Protein AF-A0A395YK89-F1 (afdb_monomer)

Radius of gyration: 29.18 Å; Cα contacts (8 Å, |Δi|>4): 556; chains: 1; bounding box: 98×53×84 Å

Foldseek 3Di:
DLAAAFDDDPVLLVVLCVPCLVLLVVLLVVLLVPDDDDPDPPDDDDDDDDDDDDDDDDDDDPPPPPPPPPDPQLLVCSNPDDSVNLSCLQEPALVVNVVVDVNSVLLVLLLCLLQCVVVQVVCVVVQHAPVRDRCVVLVPPPPNDPVNNLVVQLVRQLVSCVVSDHPQLVVLCVVVPHDSSQLSNDPVSVVVSSVSSLVVQQVSLVSLCSNFPLVSQAQQNVLVSVVVSLQQAFLLQLADGQDFDDPVRSHTQADFAFCRDCSSSVSNSNHPNRTDTHHCCLHCPQCNSHSFQADDSNRTHCPLQKFKDKAAPDPCQLLLNDLRIAIDTDGDPPDDPSNVSRHVCSCRSSVNRVVCSVCSNLLSLLSNLLNQLPDPNVVVVVCVVCVVNDDDCQRVCCVRNVGSLDSNCSSPHRCSRVSNRSNPPD

Sequence (426 aa):
MVGVTYTRSTSIKNWYKSKILPIIRAHADDLKKSLPPSPTLSGTLSGASLPPSPAVYTASFPPTVPVSSTPPAIEERLSYLKDDEICDILFLERGGLEKKYDWIKEYGKLCDFTAFYSLFVKELKSGGGLSGGKIGGIIGSKSSGKSGIKSWYKMERKAFIIKFSGEELDRLMAVEGKKADDYAKNFSEFGRLYKAACRRLEELNEKIKKVFAYDYIPGDIRGGLVRKMDVSVCPYCNRQYIQPFDDGRSRYLGDLDHLYLKDIYQLFSMSLWNLMPCCKPCNQIFKWTSTKKILFPTIRGFNDSCILTLDYENTEASAGRNMKFNLEWKIQPGQPRDIEERIRNNIEMFRLNEIYQYHKEDIKEILWKRFNISGAYGRYLSRLLTKGLVMSEEEQNRILYGTSLSEENFGKELLAKMTYDVVKHN

pLDDT: mean 83.93, std 18.56, range [28.48, 98.0]

Secondary structure (DSSP, 8-state):
--S-PPP--HHHHHHHHHHHHHHHHHHHHHHHHTSPPP----------------------PPP----------HHHHHHT--HHHHHHHHHS-HHHHHHH-HHHHHHHHHHHHHHHHHHHHHHHHTT--TTS--HHHHHTSTT--HHHHHHHHHHHHHHHHHHT--HHHHHHHHHTT--HHHHHTSHHHHHHHHHHHHHHHHHHHHHHHTT--GGGS-HHHHHHHHHHHT--B-TTTSSSB--B--SSS--BSSEEEESS-TTT-GGGTT-TTTEEEE-HIIIIIIITT-------TTT---GGGEEEEEEESSHHHHTTSS--EEEEEEEPTT--HHHHHHHHHHHHHTTHHHHGGGGHHHHHHHHHHHHHTSHHHHHHHHHHHTTT----HHHHHHHHHSS---GGGTTTSTTHHHHHHHHHH-

Structure (mmCIF, N/CA/C/O backbone):
data_AF-A0A395YK89-F1
#
_entry.id   AF-A0A395YK89-F1
#
loop_
_atom_site.group_PDB
_atom_site.id
_atom_site.type_symbol
_atom_site.label_atom_id
_atom_site.label_alt_id
_atom_site.label_comp_id
_atom_site.label_asym_id
_atom_site.label_entity_id
_atom_site.label_seq_id
_atom_site.pdbx_PDB_ins_code
_atom_site.Cartn_x
_atom_site.Cartn_y
_atom_site.Cartn_z
_atom_site.occupancy
_atom_site.B_iso_or_equiv
_atom_site.auth_seq_id
_atom_site.auth_comp_id
_atom_site.auth_asym_id
_atom_site.auth_atom_id
_atom_site.pdbx_PDB_model_num
ATOM 1 N N . MET A 1 1 ? 1.948 1.898 -7.111 1.00 60.50 1 MET A N 1
ATOM 2 C CA . MET A 1 1 ? 3.357 1.608 -6.733 1.00 60.50 1 MET A CA 1
ATOM 3 C C . MET A 1 1 ? 4.077 1.123 -7.985 1.00 60.50 1 MET A C 1
ATOM 5 O O . MET A 1 1 ? 3.338 0.735 -8.870 1.00 60.50 1 MET A O 1
ATOM 9 N N . VAL A 1 2 ? 5.409 1.279 -8.094 1.00 59.38 2 VAL A N 1
ATOM 10 C CA . VAL A 1 2 ? 6.281 1.232 -9.303 1.00 59.38 2 VAL A CA 1
ATOM 11 C C . VAL A 1 2 ? 5.572 1.134 -10.672 1.00 59.38 2 VAL A C 1
ATOM 13 O O . VAL A 1 2 ? 5.703 2.070 -11.454 1.00 59.38 2 VAL A O 1
ATOM 16 N N . GLY A 1 3 ? 4.778 0.089 -10.942 1.00 53.53 3 GLY A N 1
ATOM 17 C CA . GLY A 1 3 ? 3.818 0.068 -12.050 1.00 53.53 3 GLY A CA 1
ATOM 18 C C . GLY A 1 3 ? 2.363 0.462 -11.723 1.00 53.53 3 GLY A C 1
ATOM 19 O O . GLY A 1 3 ? 1.607 -0.346 -11.194 1.00 53.53 3 GLY A O 1
ATOM 20 N N . VAL A 1 4 ? 1.981 1.683 -12.132 1.00 52.22 4 VAL A N 1
ATOM 21 C CA . VAL A 1 4 ? 0.609 2.172 -12.449 1.00 52.22 4 VAL A CA 1
ATOM 22 C C . VAL A 1 4 ? -0.446 2.218 -11.324 1.00 52.22 4 VAL A C 1
ATOM 24 O O . VAL A 1 4 ? -0.332 1.607 -10.259 1.00 52.22 4 VAL A O 1
ATOM 27 N N . THR A 1 5 ? -1.471 3.044 -11.569 1.00 55.72 5 THR A N 1
ATOM 28 C CA . THR A 1 5 ? -2.730 3.152 -10.820 1.00 55.72 5 THR A CA 1
ATOM 29 C C . THR A 1 5 ? -3.739 2.104 -11.304 1.00 55.72 5 THR A C 1
ATOM 31 O O . THR A 1 5 ? -4.161 2.129 -12.456 1.00 55.72 5 THR A O 1
ATOM 34 N N . TYR A 1 6 ? -4.165 1.193 -10.432 1.00 62.62 6 TYR A N 1
ATOM 35 C CA . TYR A 1 6 ? -5.117 0.132 -10.772 1.00 62.62 6 TYR A CA 1
ATOM 36 C C . TYR A 1 6 ? -6.582 0.597 -10.661 1.00 62.62 6 TYR A C 1
ATOM 38 O O . TYR A 1 6 ? -7.005 1.069 -9.603 1.00 62.62 6 TYR A O 1
ATOM 46 N N . THR A 1 7 ? -7.381 0.407 -11.721 1.00 60.03 7 THR A N 1
ATOM 47 C CA . THR A 1 7 ? -8.812 0.757 -11.749 1.00 60.03 7 THR A CA 1
ATOM 48 C C . THR A 1 7 ? -9.709 -0.478 -11.608 1.00 60.03 7 THR A C 1
ATOM 50 O O . THR A 1 7 ? -9.550 -1.497 -12.273 1.00 60.03 7 THR A O 1
ATOM 53 N N . ARG A 1 8 ? -10.700 -0.401 -10.711 1.00 71.12 8 ARG A N 1
ATOM 54 C CA . ARG A 1 8 ? -11.656 -1.491 -10.441 1.00 71.12 8 ARG A CA 1
ATOM 55 C C . ARG A 1 8 ? -12.920 -1.310 -11.278 1.00 71.12 8 ARG A C 1
ATOM 57 O O . ARG A 1 8 ? -13.841 -0.614 -10.844 1.00 71.12 8 ARG A O 1
ATOM 64 N N . SER A 1 9 ? -12.969 -1.933 -12.455 1.00 79.94 9 SER A N 1
ATOM 65 C CA . SER A 1 9 ? -14.112 -1.811 -13.371 1.00 79.94 9 SER A CA 1
ATOM 66 C C . SER A 1 9 ? -15.424 -2.337 -12.765 1.00 79.94 9 SER A C 1
ATOM 68 O O . SER A 1 9 ? -15.435 -3.228 -11.907 1.00 79.94 9 SER A O 1
ATOM 70 N N . THR A 1 10 ? -16.558 -1.815 -13.240 1.00 84.50 10 THR A N 1
ATOM 71 C CA . THR A 1 10 ? -17.906 -2.263 -12.837 1.00 84.50 10 THR A CA 1
ATOM 72 C C . THR A 1 10 ? -18.100 -3.768 -13.050 1.00 84.50 10 THR A C 1
ATOM 74 O O . THR A 1 10 ? -18.731 -4.435 -12.233 1.00 84.50 10 THR A O 1
ATOM 77 N N . SER A 1 11 ? -17.485 -4.327 -14.096 1.00 87.44 11 SER A N 1
ATOM 78 C CA . SER A 1 11 ? -17.523 -5.763 -14.398 1.00 87.44 11 SER A CA 1
ATOM 79 C C . SER A 1 11 ? -16.915 -6.613 -13.274 1.00 87.44 11 SER A C 1
ATOM 81 O O . SER A 1 11 ? -17.515 -7.600 -12.843 1.00 87.44 11 SER A O 1
ATOM 83 N N . ILE A 1 12 ? -15.768 -6.194 -12.726 1.00 89.38 12 ILE A N 1
ATOM 84 C CA . ILE A 1 12 ? -15.102 -6.896 -11.618 1.00 89.38 12 ILE A CA 1
ATOM 85 C C . ILE A 1 12 ? -15.968 -6.839 -10.361 1.00 89.38 12 ILE A C 1
ATOM 87 O O . ILE A 1 12 ? -16.158 -7.861 -9.702 1.00 89.38 12 ILE A O 1
ATOM 91 N N . LYS A 1 13 ? -16.530 -5.662 -10.051 1.00 89.75 13 LYS A N 1
ATOM 92 C CA . LYS A 1 13 ? -17.411 -5.476 -8.888 1.00 89.75 13 LYS A CA 1
ATOM 93 C C . LYS A 1 13 ? -18.642 -6.377 -8.972 1.00 89.75 13 LYS A C 1
ATOM 95 O O . LYS A 1 13 ? -18.930 -7.092 -8.017 1.00 89.75 13 LYS A O 1
ATOM 100 N N . ASN A 1 14 ? -19.318 -6.404 -10.121 1.00 92.19 14 ASN A N 1
ATOM 101 C CA . ASN A 1 14 ? -20.503 -7.237 -10.334 1.00 92.19 14 ASN A CA 1
ATOM 102 C C . ASN A 1 14 ? -20.181 -8.729 -10.218 1.00 92.19 14 ASN A C 1
ATOM 104 O O . ASN A 1 14 ? -20.897 -9.469 -9.543 1.00 92.19 14 ASN A O 1
ATOM 108 N N . TRP A 1 15 ? -19.073 -9.167 -10.821 1.00 94.50 15 TRP A N 1
ATOM 109 C CA . TRP A 1 15 ? -18.634 -10.552 -10.707 1.00 94.50 15 TRP A CA 1
ATOM 110 C C . TRP A 1 15 ? -18.315 -10.926 -9.255 1.00 94.50 15 TRP A C 1
ATOM 112 O O . TRP A 1 15 ? -18.841 -11.919 -8.758 1.00 94.50 15 TRP A O 1
ATOM 122 N N . TYR A 1 16 ? -17.526 -10.114 -8.547 1.00 94.06 16 TYR A N 1
ATOM 123 C CA . TYR A 1 16 ? -17.161 -10.383 -7.155 1.00 94.06 16 TYR A CA 1
ATOM 124 C C . TYR A 1 16 ? -18.393 -10.382 -6.242 1.00 94.06 16 TYR A C 1
ATOM 126 O O . TYR A 1 16 ? -18.560 -11.293 -5.433 1.00 94.06 16 TYR A O 1
ATOM 134 N N . LYS A 1 17 ? -19.322 -9.435 -6.446 1.00 93.50 17 LYS A N 1
ATOM 135 C CA . LYS A 1 17 ? -20.613 -9.382 -5.743 1.00 93.50 17 LYS A CA 1
ATOM 136 C C . LYS A 1 17 ? -21.394 -10.683 -5.917 1.00 93.50 17 LYS A C 1
ATOM 138 O O . LYS A 1 17 ? -21.856 -11.235 -4.926 1.00 93.50 17 LYS A O 1
ATOM 143 N N . SER A 1 18 ? -21.486 -11.203 -7.146 1.00 94.75 18 SER A N 1
ATOM 144 C CA . SER A 1 18 ? -22.213 -12.450 -7.435 1.00 94.75 18 SER A CA 1
ATOM 145 C C . SER A 1 18 ? -21.646 -13.683 -6.720 1.00 94.75 18 SER A C 1
ATOM 147 O O . SER A 1 18 ? -22.371 -14.651 -6.514 1.00 94.75 18 SER A O 1
ATOM 149 N N . LYS A 1 19 ? -20.362 -13.656 -6.339 1.00 94.81 19 LYS A N 1
ATOM 150 C CA . LYS A 1 19 ? -19.674 -14.767 -5.669 1.00 94.81 19 LYS A CA 1
ATOM 151 C C . LYS A 1 19 ? -19.655 -14.627 -4.151 1.00 94.81 19 LYS A C 1
ATOM 153 O O . LYS A 1 19 ? -19.857 -15.611 -3.454 1.00 94.81 19 LYS A O 1
ATOM 158 N N . ILE A 1 20 ? -19.420 -13.418 -3.647 1.00 94.38 20 ILE A N 1
ATOM 159 C CA . ILE A 1 20 ? -19.151 -13.176 -2.225 1.00 94.38 20 ILE A CA 1
ATOM 160 C C . ILE A 1 20 ? -20.398 -12.810 -1.432 1.00 94.38 20 ILE A C 1
ATOM 162 O O . ILE A 1 20 ? -20.528 -13.224 -0.283 1.00 94.38 20 ILE A O 1
ATOM 166 N N . LEU A 1 21 ? -21.335 -12.067 -2.025 1.00 92.81 21 LEU A N 1
ATOM 167 C CA . LEU A 1 21 ? -22.526 -11.625 -1.300 1.00 92.81 21 LEU A CA 1
ATOM 168 C C . LEU A 1 21 ? -23.362 -12.799 -0.748 1.00 92.81 21 LEU A C 1
ATOM 170 O O . LEU A 1 21 ? -23.759 -12.716 0.412 1.00 92.81 21 LEU A O 1
ATOM 174 N N . PRO A 1 22 ? -23.592 -13.907 -1.490 1.00 93.94 22 PRO A N 1
ATOM 175 C CA . PRO A 1 22 ? -24.302 -15.066 -0.941 1.00 93.94 22 PRO A CA 1
ATOM 176 C C . PRO A 1 22 ? -23.596 -15.696 0.269 1.00 93.94 22 PRO A C 1
ATOM 178 O O . PRO A 1 22 ? -24.264 -16.105 1.213 1.00 93.94 22 PRO A O 1
ATOM 181 N N . ILE A 1 23 ? -22.258 -15.730 0.259 1.00 92.62 23 ILE A N 1
ATOM 182 C CA . ILE A 1 23 ? -21.444 -16.294 1.345 1.00 92.62 23 ILE A CA 1
ATOM 183 C C . ILE A 1 23 ? -21.602 -15.447 2.611 1.00 92.62 23 ILE A C 1
ATOM 185 O O . ILE A 1 23 ? -21.919 -15.972 3.674 1.00 92.62 23 ILE A O 1
ATOM 189 N N . ILE A 1 24 ? -21.450 -14.124 2.492 1.00 91.19 24 ILE A N 1
ATOM 190 C CA . ILE A 1 24 ? -21.580 -13.215 3.639 1.00 91.19 24 ILE A CA 1
ATOM 191 C C . ILE A 1 24 ? -23.000 -13.247 4.209 1.00 91.19 24 ILE A C 1
ATOM 193 O O . ILE A 1 24 ? -23.159 -13.265 5.426 1.00 91.19 24 ILE A O 1
ATOM 197 N N . ARG A 1 25 ? -24.031 -13.294 3.353 1.00 90.00 25 ARG A N 1
ATOM 198 C CA . ARG A 1 25 ? -25.431 -13.398 3.796 1.00 90.00 25 ARG A CA 1
ATOM 199 C C . ARG A 1 25 ? -25.670 -14.638 4.650 1.00 90.00 25 ARG A C 1
ATOM 201 O O . ARG A 1 25 ? -26.220 -14.509 5.736 1.00 90.00 25 ARG A O 1
ATOM 208 N N . ALA A 1 26 ? -25.204 -15.803 4.195 1.00 90.31 26 ALA A N 1
ATOM 209 C CA . ALA A 1 26 ? -25.348 -17.047 4.948 1.00 90.31 26 ALA A CA 1
ATOM 210 C C . ALA A 1 26 ? -24.745 -16.923 6.359 1.00 90.31 26 ALA A C 1
ATOM 212 O O . ALA A 1 26 ? -25.410 -17.208 7.352 1.00 90.31 26 ALA A O 1
ATOM 213 N N . HIS A 1 27 ? -23.527 -16.388 6.453 1.00 90.44 27 HIS A N 1
ATOM 214 C CA . HIS A 1 27 ? -22.846 -16.177 7.729 1.00 90.44 27 HIS A CA 1
ATOM 215 C C . HIS A 1 27 ? -23.507 -15.110 8.620 1.00 90.44 27 HIS A C 1
ATOM 217 O O . HIS A 1 27 ? -23.588 -15.280 9.838 1.00 90.44 27 HIS A O 1
ATOM 223 N N . ALA A 1 28 ? -24.013 -14.023 8.033 1.00 86.94 28 ALA A N 1
ATOM 224 C CA . ALA A 1 28 ? -24.745 -12.992 8.764 1.00 86.94 28 ALA A CA 1
ATOM 225 C C . ALA A 1 28 ? -26.073 -13.524 9.330 1.00 86.94 28 ALA A C 1
ATOM 227 O O . ALA A 1 28 ? -26.441 -13.197 10.458 1.00 86.94 28 ALA A O 1
ATOM 228 N N . ASP A 1 29 ? -26.783 -14.364 8.578 1.00 85.75 29 ASP A N 1
ATOM 229 C CA . ASP A 1 29 ? -28.052 -14.946 9.018 1.00 85.75 29 ASP A CA 1
ATOM 230 C C . ASP A 1 29 ? -27.860 -16.012 10.101 1.00 85.75 29 ASP A C 1
ATOM 232 O O . ASP A 1 29 ? -28.660 -16.092 11.034 1.00 85.75 29 ASP A O 1
ATOM 236 N N . ASP A 1 30 ? -26.779 -16.787 10.047 1.00 85.19 30 ASP A N 1
ATOM 237 C CA . ASP A 1 30 ? -26.439 -17.721 11.122 1.00 85.19 30 ASP A CA 1
ATOM 238 C C . ASP A 1 30 ? -26.044 -16.991 12.413 1.00 85.19 30 ASP A C 1
ATOM 240 O O . ASP A 1 30 ? -26.449 -17.401 13.505 1.00 85.19 30 ASP A O 1
ATOM 244 N N . LEU A 1 31 ? -25.351 -15.849 12.305 1.00 82.75 31 LEU A N 1
ATOM 245 C CA . LEU A 1 31 ? -25.081 -14.989 13.458 1.00 82.75 31 LEU A CA 1
ATOM 246 C C . LEU A 1 31 ? -26.384 -14.463 14.081 1.00 82.75 31 LEU A C 1
ATOM 248 O O . LEU A 1 31 ? -26.534 -14.533 15.301 1.00 82.75 31 LEU A O 1
ATOM 252 N N . LYS A 1 32 ? -27.348 -14.009 13.267 1.00 80.94 32 LYS A N 1
ATOM 253 C CA . LYS A 1 32 ? -28.668 -13.550 13.746 1.00 80.94 32 LYS A CA 1
ATOM 254 C C . LYS A 1 32 ? -29.407 -14.624 14.536 1.00 80.94 32 LYS A C 1
ATOM 256 O O . LYS A 1 32 ? -29.919 -14.337 15.612 1.00 80.94 32 LYS A O 1
ATOM 261 N N . LYS A 1 33 ? -29.436 -15.861 14.030 1.00 79.38 33 LYS A N 1
ATOM 262 C CA . LYS A 1 33 ? -30.102 -16.995 14.700 1.00 79.38 33 LYS A CA 1
ATOM 263 C C . LYS A 1 33 ? -29.468 -17.346 16.049 1.00 79.38 33 LYS A C 1
ATOM 265 O O . LYS A 1 33 ? -30.140 -17.918 16.899 1.00 79.38 33 LYS A O 1
ATOM 270 N N . SER A 1 34 ? -28.185 -17.036 16.238 1.00 73.88 34 SER A N 1
ATOM 271 C CA . SER A 1 34 ? -27.455 -17.323 17.480 1.00 73.88 34 SER A CA 1
ATOM 272 C C . SER A 1 34 ? -27.694 -16.306 18.604 1.00 73.88 34 SER A C 1
ATOM 274 O O . SER A 1 34 ? -27.255 -16.533 19.732 1.00 73.88 34 SER A O 1
ATOM 276 N N . LEU A 1 35 ? -28.369 -15.189 18.318 1.00 63.34 35 LEU A N 1
ATOM 277 C CA . LEU A 1 35 ? -28.662 -14.150 19.303 1.00 63.34 35 LEU A CA 1
ATOM 278 C C . LEU A 1 35 ? -29.991 -14.437 20.013 1.00 63.34 35 LEU A C 1
ATOM 280 O O . LEU A 1 35 ? -30.934 -14.909 19.375 1.00 63.34 35 LEU A O 1
ATOM 284 N N . PRO A 1 36 ? -30.101 -14.141 21.322 1.00 54.38 36 PRO A N 1
ATOM 285 C CA . PRO A 1 36 ? -31.378 -14.236 22.012 1.00 54.38 36 PRO A CA 1
ATOM 286 C C . PRO A 1 36 ? -32.403 -13.314 21.328 1.00 54.38 36 PRO A C 1
ATOM 288 O O . PRO A 1 36 ? -32.033 -12.216 20.895 1.00 54.38 36 PRO A O 1
ATOM 291 N N . PRO A 1 37 ? -33.679 -13.731 21.218 1.00 48.16 37 PRO A N 1
ATOM 292 C CA . PRO A 1 37 ? -34.710 -12.903 20.609 1.00 48.16 37 PRO A CA 1
ATOM 293 C C . PRO A 1 37 ? -34.781 -11.560 21.338 1.00 48.16 37 PRO A C 1
ATOM 295 O O . PRO A 1 37 ? -34.813 -11.512 22.570 1.00 48.16 37 PRO A O 1
ATOM 298 N N . SER A 1 38 ? -34.776 -10.463 20.577 1.00 43.44 38 SER A N 1
ATOM 299 C CA . SER A 1 38 ? -34.977 -9.127 21.137 1.00 43.44 38 SER A CA 1
ATOM 300 C C . SER A 1 38 ? -36.270 -9.105 21.957 1.00 43.44 38 SER A C 1
ATOM 302 O O . SER A 1 38 ? -37.262 -9.688 21.513 1.00 43.44 38 SER A O 1
ATOM 304 N N . PRO A 1 39 ? -36.306 -8.437 23.125 1.00 37.06 39 PRO A N 1
ATOM 305 C CA . PRO A 1 39 ? -37.546 -8.281 23.867 1.00 37.06 39 PRO A CA 1
ATOM 306 C C . PRO A 1 39 ? -38.530 -7.492 22.999 1.00 37.06 39 PRO A C 1
ATOM 308 O O . PRO A 1 39 ? -38.381 -6.289 22.786 1.00 37.06 39 PRO A O 1
ATOM 311 N N . THR A 1 40 ? -39.526 -8.183 22.452 1.00 33.09 40 THR A N 1
ATOM 312 C CA . THR A 1 40 ? -40.659 -7.561 21.776 1.00 33.09 40 THR A CA 1
ATOM 313 C C . THR A 1 40 ? -41.416 -6.714 22.789 1.00 33.09 40 THR A C 1
ATOM 315 O O . THR A 1 40 ? -42.051 -7.239 23.702 1.00 33.09 40 THR A O 1
ATOM 318 N N . LEU A 1 41 ? -41.374 -5.393 22.614 1.00 41.53 41 LEU A N 1
ATOM 319 C CA . LEU A 1 41 ? -42.326 -4.462 23.216 1.00 41.53 41 LEU A CA 1
ATOM 320 C C . LEU A 1 41 ? -43.701 -4.679 22.562 1.00 41.53 41 LEU A C 1
ATOM 322 O O . LEU A 1 41 ? -44.121 -3.913 21.701 1.00 41.53 41 LEU A O 1
ATOM 326 N N . SER A 1 42 ? -44.405 -5.742 22.948 1.00 34.50 42 SER A N 1
ATOM 327 C CA . SER A 1 42 ? -45.841 -5.879 22.702 1.00 34.50 42 SER A CA 1
ATOM 328 C C . SER A 1 42 ? -46.582 -5.561 23.998 1.00 34.50 42 SER A C 1
ATOM 330 O O . SER A 1 42 ? -46.887 -6.442 24.801 1.00 34.50 42 SER A O 1
ATOM 332 N N . GLY A 1 43 ? -46.824 -4.272 24.229 1.00 33.75 43 GLY A N 1
ATOM 333 C CA . GLY A 1 43 ? -47.747 -3.819 25.260 1.00 33.75 43 GLY A CA 1
ATOM 334 C C . GLY A 1 43 ? -49.185 -4.014 24.789 1.00 33.75 43 GLY A C 1
ATOM 335 O O . GLY A 1 43 ? -49.674 -3.244 23.969 1.00 33.75 43 GLY A O 1
ATOM 336 N N . THR A 1 44 ? -49.873 -5.013 25.330 1.00 31.02 44 THR A N 1
ATOM 337 C CA . THR A 1 44 ? -51.340 -5.041 25.381 1.00 31.02 44 THR A CA 1
ATOM 338 C C . THR A 1 44 ? -51.764 -4.536 26.754 1.00 31.02 44 THR A C 1
ATOM 340 O O . THR A 1 44 ? -51.704 -5.268 27.738 1.00 31.02 44 THR A O 1
ATOM 343 N N . LEU A 1 45 ? -52.166 -3.266 26.826 1.00 36.28 45 LEU A N 1
ATOM 344 C CA . LEU A 1 45 ? -52.913 -2.724 27.959 1.00 36.28 45 LEU A CA 1
ATOM 345 C C . LEU A 1 45 ? -54.400 -2.982 27.707 1.00 36.28 45 LEU A C 1
ATOM 347 O O . LEU A 1 45 ? -55.001 -2.350 26.841 1.00 36.28 45 LEU A O 1
ATOM 351 N N . SER A 1 46 ? -54.995 -3.899 28.467 1.00 32.25 46 SER A N 1
ATOM 352 C CA . SER A 1 46 ? -56.447 -4.052 28.553 1.00 32.25 46 SER A CA 1
ATOM 353 C C . SER A 1 46 ? -56.955 -3.524 29.895 1.00 32.25 46 SER A C 1
ATOM 355 O O . SER A 1 46 ? -56.701 -4.125 30.933 1.00 32.25 46 SER A O 1
ATOM 357 N N . GLY A 1 47 ? -57.693 -2.415 29.822 1.00 33.38 47 GLY A N 1
ATOM 358 C CA . GLY A 1 47 ? -58.911 -2.146 30.591 1.00 33.38 47 GLY A CA 1
ATOM 359 C C . GLY A 1 47 ? -58.821 -2.020 32.114 1.00 33.38 47 GLY A C 1
ATOM 360 O O . GLY A 1 47 ? -58.929 -3.010 32.827 1.00 33.38 47 GLY A O 1
ATOM 361 N N . ALA A 1 48 ? -58.844 -0.781 32.608 1.00 31.52 48 ALA A N 1
ATOM 362 C CA . ALA A 1 48 ? -59.534 -0.458 33.855 1.00 31.52 48 ALA A CA 1
ATOM 363 C C . ALA A 1 48 ? -60.177 0.936 33.753 1.00 31.52 48 ALA A C 1
ATOM 365 O O . ALA A 1 48 ? -59.565 1.901 33.301 1.00 31.52 48 ALA A O 1
ATOM 366 N N . SER A 1 49 ? -61.454 0.977 34.111 1.00 30.73 49 SER A N 1
ATOM 367 C CA . SER A 1 49 ? -62.436 2.054 33.991 1.00 30.73 49 SER A CA 1
ATOM 368 C C . SER A 1 49 ? -62.219 3.238 34.947 1.00 30.73 49 SER A C 1
ATOM 370 O O . SER A 1 49 ? -61.828 3.058 36.097 1.00 30.73 49 SER A O 1
ATOM 372 N N . LEU A 1 50 ? -62.563 4.438 34.466 1.00 33.09 50 LEU A N 1
ATOM 373 C CA . LEU A 1 50 ? -62.663 5.708 35.205 1.00 33.09 50 LEU A CA 1
ATOM 374 C C . LEU A 1 50 ? -63.932 5.797 36.081 1.00 33.09 50 LEU A C 1
ATOM 376 O O . LEU A 1 50 ? -64.955 5.208 35.728 1.00 33.09 50 LEU A O 1
ATOM 380 N N . PRO A 1 51 ? -63.924 6.684 37.095 1.00 32.47 51 PRO A N 1
ATOM 381 C CA . PRO A 1 51 ? -65.055 7.583 37.352 1.00 32.47 51 PRO A CA 1
ATOM 382 C C . PRO A 1 51 ? -64.636 9.083 37.361 1.00 32.47 51 PRO A C 1
ATOM 384 O O . PRO A 1 51 ? -63.438 9.375 37.334 1.00 32.47 51 PRO A O 1
ATOM 387 N N . PRO A 1 52 ? -65.585 10.051 37.338 1.00 39.00 52 PRO A N 1
ATOM 388 C CA . PRO A 1 52 ? -65.317 11.413 36.849 1.00 39.00 52 PRO A CA 1
ATOM 389 C C . PRO A 1 52 ? -65.192 12.545 37.904 1.00 39.00 52 PRO A C 1
ATOM 391 O O . PRO A 1 52 ? -65.917 12.559 38.892 1.00 39.00 52 PRO A O 1
ATOM 394 N N . SER A 1 53 ? -64.381 13.558 37.526 1.00 29.12 53 SER A N 1
ATOM 395 C CA . SER A 1 53 ? -64.397 15.025 37.819 1.00 29.12 53 SER A CA 1
ATOM 396 C C . SER A 1 53 ? -64.119 15.589 39.239 1.00 29.12 53 SER A C 1
ATOM 398 O O . SER A 1 53 ? -64.341 14.875 40.210 1.00 29.12 53 SER A O 1
ATOM 400 N N . PRO A 1 54 ? -63.748 16.897 39.408 1.00 38.12 54 PRO A N 1
ATOM 401 C CA . PRO A 1 54 ? -63.417 17.938 38.410 1.00 38.12 54 PRO A CA 1
ATOM 402 C C . PRO A 1 54 ? -62.133 18.792 38.663 1.00 38.12 54 PRO A C 1
ATOM 404 O O . PRO A 1 54 ? -61.664 18.972 39.780 1.00 38.12 54 PRO A O 1
ATOM 407 N N . ALA A 1 55 ? -61.632 19.353 37.554 1.00 31.75 55 ALA A N 1
ATOM 408 C CA . ALA A 1 55 ? -60.837 20.577 37.324 1.00 31.75 55 ALA A CA 1
ATOM 409 C C . ALA A 1 55 ? -59.981 21.230 38.439 1.00 31.75 55 ALA A C 1
ATOM 411 O O . ALA A 1 55 ? -60.514 21.893 39.323 1.00 31.75 55 ALA A O 1
ATOM 412 N N . VAL A 1 56 ? -58.657 21.279 38.207 1.00 31.50 56 VAL A N 1
ATOM 413 C CA . VAL A 1 56 ? -57.791 22.443 38.505 1.00 31.50 56 VAL A CA 1
ATOM 414 C C . VAL A 1 56 ? -56.728 22.583 37.402 1.00 31.50 56 VAL A C 1
ATOM 416 O O . VAL A 1 56 ? -56.051 21.623 37.045 1.00 31.50 56 VAL A O 1
ATOM 419 N N . TYR A 1 57 ? -56.604 23.794 36.856 1.00 31.39 57 TYR A N 1
ATOM 420 C CA . TYR A 1 57 ? -55.584 24.227 35.896 1.00 31.39 57 TYR A CA 1
ATOM 421 C C . TYR A 1 57 ? -54.183 24.255 36.527 1.00 31.39 57 TYR A C 1
ATOM 423 O O . TYR A 1 57 ? -53.977 25.013 37.470 1.00 31.39 57 TYR A O 1
ATOM 431 N N . THR A 1 58 ? -53.199 23.578 35.926 1.00 29.20 58 THR A N 1
ATOM 432 C CA . THR A 1 58 ? -51.790 24.016 35.930 1.00 29.20 58 THR A CA 1
ATOM 433 C C . THR A 1 58 ? -51.093 23.594 34.633 1.00 29.20 58 THR A C 1
ATOM 435 O O . THR A 1 58 ? -51.170 22.451 34.186 1.00 29.20 58 THR A O 1
ATOM 438 N N . ALA A 1 59 ? -50.426 24.554 33.995 1.00 37.72 59 ALA A N 1
ATOM 439 C CA . ALA A 1 59 ? -49.605 24.334 32.815 1.00 37.72 59 ALA A CA 1
ATOM 440 C C . ALA A 1 59 ? -48.382 23.477 33.174 1.00 37.72 59 ALA A C 1
ATOM 442 O O . ALA A 1 59 ? -47.623 23.821 34.077 1.00 37.72 59 ALA A O 1
ATOM 443 N N . SER A 1 60 ? -48.165 22.386 32.443 1.00 28.94 60 SER A N 1
ATOM 444 C CA . SER A 1 60 ? -46.911 21.635 32.472 1.00 28.94 60 SER A CA 1
ATOM 445 C C . SER A 1 60 ? -46.534 21.246 31.046 1.00 28.94 60 SER A C 1
ATOM 447 O O . SER A 1 60 ? -47.306 20.635 30.311 1.00 28.94 60 SER A O 1
ATOM 449 N N . PHE A 1 61 ? -45.350 21.696 30.637 1.00 34.34 61 PHE A N 1
ATOM 450 C CA . PHE A 1 61 ? -44.699 21.291 29.398 1.00 34.34 61 PHE A CA 1
ATOM 451 C C . PHE A 1 61 ? -44.554 19.761 29.364 1.00 34.34 61 PHE A C 1
ATOM 453 O O . PHE A 1 61 ? -44.339 19.160 30.422 1.00 34.34 61 PHE A O 1
ATOM 460 N N . PRO A 1 62 ? -44.634 19.112 28.186 1.00 34.44 62 PRO A N 1
ATOM 461 C CA . PRO A 1 62 ? -44.368 17.685 28.106 1.00 34.44 62 PRO A CA 1
ATOM 462 C C . PRO A 1 62 ? -42.934 17.418 28.586 1.00 34.44 62 PRO A C 1
ATOM 464 O O . PRO A 1 62 ? -42.026 18.175 28.223 1.00 34.44 62 PRO A O 1
ATOM 467 N N . PRO A 1 63 ? -42.700 16.364 29.387 1.00 30.44 63 PRO A N 1
ATOM 468 C CA . PRO A 1 63 ? -41.348 15.969 29.725 1.00 30.44 63 PRO A CA 1
ATOM 469 C C . PRO A 1 63 ? -40.640 15.611 28.421 1.00 30.44 63 PRO A C 1
ATOM 471 O O . PRO A 1 63 ? -41.055 14.709 27.690 1.00 30.44 63 PRO A O 1
ATOM 474 N N . THR A 1 64 ? -39.576 16.347 28.117 1.00 32.41 64 THR A N 1
ATOM 475 C CA . THR A 1 64 ? -38.572 15.936 27.148 1.00 32.41 64 THR A CA 1
ATOM 476 C C . THR A 1 64 ? -38.062 14.576 27.592 1.00 32.41 64 THR A C 1
ATOM 478 O O . THR A 1 64 ? -37.288 14.462 28.538 1.00 32.41 64 THR A O 1
ATOM 481 N N . VAL A 1 65 ? -38.535 13.525 26.922 1.00 30.03 65 VAL A N 1
ATOM 482 C CA . VAL A 1 65 ? -37.926 12.202 26.995 1.00 30.03 65 VAL A CA 1
ATOM 483 C C . VAL A 1 65 ? -36.461 12.401 26.610 1.00 30.03 65 VAL A C 1
ATOM 485 O O . VAL A 1 65 ? -36.198 12.836 25.483 1.00 30.03 65 VAL A O 1
ATOM 488 N N . PRO A 1 66 ? -35.489 12.136 27.500 1.00 28.48 66 PRO A N 1
ATOM 489 C CA . PRO A 1 66 ? -34.106 12.126 27.085 1.00 28.48 66 PRO A CA 1
ATOM 490 C C . PRO A 1 66 ? -33.944 10.887 26.210 1.00 28.48 66 PRO A C 1
ATOM 492 O O . PRO A 1 66 ? -33.765 9.774 26.701 1.00 28.48 66 PRO A O 1
ATOM 495 N N . VAL A 1 67 ? -34.031 11.069 24.893 1.00 31.09 67 VAL A N 1
ATOM 496 C CA . VAL A 1 67 ? -33.541 10.084 23.929 1.00 31.09 67 VAL A CA 1
ATOM 497 C C . VAL A 1 67 ? -32.017 10.123 24.015 1.00 31.09 67 VAL A C 1
ATOM 499 O O . VAL A 1 67 ? -31.324 10.714 23.196 1.00 31.09 67 VAL A O 1
ATOM 502 N N . SER A 1 68 ? -31.490 9.514 25.074 1.00 34.31 68 SER A N 1
ATOM 503 C CA . SER A 1 68 ? -30.108 9.065 25.152 1.00 34.31 68 SER A CA 1
ATOM 504 C C . SER A 1 68 ? -30.013 7.767 24.357 1.00 34.31 68 SER A C 1
ATOM 506 O O . SER A 1 68 ? -29.863 6.686 24.924 1.00 34.31 68 SER A O 1
ATOM 508 N N . SER A 1 69 ? -30.150 7.846 23.034 1.00 33.06 69 SER A N 1
ATOM 509 C CA . SER A 1 69 ? -29.769 6.730 22.176 1.00 33.06 69 SER A CA 1
ATOM 510 C C . SER A 1 69 ? -28.265 6.821 21.953 1.00 33.06 69 SER A C 1
ATOM 512 O O . SER A 1 69 ? -27.802 7.390 20.964 1.00 33.06 69 SER A O 1
ATOM 514 N N . THR A 1 70 ? -27.491 6.288 22.898 1.00 40.31 70 THR A N 1
ATOM 515 C CA . THR A 1 70 ? -26.140 5.816 22.594 1.00 40.31 70 THR A CA 1
ATOM 516 C C . THR A 1 70 ? -26.242 4.955 21.332 1.00 40.31 70 THR A C 1
ATOM 518 O O . THR A 1 70 ? -27.110 4.076 21.283 1.00 40.31 70 THR A O 1
ATOM 521 N N . PRO A 1 71 ? -25.438 5.210 20.286 1.00 41.94 71 PRO A N 1
ATOM 522 C CA . PRO A 1 71 ? -25.433 4.359 19.109 1.00 41.94 71 PRO A CA 1
ATOM 523 C C . PRO A 1 71 ? -25.262 2.893 19.533 1.00 41.94 71 PRO A C 1
ATOM 525 O O . PRO A 1 71 ? -24.470 2.625 20.446 1.00 41.94 71 PRO A O 1
ATOM 528 N N . PRO A 1 72 ? -25.980 1.950 18.892 1.00 53.28 72 PRO A N 1
ATOM 529 C CA . PRO A 1 72 ? -25.765 0.524 19.092 1.00 53.28 72 PRO A CA 1
ATOM 530 C C . PRO A 1 72 ? -24.272 0.223 19.071 1.00 53.28 72 PRO A C 1
ATOM 532 O O . PRO A 1 72 ? -23.572 0.674 18.156 1.00 53.28 72 PRO A O 1
ATOM 535 N N . ALA A 1 73 ? -23.782 -0.512 20.070 1.00 72.69 73 ALA A N 1
ATOM 536 C CA . ALA A 1 73 ? -22.396 -0.963 20.078 1.00 72.69 73 ALA A CA 1
ATOM 537 C C . ALA A 1 73 ? -22.090 -1.664 18.740 1.00 72.69 73 ALA A C 1
ATOM 539 O O . ALA A 1 73 ? -22.990 -2.256 18.137 1.00 72.69 73 ALA A O 1
ATOM 540 N N . ILE A 1 74 ? -20.845 -1.590 18.253 1.00 76.62 74 ILE A N 1
ATOM 541 C CA . ILE A 1 74 ? -20.427 -2.160 16.952 1.00 76.62 74 ILE A CA 1
ATOM 542 C C . ILE A 1 74 ? -20.978 -3.586 16.771 1.00 76.62 74 ILE A C 1
ATOM 544 O O . ILE A 1 74 ? -21.403 -3.982 15.690 1.00 76.62 74 ILE A O 1
ATOM 548 N N . GLU A 1 75 ? -21.055 -4.336 17.863 1.00 75.81 75 GLU A N 1
ATOM 549 C CA . GLU A 1 75 ? -21.551 -5.708 17.914 1.00 75.81 75 GLU A CA 1
ATOM 550 C C . GLU A 1 75 ? -23.038 -5.879 17.601 1.00 75.81 75 GLU A C 1
ATOM 552 O O . GLU A 1 75 ? -23.429 -6.836 16.931 1.00 75.81 75 GLU A O 1
ATOM 557 N N . GLU A 1 76 ? -23.870 -4.945 18.047 1.00 77.75 76 GLU A N 1
ATOM 558 C CA . GLU A 1 76 ? -25.292 -4.934 17.721 1.00 77.75 76 GLU A CA 1
ATOM 559 C C . GLU A 1 76 ? -25.481 -4.624 16.230 1.00 77.75 76 GLU A C 1
ATOM 561 O O . GLU A 1 76 ? -26.281 -5.272 15.558 1.00 77.75 76 GLU A O 1
ATOM 566 N N . ARG A 1 77 ? -24.667 -3.723 15.659 1.00 82.69 77 ARG A N 1
ATOM 567 C CA . ARG A 1 77 ? -24.711 -3.412 14.219 1.00 82.69 77 ARG A CA 1
ATOM 568 C C . ARG A 1 77 ? -24.337 -4.600 13.339 1.00 82.69 77 ARG A C 1
ATOM 570 O O . ARG A 1 77 ? -25.020 -4.832 12.345 1.00 82.69 77 ARG A O 1
ATOM 577 N N . LEU A 1 78 ? -23.326 -5.385 13.722 1.00 79.00 78 LEU A N 1
ATOM 578 C CA . LEU A 1 78 ? -22.934 -6.600 12.989 1.00 79.00 78 LEU A CA 1
ATOM 579 C C . LEU A 1 78 ? -24.082 -7.610 12.854 1.00 79.00 78 LEU A C 1
ATOM 581 O O . LEU A 1 78 ? -24.138 -8.357 11.881 1.00 79.00 78 LEU A O 1
ATOM 585 N N . SER A 1 79 ? -25.009 -7.601 13.810 1.00 75.50 79 SER A N 1
ATOM 586 C CA . SER A 1 79 ? -26.141 -8.525 13.866 1.00 75.50 79 SER A CA 1
ATOM 587 C C . SER A 1 79 ? -27.263 -8.155 12.891 1.00 75.50 79 SER A C 1
ATOM 589 O O . SER A 1 79 ? -28.040 -9.013 12.489 1.00 75.50 79 SER A O 1
ATOM 591 N N . TYR A 1 80 ? -27.341 -6.897 12.452 1.00 82.44 80 TYR A N 1
ATOM 592 C CA . TYR A 1 80 ? -28.429 -6.393 11.603 1.00 82.44 80 TYR A CA 1
ATOM 593 C C . TYR A 1 80 ? -27.928 -5.736 10.312 1.00 82.44 80 TYR A C 1
ATOM 595 O O . TYR A 1 80 ? -28.606 -4.867 9.763 1.00 82.44 80 TYR A O 1
ATOM 603 N N . LEU A 1 81 ? -26.756 -6.154 9.817 1.00 86.94 81 LEU A N 1
ATOM 604 C CA . LEU A 1 81 ? -26.188 -5.639 8.571 1.00 86.94 81 LEU A CA 1
ATOM 605 C C . LEU A 1 81 ? -27.162 -5.816 7.405 1.00 86.94 81 LEU A C 1
ATOM 607 O O . LEU A 1 81 ? -27.604 -6.929 7.101 1.00 86.94 81 LEU A O 1
ATOM 611 N N . LYS A 1 82 ? -27.466 -4.706 6.733 1.00 89.62 82 LYS A N 1
ATOM 612 C CA . LYS A 1 82 ? -28.241 -4.710 5.491 1.00 89.62 82 LYS A CA 1
ATOM 613 C C . LYS A 1 82 ? -27.351 -5.078 4.308 1.00 89.62 82 LYS A C 1
ATOM 615 O O . LYS A 1 82 ? -26.148 -4.826 4.309 1.00 89.62 82 LYS A O 1
ATOM 620 N N . ASP A 1 83 ? -27.962 -5.593 3.247 1.00 88.25 83 ASP A N 1
ATOM 621 C CA . ASP A 1 83 ? -27.249 -5.943 2.013 1.00 88.25 83 ASP A CA 1
ATOM 622 C C . ASP A 1 83 ? -26.492 -4.766 1.394 1.00 88.25 83 ASP A C 1
ATOM 624 O O . ASP A 1 83 ? -25.379 -4.944 0.894 1.00 88.25 83 ASP A O 1
ATOM 628 N N . ASP A 1 84 ? -27.072 -3.567 1.447 1.00 91.69 84 ASP A N 1
ATOM 629 C CA . ASP A 1 84 ? -26.420 -2.357 0.948 1.00 91.69 84 ASP A CA 1
ATOM 630 C C . ASP A 1 84 ? -25.184 -2.003 1.784 1.00 91.69 84 ASP A C 1
ATOM 632 O O . ASP A 1 84 ? -24.166 -1.610 1.224 1.00 91.69 84 ASP A O 1
ATOM 636 N N . GLU A 1 85 ? -25.219 -2.224 3.104 1.00 93.19 85 GLU A N 1
ATOM 637 C CA . GLU A 1 85 ? -24.060 -2.016 3.984 1.00 93.19 85 GLU A CA 1
ATOM 638 C C . GLU A 1 85 ? -22.955 -3.038 3.701 1.00 93.19 85 GLU A C 1
ATOM 640 O O . GLU A 1 85 ? -21.783 -2.675 3.625 1.00 93.19 85 GLU A O 1
ATOM 645 N N . ILE A 1 86 ? -23.313 -4.309 3.480 1.00 93.44 86 ILE A N 1
ATOM 646 C CA . ILE A 1 86 ? -22.356 -5.348 3.071 1.00 93.44 86 ILE A CA 1
ATOM 647 C C . ILE A 1 86 ? -21.715 -4.968 1.733 1.00 93.44 86 ILE A C 1
ATOM 649 O O . ILE A 1 86 ? -20.493 -5.025 1.589 1.00 93.44 86 ILE A O 1
ATOM 653 N N . CYS A 1 87 ? -22.523 -4.560 0.751 1.00 93.62 87 CYS A N 1
ATOM 654 C CA . CYS A 1 87 ? -22.019 -4.115 -0.545 1.00 93.62 87 CYS A CA 1
ATOM 655 C C . CYS A 1 87 ? -21.077 -2.920 -0.390 1.00 93.62 87 CYS A C 1
ATOM 657 O O . CYS A 1 87 ? -20.007 -2.905 -0.996 1.00 93.62 87 CYS A O 1
ATOM 659 N N . ASP A 1 88 ? -21.429 -1.953 0.445 1.00 95.56 88 ASP A N 1
ATOM 660 C CA . ASP A 1 88 ? -20.575 -0.806 0.696 1.00 95.56 88 ASP A CA 1
ATOM 661 C C . ASP A 1 88 ? -19.249 -1.218 1.330 1.00 95.56 88 ASP A C 1
ATOM 663 O O . ASP A 1 88 ? -18.200 -0.824 0.826 1.00 95.56 88 ASP A O 1
ATOM 667 N N . ILE A 1 89 ? -19.251 -2.067 2.363 1.00 95.62 89 ILE A N 1
ATOM 668 C CA . ILE A 1 89 ? -18.018 -2.579 2.993 1.00 95.62 89 ILE A CA 1
ATOM 669 C C . ILE A 1 89 ? -17.117 -3.272 1.955 1.00 95.62 89 ILE A C 1
ATOM 671 O O . ILE A 1 89 ? -15.889 -3.118 1.966 1.00 95.62 89 ILE A O 1
ATOM 675 N N . LEU A 1 90 ? -17.717 -4.004 1.012 1.00 94.38 90 LEU A N 1
ATOM 676 C CA . LEU A 1 90 ? -16.984 -4.677 -0.058 1.00 94.38 90 LEU A CA 1
ATOM 677 C C . LEU A 1 90 ? -16.441 -3.721 -1.132 1.00 94.38 90 LEU A C 1
ATOM 679 O O . LEU A 1 90 ? -15.393 -4.010 -1.716 1.00 94.38 90 LEU A O 1
ATOM 683 N N . PHE A 1 91 ? -17.139 -2.620 -1.429 1.00 92.81 91 PHE A N 1
ATOM 684 C CA . PHE A 1 91 ? -16.951 -1.866 -2.677 1.00 92.81 91 PHE A CA 1
ATOM 685 C C . PHE A 1 91 ? -16.773 -0.352 -2.540 1.00 92.81 91 PHE A C 1
ATOM 687 O O . PHE A 1 91 ? -16.524 0.292 -3.568 1.00 92.81 91 PHE A O 1
ATOM 694 N N . LEU A 1 92 ? -16.840 0.217 -1.340 1.00 92.69 92 LEU A N 1
ATOM 695 C CA . LEU A 1 92 ? -16.438 1.591 -1.051 1.00 92.69 92 LEU A CA 1
ATOM 696 C C . LEU A 1 92 ? -15.035 1.624 -0.444 1.00 92.69 92 LEU A C 1
ATOM 698 O O . LEU A 1 92 ? -14.632 0.747 0.318 1.00 92.69 92 LEU A O 1
ATOM 702 N N . GLU A 1 93 ? -14.280 2.663 -0.792 1.00 91.50 93 GLU A N 1
ATOM 703 C CA . GLU A 1 93 ? -13.017 2.951 -0.122 1.00 91.50 93 GLU A CA 1
ATOM 704 C C . GLU A 1 93 ? -13.279 3.293 1.352 1.00 91.50 93 GLU A C 1
ATOM 706 O O . GLU A 1 93 ? -14.292 3.916 1.680 1.00 91.50 93 GLU A O 1
ATOM 711 N N . ARG A 1 94 ? -12.333 2.948 2.236 1.00 92.69 94 ARG A N 1
ATOM 712 C CA . ARG A 1 94 ? -12.403 3.220 3.678 1.00 92.69 94 ARG A CA 1
ATOM 713 C C . ARG A 1 94 ? -12.840 4.654 3.997 1.00 92.69 94 ARG A C 1
ATOM 715 O O . ARG A 1 94 ? -13.758 4.838 4.784 1.00 92.69 94 ARG A O 1
ATOM 722 N N . GLY A 1 95 ? -12.265 5.665 3.342 1.00 92.50 95 GLY A N 1
ATOM 723 C CA . GLY A 1 95 ? -12.650 7.063 3.578 1.00 92.50 95 GLY A CA 1
ATOM 724 C C . GLY A 1 95 ? -14.104 7.388 3.202 1.00 92.50 95 GLY A C 1
ATOM 725 O O . GLY A 1 95 ? -14.705 8.277 3.798 1.00 92.50 95 GLY A O 1
ATOM 726 N N . GLY A 1 96 ? -14.689 6.673 2.237 1.00 94.69 96 GLY A N 1
ATOM 727 C CA . GLY A 1 96 ? -16.116 6.761 1.916 1.00 94.69 96 GLY A CA 1
ATOM 728 C C . GLY A 1 96 ? -16.986 6.048 2.952 1.00 94.69 96 GLY A C 1
ATOM 729 O O . GLY A 1 96 ? -18.012 6.587 3.361 1.00 94.69 96 GLY A O 1
ATOM 730 N N . LEU A 1 97 ? -16.543 4.882 3.433 1.00 95.31 97 LEU A N 1
ATOM 731 C CA . LEU A 1 97 ? -17.222 4.132 4.495 1.00 95.31 97 LEU A CA 1
ATOM 732 C C . LEU A 1 97 ? -17.292 4.919 5.800 1.00 95.31 97 LEU A C 1
ATOM 734 O O . LEU A 1 97 ? -18.364 5.051 6.373 1.00 95.31 97 LEU A O 1
ATOM 738 N N . GLU A 1 98 ? -16.174 5.495 6.234 1.00 95.31 98 GLU A N 1
ATOM 739 C CA . GLU A 1 98 ? -16.095 6.265 7.480 1.00 95.31 98 GLU A CA 1
ATOM 740 C C . GLU A 1 98 ? -16.884 7.582 7.425 1.00 95.31 98 GLU A C 1
ATOM 742 O O . GLU A 1 98 ? -17.233 8.135 8.464 1.00 95.31 98 GLU A O 1
ATOM 747 N N . LYS A 1 99 ? -17.180 8.098 6.224 1.00 96.19 99 LYS A N 1
ATOM 748 C CA . LYS A 1 99 ? -18.097 9.234 6.039 1.00 96.19 99 LYS A CA 1
ATOM 749 C C . LYS A 1 99 ? -19.565 8.818 6.086 1.00 96.19 99 LYS A C 1
ATOM 751 O O . LYS A 1 99 ? -20.405 9.639 6.432 1.00 96.19 99 LYS A O 1
ATOM 756 N N . LYS A 1 100 ? -19.872 7.583 5.680 1.00 95.88 100 LYS A N 1
ATOM 757 C CA . LYS A 1 100 ? -21.243 7.069 5.576 1.00 95.88 100 LYS A CA 1
ATOM 758 C C . LYS A 1 100 ? -21.717 6.381 6.860 1.00 95.88 100 LYS A C 1
ATOM 760 O O . LYS A 1 100 ? -22.903 6.428 7.165 1.00 95.88 100 LYS A O 1
ATOM 765 N N . TYR A 1 101 ? -20.805 5.751 7.595 1.00 93.69 101 TYR A N 1
ATOM 766 C CA . TYR A 1 101 ? -21.108 4.901 8.740 1.00 93.69 101 TYR A CA 1
ATOM 767 C C . TYR A 1 101 ? -20.234 5.266 9.941 1.00 93.69 101 TYR A C 1
ATOM 769 O O . TYR A 1 101 ? -19.066 4.876 10.012 1.00 93.69 101 TYR A O 1
ATOM 777 N N . ASP A 1 102 ? -20.820 5.955 10.922 1.00 91.88 102 ASP A N 1
ATOM 778 C CA . ASP A 1 102 ? -20.102 6.377 12.132 1.00 91.88 102 ASP A CA 1
ATOM 779 C C . ASP A 1 102 ? -19.492 5.190 12.886 1.00 91.88 102 ASP A C 1
ATOM 781 O O . ASP A 1 102 ? -18.335 5.239 13.287 1.00 91.88 102 ASP A O 1
ATOM 785 N N . TRP A 1 103 ? -20.201 4.064 12.988 1.00 90.88 103 TRP A N 1
ATOM 786 C CA . TRP A 1 103 ? -19.673 2.876 13.666 1.00 90.88 103 TRP A CA 1
ATOM 787 C C . TRP A 1 103 ? -18.421 2.295 12.976 1.00 90.88 103 TRP A C 1
ATOM 789 O O . TRP A 1 103 ? -17.525 1.792 13.653 1.00 90.88 103 TRP A O 1
ATOM 799 N N . ILE A 1 104 ? -18.318 2.401 11.640 1.00 94.75 104 ILE A N 1
ATOM 800 C CA . ILE A 1 104 ? -17.122 1.980 10.889 1.00 94.75 104 ILE A CA 1
ATOM 801 C C . ILE A 1 104 ? -15.970 2.947 11.153 1.00 94.75 104 ILE A C 1
ATOM 803 O O . ILE A 1 104 ? -14.828 2.514 11.296 1.00 94.75 104 ILE A O 1
ATOM 807 N N . LYS A 1 105 ? -16.258 4.247 11.252 1.00 94.88 105 LYS A N 1
ATOM 808 C CA . LYS A 1 105 ? -15.272 5.265 11.632 1.00 94.88 105 LYS A CA 1
ATOM 809 C C . LYS A 1 105 ? -14.730 5.031 13.040 1.00 94.88 105 LYS A C 1
ATOM 811 O O . LYS A 1 105 ? -13.520 5.103 13.239 1.00 94.88 105 LYS A O 1
ATOM 816 N N . GLU A 1 106 ? -15.592 4.703 13.997 1.00 93.38 106 GLU A N 1
ATOM 817 C CA . GLU A 1 106 ? -15.182 4.395 15.370 1.00 93.38 106 GLU A CA 1
ATOM 818 C C . GLU A 1 106 ? -14.349 3.106 15.448 1.00 93.38 106 GLU A C 1
ATOM 820 O O . GLU A 1 106 ? -13.283 3.098 16.068 1.00 93.38 106 GLU A O 1
ATOM 825 N N . TYR A 1 107 ? -14.742 2.054 14.720 1.00 95.31 107 TYR A N 1
ATOM 826 C CA . TYR A 1 107 ? -13.908 0.861 14.538 1.00 95.31 107 TYR A CA 1
ATOM 827 C C . TYR A 1 107 ? -12.544 1.202 13.911 1.00 95.31 107 TYR A C 1
ATOM 829 O O . TYR A 1 107 ? -11.498 0.761 14.393 1.00 95.31 107 TYR A O 1
ATOM 837 N N . GLY A 1 108 ? -12.540 2.030 12.862 1.00 96.31 108 GLY A N 1
ATOM 838 C CA . GLY A 1 108 ? -11.339 2.476 12.159 1.00 96.31 108 GLY A CA 1
ATOM 839 C C . GLY A 1 108 ? -10.361 3.227 13.062 1.00 96.31 108 GLY A C 1
ATOM 840 O O . GLY A 1 108 ? -9.160 2.976 12.994 1.00 96.31 108 GLY A O 1
ATOM 841 N N . LYS A 1 109 ? -10.853 4.081 13.967 1.00 96.25 109 LYS A N 1
ATOM 842 C CA . LYS A 1 109 ? -10.021 4.774 14.964 1.00 96.25 109 LYS A CA 1
ATOM 843 C C . LYS A 1 109 ? -9.343 3.809 15.934 1.00 96.25 109 LYS A C 1
ATOM 845 O O . LYS A 1 109 ? -8.150 3.960 16.194 1.00 96.25 109 LYS A O 1
ATOM 850 N N . LEU A 1 110 ? -10.067 2.805 16.437 1.00 96.62 110 LEU A N 1
ATOM 851 C CA . LEU A 1 110 ? -9.493 1.772 17.307 1.00 96.62 110 LEU A CA 1
ATOM 852 C C . LEU A 1 110 ? -8.415 0.958 16.569 1.00 96.62 110 LEU A C 1
ATOM 854 O O . LEU A 1 110 ? -7.333 0.703 17.110 1.00 96.62 110 LEU A O 1
ATOM 858 N N . CYS A 1 111 ? -8.677 0.604 15.308 1.00 97.44 111 CYS A N 1
ATOM 859 C CA . CYS A 1 111 ? -7.702 -0.055 14.440 1.00 97.44 111 CYS A CA 1
ATOM 860 C C . CYS A 1 111 ? -6.459 0.815 14.211 1.00 97.44 111 CYS A C 1
ATOM 862 O O . CYS A 1 111 ? -5.337 0.336 14.334 1.00 97.44 111 CYS A O 1
ATOM 864 N N . ASP A 1 112 ? -6.631 2.103 13.915 1.00 96.81 112 ASP A N 1
ATOM 865 C CA . ASP A 1 112 ? -5.514 3.013 13.670 1.00 96.81 112 ASP A CA 1
ATOM 866 C C . ASP A 1 112 ? -4.681 3.246 14.941 1.00 96.81 112 ASP A C 1
ATOM 868 O O . ASP A 1 112 ? -3.448 3.234 14.884 1.00 96.81 112 ASP A O 1
ATOM 872 N N . PHE A 1 113 ? -5.331 3.402 16.101 1.00 97.38 113 PHE A N 1
ATOM 873 C CA . PHE A 1 113 ? -4.655 3.538 17.393 1.00 97.38 113 PHE A CA 1
ATOM 874 C C . PHE A 1 113 ? -3.738 2.343 17.668 1.00 97.38 113 PHE A C 1
ATOM 876 O O . PHE A 1 113 ? -2.565 2.520 18.004 1.00 97.38 113 PHE A O 1
ATOM 883 N N . THR A 1 114 ? -4.252 1.125 17.484 1.00 97.00 114 THR A N 1
ATOM 884 C CA . THR A 1 114 ? -3.484 -0.111 17.694 1.00 97.00 114 THR A CA 1
ATOM 885 C C . THR A 1 114 ? -2.403 -0.303 16.623 1.00 97.00 114 THR A C 1
ATOM 887 O O . THR A 1 114 ? -1.254 -0.590 16.960 1.00 97.00 114 THR A O 1
ATOM 890 N N . ALA A 1 115 ? -2.713 -0.057 15.345 1.00 96.06 115 ALA A N 1
ATOM 891 C CA . ALA A 1 115 ? -1.782 -0.219 14.228 1.00 96.06 115 ALA A CA 1
ATOM 892 C C . ALA A 1 115 ? -0.574 0.722 14.296 1.00 96.06 115 ALA A C 1
ATOM 894 O O . ALA A 1 115 ? 0.554 0.317 13.993 1.00 96.06 115 ALA A O 1
ATOM 895 N N . PHE A 1 116 ? -0.798 1.988 14.654 1.00 95.12 116 PHE A N 1
ATOM 896 C CA . PHE A 1 116 ? 0.242 3.015 14.615 1.00 95.12 116 PHE A CA 1
ATOM 897 C C . PHE A 1 116 ? 0.989 3.181 15.940 1.00 95.12 116 PHE A C 1
ATOM 899 O O . PHE A 1 116 ? 2.015 3.861 15.956 1.00 95.12 116 PHE A O 1
ATOM 906 N N . TYR A 1 117 ? 0.548 2.536 17.027 1.00 95.44 117 TYR A N 1
ATOM 907 C CA . TYR A 1 117 ? 1.175 2.655 18.347 1.00 95.44 117 TYR A CA 1
ATOM 908 C C . TYR A 1 117 ? 2.678 2.348 18.320 1.00 95.44 117 TYR A C 1
ATOM 910 O O . TYR A 1 117 ? 3.490 3.158 18.765 1.00 95.44 117 TYR A O 1
ATOM 918 N N . SER A 1 118 ? 3.071 1.197 17.767 1.00 92.75 118 SER A N 1
ATOM 919 C CA . SER A 1 118 ? 4.475 0.759 17.762 1.00 92.75 118 SER A CA 1
ATOM 920 C C . SER A 1 118 ? 5.372 1.677 16.929 1.00 92.75 118 SER A C 1
ATOM 922 O O . SER A 1 118 ? 6.492 1.989 17.343 1.00 92.75 118 SER A O 1
ATOM 924 N N . LEU A 1 119 ? 4.871 2.147 15.780 1.00 89.94 119 LEU A N 1
ATOM 925 C CA . LEU A 1 119 ? 5.572 3.111 14.929 1.00 89.94 119 LEU A CA 1
ATOM 926 C C . LEU A 1 119 ? 5.747 4.446 15.653 1.00 89.94 119 LEU A C 1
ATOM 928 O O . LEU A 1 119 ? 6.863 4.956 15.726 1.00 89.94 119 LEU A O 1
ATOM 932 N N . PHE A 1 120 ? 4.678 4.947 16.270 1.00 92.44 120 PHE A N 1
ATOM 933 C CA . PHE A 1 120 ? 4.710 6.173 17.056 1.00 92.44 120 PHE A CA 1
ATOM 934 C C . PHE A 1 120 ? 5.681 6.076 18.235 1.00 92.44 120 PHE A C 1
ATOM 936 O O . PHE A 1 120 ? 6.481 6.979 18.445 1.00 92.44 120 PHE A O 1
ATOM 943 N N . VAL A 1 121 ? 5.685 4.974 18.992 1.00 93.19 121 VAL A N 1
ATOM 944 C CA . VAL A 1 121 ? 6.627 4.793 20.109 1.00 93.19 121 VAL A CA 1
ATOM 945 C C . VAL A 1 121 ? 8.077 4.766 19.623 1.00 93.19 121 VAL A C 1
ATOM 947 O O . VAL A 1 121 ? 8.949 5.310 20.305 1.00 93.19 121 VAL A O 1
ATOM 950 N N . LYS A 1 122 ? 8.353 4.146 18.468 1.00 90.12 122 LYS A N 1
ATOM 951 C CA . LYS A 1 122 ? 9.692 4.140 17.864 1.00 90.12 122 LYS A CA 1
ATOM 952 C C . LYS A 1 122 ? 10.119 5.556 17.479 1.00 90.12 122 LYS A C 1
ATOM 954 O O . LYS A 1 122 ? 11.189 5.989 17.894 1.00 90.12 122 LYS A O 1
ATOM 959 N N . GLU A 1 123 ? 9.268 6.280 16.759 1.00 87.81 123 GLU A N 1
ATOM 960 C CA . GLU A 1 123 ? 9.514 7.666 16.352 1.00 87.81 123 GLU A CA 1
ATOM 961 C C . GLU A 1 123 ? 9.726 8.586 17.561 1.00 87.81 123 GLU A C 1
ATOM 963 O O . GLU A 1 123 ? 10.704 9.335 17.616 1.00 87.81 123 GLU A O 1
ATOM 968 N N . LEU A 1 124 ? 8.871 8.448 18.576 1.00 87.88 124 LEU A N 1
ATOM 969 C CA . LEU A 1 124 ? 8.924 9.226 19.805 1.00 87.88 124 LEU A CA 1
ATOM 970 C C . LEU A 1 124 ? 10.250 9.027 20.549 1.00 87.88 124 LEU A C 1
ATOM 972 O O . LEU A 1 124 ? 10.860 9.993 21.003 1.00 87.88 124 LEU A O 1
ATOM 976 N N . LYS A 1 125 ? 10.739 7.783 20.638 1.00 87.06 125 LYS A N 1
ATOM 977 C CA . LYS A 1 125 ? 12.046 7.464 21.240 1.00 87.06 125 LYS A CA 1
ATOM 978 C C . LYS A 1 125 ? 13.228 7.987 20.423 1.00 87.06 125 LYS A C 1
ATOM 980 O O . LYS A 1 125 ? 14.264 8.297 21.003 1.00 87.06 125 LYS A O 1
ATOM 985 N N . SER A 1 126 ? 13.076 8.102 19.106 1.00 83.94 126 SER A N 1
ATOM 986 C CA . SER A 1 126 ? 14.061 8.723 18.213 1.00 83.94 126 SER A CA 1
ATOM 987 C C . SER A 1 126 ? 14.005 10.257 18.222 1.00 83.94 126 SER A C 1
ATOM 989 O O . SER A 1 126 ? 14.771 10.898 17.506 1.00 83.94 126 SER A O 1
ATOM 991 N N . GLY A 1 127 ? 13.126 10.860 19.032 1.00 78.19 127 GLY A N 1
ATOM 992 C CA . GLY A 1 127 ? 13.003 12.310 19.169 1.00 78.19 127 GLY A CA 1
ATOM 993 C C . GLY A 1 127 ? 12.112 12.989 18.125 1.00 78.19 127 GLY A C 1
ATOM 994 O O . GLY A 1 127 ? 12.131 14.220 18.038 1.00 78.19 127 GLY A O 1
ATOM 995 N N . GLY A 1 128 ? 11.358 12.210 17.342 1.00 76.69 128 GLY A N 1
ATOM 996 C CA . GLY A 1 128 ? 10.269 12.685 16.482 1.00 76.69 128 GLY A CA 1
ATOM 997 C C . GLY A 1 128 ? 8.927 12.715 17.222 1.00 76.69 128 GLY A C 1
ATOM 998 O O . GLY A 1 128 ? 8.808 12.193 18.325 1.00 76.69 128 GLY A O 1
ATOM 999 N N . GLY A 1 129 ? 7.907 13.338 16.640 1.00 71.56 129 GLY A N 1
ATOM 1000 C CA . GLY A 1 129 ? 6.602 13.494 17.278 1.00 71.56 129 GLY A CA 1
ATOM 1001 C C . GLY A 1 129 ? 5.528 13.944 16.293 1.00 71.56 129 GLY A C 1
ATOM 1002 O O . GLY A 1 129 ? 5.822 14.432 15.203 1.00 71.56 129 GLY A O 1
ATOM 1003 N N . LEU A 1 130 ? 4.267 13.819 16.700 1.00 69.06 130 LEU A N 1
ATOM 1004 C CA . LEU A 1 130 ? 3.100 14.209 15.910 1.00 69.06 130 LEU A CA 1
ATOM 1005 C C . LEU A 1 130 ? 3.010 15.722 15.690 1.00 69.06 130 LEU A C 1
ATOM 1007 O O . LEU A 1 130 ? 2.430 16.152 14.695 1.00 69.06 130 LEU A O 1
ATOM 1011 N N . SER A 1 131 ? 3.574 16.528 16.593 1.00 58.19 131 SER A N 1
ATOM 1012 C CA . SER A 1 131 ? 3.581 17.993 16.480 1.00 58.19 131 SER A CA 1
ATOM 1013 C C . SER A 1 131 ? 4.569 18.540 15.438 1.00 58.19 131 SER A C 1
ATOM 1015 O O . SER A 1 131 ? 4.636 19.750 15.231 1.00 58.19 131 SER A O 1
ATOM 1017 N N . GLY A 1 132 ? 5.362 17.682 14.780 1.00 50.47 132 GLY A N 1
ATOM 1018 C CA . GLY A 1 132 ? 6.392 18.098 13.822 1.00 50.47 132 GLY A CA 1
ATOM 1019 C C . GLY A 1 132 ? 7.616 18.775 14.457 1.00 50.47 132 GLY A C 1
ATOM 1020 O O . GLY A 1 132 ? 8.573 19.091 13.749 1.00 50.47 132 GLY A O 1
ATOM 1021 N N . GLY A 1 133 ? 7.627 18.972 15.780 1.00 49.66 133 GLY A N 1
ATOM 1022 C CA . GLY A 1 133 ? 8.786 19.449 16.525 1.00 49.66 133 GLY A CA 1
ATOM 1023 C C . GLY A 1 133 ? 9.768 18.313 16.807 1.00 49.66 133 GLY A C 1
ATOM 1024 O O . GLY A 1 133 ? 9.429 17.347 17.487 1.00 49.66 133 GLY A O 1
ATOM 1025 N N . LYS A 1 134 ? 11.012 18.428 16.325 1.00 54.34 134 LYS A N 1
ATOM 1026 C CA . LYS A 1 134 ? 12.104 17.553 16.779 1.00 54.34 134 LYS A CA 1
ATOM 1027 C C . LYS A 1 134 ? 12.458 17.917 18.220 1.00 54.34 134 LYS A C 1
ATOM 1029 O O . LYS A 1 134 ? 12.722 19.087 18.503 1.00 54.34 134 LYS A O 1
ATOM 1034 N N . ILE A 1 135 ? 12.594 16.925 19.104 1.00 54.94 135 ILE A N 1
ATOM 1035 C CA . ILE A 1 135 ? 13.070 17.136 20.486 1.00 54.94 135 ILE A CA 1
ATOM 1036 C C . ILE A 1 135 ? 14.429 17.865 20.530 1.00 54.94 135 ILE A C 1
ATOM 1038 O O . ILE A 1 135 ? 14.738 18.551 21.502 1.00 54.94 135 ILE A O 1
ATOM 1042 N N . GLY A 1 136 ? 15.220 17.776 19.451 1.00 50.78 136 GLY A N 1
ATOM 1043 C CA . GLY A 1 136 ? 16.493 18.482 19.284 1.00 50.78 136 GLY A CA 1
ATOM 1044 C C . GLY A 1 136 ? 16.395 20.007 19.424 1.00 50.78 136 GLY A C 1
ATOM 1045 O O . GLY A 1 136 ? 17.331 20.618 19.930 1.00 50.78 136 GLY A O 1
ATOM 1046 N N . GLY A 1 137 ? 15.254 20.620 19.079 1.00 51.69 137 GLY A N 1
ATOM 1047 C CA . GLY A 1 137 ? 15.024 22.055 19.307 1.00 51.69 137 GLY A CA 1
ATOM 1048 C C . GLY A 1 137 ? 14.823 22.412 20.785 1.00 51.69 137 GLY A C 1
ATOM 1049 O O . GLY A 1 137 ? 15.188 23.500 21.217 1.00 51.69 137 GLY A O 1
ATOM 1050 N N . ILE A 1 138 ? 14.310 21.472 21.585 1.00 53.00 138 ILE A N 1
ATOM 1051 C CA . ILE A 1 138 ? 14.151 21.633 23.035 1.00 53.00 138 ILE A CA 1
ATOM 1052 C C . ILE A 1 138 ? 15.507 21.421 23.717 1.00 53.00 138 ILE A C 1
ATOM 1054 O O . ILE A 1 138 ? 15.910 22.264 24.515 1.00 53.00 138 ILE A O 1
ATOM 1058 N N . ILE A 1 139 ? 16.247 20.369 23.343 1.00 50.19 139 ILE A N 1
ATOM 1059 C CA . ILE A 1 139 ? 17.570 20.024 23.904 1.00 50.19 139 ILE A CA 1
ATOM 1060 C C . ILE A 1 139 ? 18.627 21.117 23.633 1.00 50.19 139 ILE A C 1
ATOM 1062 O O . ILE A 1 139 ? 19.514 21.320 24.456 1.00 50.19 139 ILE A O 1
ATOM 1066 N N . GLY A 1 140 ? 18.527 21.847 22.515 1.00 45.88 140 GLY A N 1
ATOM 1067 C CA . GLY A 1 140 ? 19.456 22.931 22.160 1.00 45.88 140 GLY A CA 1
ATOM 1068 C C . GLY A 1 140 ? 19.250 24.246 22.926 1.00 45.88 140 GLY A C 1
ATOM 1069 O O . GLY A 1 140 ? 20.140 25.097 22.940 1.00 45.88 140 GLY A O 1
ATOM 1070 N N . SER A 1 141 ? 18.105 24.423 23.592 1.00 47.81 141 SER A N 1
ATOM 1071 C CA . SER A 1 141 ? 17.886 25.564 24.484 1.00 47.81 141 SER A CA 1
ATOM 1072 C C . SER A 1 141 ? 18.556 25.283 25.832 1.00 47.81 141 SER A C 1
ATOM 1074 O O . SER A 1 141 ? 18.189 24.345 26.536 1.00 47.81 141 SER A O 1
ATOM 1076 N N . LYS A 1 142 ? 19.538 26.104 26.225 1.00 42.66 142 LYS A N 1
ATOM 1077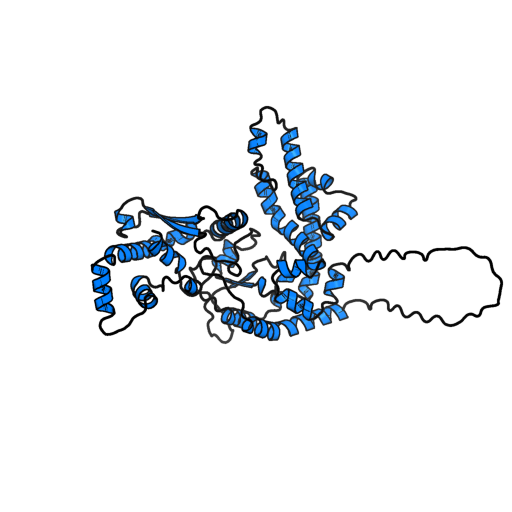 C CA . LYS A 1 142 ? 20.285 25.995 27.499 1.00 42.66 142 LYS A CA 1
ATOM 1078 C C . LYS A 1 142 ? 19.406 26.090 28.772 1.00 42.66 142 LYS A C 1
ATOM 1080 O O . LYS A 1 142 ? 19.936 26.113 29.877 1.00 42.66 142 LYS A O 1
ATOM 1085 N N . SER A 1 143 ? 18.080 26.143 28.632 1.00 47.28 143 SER A N 1
ATOM 1086 C CA . SER A 1 143 ? 17.075 26.332 29.681 1.00 47.28 143 SER A CA 1
ATOM 1087 C C . SER A 1 143 ? 16.109 25.147 29.865 1.00 47.28 143 SER A C 1
ATOM 1089 O O . SER A 1 143 ? 15.332 25.149 30.822 1.00 47.28 143 SER A O 1
ATOM 1091 N N . SER A 1 144 ? 16.136 24.108 29.019 1.00 52.41 144 SER A N 1
ATOM 1092 C CA . SER A 1 144 ? 15.208 22.973 29.145 1.00 52.41 144 SER A CA 1
ATOM 1093 C C . SER A 1 144 ? 15.777 21.851 30.035 1.00 52.41 144 SER A C 1
ATOM 1095 O O . SER A 1 144 ? 16.385 20.874 29.603 1.00 52.41 144 SER A O 1
ATOM 1097 N N . GLY A 1 145 ? 15.571 21.968 31.349 1.00 61.47 145 GLY A N 1
ATOM 1098 C CA . GLY A 1 145 ? 15.893 20.885 32.289 1.00 61.47 145 GLY A CA 1
ATOM 1099 C C . GLY A 1 145 ? 15.106 19.588 32.010 1.00 61.47 145 GLY A C 1
ATOM 1100 O O . GLY A 1 145 ? 14.153 19.571 31.227 1.00 61.47 145 GLY A O 1
ATOM 1101 N N . LYS A 1 146 ? 15.425 18.496 32.731 1.00 64.06 146 LYS A N 1
ATOM 1102 C CA . LYS A 1 146 ? 14.730 17.179 32.665 1.00 64.06 146 LYS A CA 1
ATOM 1103 C C . LYS A 1 146 ? 13.187 17.276 32.668 1.00 64.06 146 LYS A C 1
ATOM 1105 O O . LYS A 1 146 ? 12.509 16.408 32.118 1.00 64.06 146 LYS A O 1
ATOM 1110 N N . SER A 1 147 ? 12.635 18.332 33.272 1.00 73.25 147 SER A N 1
ATOM 1111 C CA . SER A 1 147 ? 11.201 18.649 33.300 1.00 73.25 147 SER A CA 1
ATOM 1112 C C . SER A 1 147 ? 10.609 18.960 31.913 1.00 73.25 147 SER A C 1
ATOM 1114 O O . SER A 1 147 ? 9.558 18.422 31.563 1.00 73.25 147 SER A O 1
ATOM 1116 N N . GLY A 1 148 ? 11.303 19.749 31.083 1.00 76.94 148 GLY A N 1
ATOM 1117 C CA . GLY A 1 148 ? 10.838 20.128 29.742 1.00 76.94 148 GLY A CA 1
ATOM 1118 C C . GLY A 1 148 ? 10.742 18.929 28.799 1.00 76.94 148 GLY A C 1
ATOM 1119 O O . GLY A 1 148 ? 9.731 18.740 28.125 1.00 76.94 148 GLY A O 1
ATOM 1120 N N . ILE A 1 149 ? 11.741 18.043 28.849 1.00 80.38 149 ILE A N 1
ATOM 1121 C CA . ILE A 1 149 ? 11.760 16.786 28.087 1.00 80.38 149 ILE A CA 1
ATOM 1122 C C . ILE A 1 149 ? 10.579 15.892 28.489 1.00 80.38 149 ILE A C 1
ATOM 1124 O O . ILE A 1 149 ? 9.838 15.399 27.638 1.00 80.38 149 ILE A O 1
ATOM 1128 N N . LYS A 1 150 ? 10.357 15.703 29.797 1.00 83.94 150 LYS A N 1
ATOM 1129 C CA . LYS A 1 150 ? 9.241 14.893 30.310 1.00 83.94 150 LYS A CA 1
ATOM 1130 C C . LYS A 1 150 ? 7.879 15.461 29.894 1.00 83.94 150 LYS A C 1
ATOM 1132 O O . LYS A 1 150 ? 6.980 14.686 29.561 1.00 83.94 150 LYS A O 1
ATOM 1137 N N . SER A 1 151 ? 7.744 16.788 29.902 1.00 87.31 151 SER A N 1
ATOM 1138 C CA . SER A 1 151 ? 6.539 17.498 29.463 1.00 87.31 151 SER A CA 1
ATOM 1139 C C . SER A 1 151 ? 6.247 17.260 27.981 1.00 87.31 151 SER A C 1
ATOM 1141 O O . SER A 1 151 ? 5.137 16.853 27.639 1.00 87.31 151 SER A O 1
ATOM 1143 N N . TRP A 1 152 ? 7.254 17.394 27.112 1.00 89.19 152 TRP A N 1
ATOM 1144 C CA . TRP A 1 152 ? 7.110 17.137 25.677 1.00 89.19 152 TRP A CA 1
ATOM 1145 C C . TRP A 1 152 ? 6.648 15.703 25.393 1.00 89.19 152 TRP A C 1
ATOM 1147 O O . TRP A 1 152 ? 5.636 15.490 24.733 1.00 89.19 152 TRP A O 1
ATOM 1157 N N . TYR A 1 153 ? 7.295 14.707 26.003 1.00 91.38 153 TYR A N 1
ATOM 1158 C CA . TYR A 1 153 ? 6.887 13.308 25.863 1.00 91.38 153 TYR A CA 1
ATOM 1159 C C . TYR A 1 153 ? 5.435 13.058 26.307 1.00 91.38 153 TYR A C 1
ATOM 1161 O O . TYR A 1 153 ? 4.741 12.227 25.718 1.00 91.38 153 TYR A O 1
ATOM 1169 N N . LYS A 1 154 ? 4.972 13.735 27.369 1.00 93.88 154 LYS A N 1
ATOM 1170 C CA . LYS A 1 154 ? 3.569 13.670 27.806 1.00 93.88 154 LYS A CA 1
ATOM 1171 C C . LYS A 1 154 ? 2.649 14.285 26.752 1.00 93.88 154 LYS A C 1
ATOM 1173 O O . LYS A 1 154 ? 1.640 13.673 26.416 1.00 93.88 154 LYS A O 1
ATOM 1178 N N . MET A 1 155 ? 3.005 15.453 26.225 1.00 93.38 155 MET A N 1
ATOM 1179 C CA . MET A 1 155 ? 2.239 16.154 25.196 1.00 93.38 155 MET A CA 1
ATOM 1180 C C . MET A 1 155 ? 2.071 15.306 23.932 1.00 93.38 155 MET A C 1
ATOM 1182 O O . MET A 1 155 ? 0.949 15.142 23.467 1.00 93.38 155 MET A O 1
ATOM 1186 N N . GLU A 1 156 ? 3.145 14.691 23.434 1.00 94.19 156 GLU A N 1
ATOM 1187 C CA . GLU A 1 156 ? 3.098 13.850 22.231 1.00 94.19 156 GLU A CA 1
ATOM 1188 C C . GLU A 1 156 ? 2.219 12.611 22.416 1.00 94.19 156 GLU A C 1
ATOM 1190 O O . GLU A 1 156 ? 1.384 12.301 21.567 1.00 94.19 156 GLU A O 1
ATOM 1195 N N . ARG A 1 157 ? 2.339 11.910 23.555 1.00 95.25 157 ARG A N 1
ATOM 1196 C CA . ARG A 1 157 ? 1.449 10.776 23.858 1.00 95.25 157 ARG A CA 1
ATOM 1197 C C . ARG A 1 157 ? -0.008 11.214 23.956 1.00 95.25 157 ARG A C 1
ATOM 1199 O O . ARG A 1 157 ? -0.880 10.525 23.438 1.00 95.25 157 ARG A O 1
ATOM 1206 N N . LYS A 1 158 ? -0.279 12.363 24.584 1.00 95.62 158 LYS A N 1
ATOM 1207 C CA . LYS A 1 158 ? -1.633 12.925 24.661 1.00 95.62 158 LYS A CA 1
ATOM 1208 C C . LYS A 1 158 ? -2.172 13.245 23.266 1.00 95.62 158 LYS A C 1
ATOM 1210 O O . LYS A 1 158 ? -3.306 12.889 22.971 1.00 95.62 158 LYS A O 1
ATOM 1215 N N . ALA A 1 159 ? -1.361 13.861 22.408 1.00 94.94 159 ALA A N 1
ATOM 1216 C CA . ALA A 1 159 ? -1.728 14.156 21.027 1.00 94.94 159 ALA A CA 1
ATOM 1217 C C . ALA A 1 159 ? -2.045 12.877 20.239 1.00 94.94 159 ALA A C 1
ATOM 1219 O O . ALA A 1 159 ? -3.017 12.857 19.490 1.00 94.94 159 ALA A O 1
ATOM 1220 N N . PHE A 1 160 ? -1.289 11.794 20.452 1.00 95.56 160 PHE A N 1
ATOM 1221 C CA . PHE A 1 160 ? -1.579 10.492 19.847 1.00 95.56 160 PHE A CA 1
ATOM 1222 C C . PHE A 1 160 ? -2.923 9.924 20.312 1.00 95.56 160 PHE A C 1
ATOM 1224 O O . PHE A 1 160 ? -3.721 9.509 19.477 1.00 95.56 160 PHE A O 1
ATOM 1231 N N . ILE A 1 161 ? -3.198 9.948 21.621 1.00 96.44 161 ILE A N 1
ATOM 1232 C CA . ILE A 1 161 ? -4.486 9.496 22.172 1.00 96.44 161 ILE A CA 1
ATOM 1233 C C . ILE A 1 161 ? -5.633 10.317 21.572 1.00 96.44 161 ILE A C 1
ATOM 1235 O O . ILE A 1 161 ? -6.574 9.743 21.042 1.00 96.44 161 ILE A O 1
ATOM 1239 N N . ILE A 1 162 ? -5.524 11.650 21.581 1.00 95.12 162 ILE A N 1
ATOM 1240 C CA . ILE A 1 162 ? -6.563 12.551 21.058 1.00 95.12 162 ILE A CA 1
ATOM 1241 C C . ILE A 1 162 ? -6.791 12.335 19.559 1.00 95.12 162 ILE A C 1
ATOM 1243 O O . ILE A 1 162 ? -7.933 12.305 19.109 1.00 95.12 162 ILE A O 1
ATOM 1247 N N . LYS A 1 163 ? -5.718 12.155 18.779 1.00 94.44 163 LYS A N 1
ATOM 1248 C CA . LYS A 1 163 ? -5.793 11.936 17.328 1.00 94.44 163 LYS A CA 1
ATOM 1249 C C . LYS A 1 163 ? -6.657 10.730 16.958 1.00 94.44 163 LYS A C 1
ATOM 1251 O O . LYS A 1 163 ? -7.314 10.763 15.921 1.00 94.44 163 LYS A O 1
ATOM 1256 N N . PHE A 1 164 ? -6.642 9.689 17.786 1.00 94.81 164 PHE A N 1
ATOM 1257 C CA . PHE A 1 164 ? -7.410 8.464 17.571 1.00 94.81 164 PHE A CA 1
ATOM 1258 C C . PHE A 1 164 ? -8.540 8.283 18.596 1.00 94.81 164 PHE A C 1
ATOM 1260 O O . PHE A 1 164 ? -9.066 7.180 18.727 1.00 94.81 164 PHE A O 1
ATOM 1267 N N . SER A 1 165 ? -8.928 9.347 19.312 1.00 91.75 165 SER A N 1
ATOM 1268 C CA . SER A 1 165 ? -10.040 9.285 20.265 1.00 91.75 165 SER A CA 1
ATOM 1269 C C . SER A 1 165 ? -11.346 9.014 19.531 1.00 91.75 165 SER A C 1
ATOM 1271 O O . SER A 1 165 ? -11.635 9.567 18.461 1.00 91.75 165 SER A O 1
ATOM 1273 N N . GLY A 1 166 ? -12.146 8.161 20.140 1.00 90.25 166 GLY A N 1
ATOM 1274 C CA . GLY A 1 166 ? -13.401 7.666 19.619 1.00 90.25 166 GLY A CA 1
ATOM 1275 C C . GLY A 1 166 ? -14.150 6.928 20.714 1.00 90.25 166 GLY A C 1
ATOM 1276 O O . GLY A 1 166 ? -13.583 6.674 21.777 1.00 90.25 166 GLY A O 1
ATOM 1277 N N . GLU A 1 167 ? -15.393 6.550 20.445 1.00 90.88 167 GLU A N 1
ATOM 1278 C CA . GLU A 1 167 ? -16.292 5.965 21.439 1.00 90.88 167 GLU A CA 1
ATOM 1279 C C . GLU A 1 167 ? -15.663 4.772 22.163 1.00 90.88 167 GLU A C 1
ATOM 1281 O O . GLU A 1 167 ? -15.766 4.662 23.380 1.00 90.88 167 GLU A O 1
ATOM 1286 N N . GLU A 1 168 ? -14.966 3.896 21.436 1.00 90.81 168 GLU A N 1
ATOM 1287 C CA . GLU A 1 168 ? -14.317 2.719 22.018 1.00 90.81 168 GLU A CA 1
ATOM 1288 C C . GLU A 1 168 ? -13.173 3.096 22.968 1.00 90.81 168 GLU A C 1
ATOM 1290 O O . GLU A 1 168 ? -13.089 2.577 24.081 1.00 90.81 168 GLU A O 1
ATOM 1295 N N . LEU A 1 169 ? -12.310 4.038 22.575 1.00 92.81 169 LEU A N 1
ATOM 1296 C CA . LEU A 1 169 ? -11.201 4.471 23.425 1.00 92.81 169 LEU A CA 1
ATOM 1297 C C . LEU A 1 169 ? -11.706 5.263 24.637 1.00 92.81 169 LEU A C 1
ATOM 1299 O O . LEU A 1 169 ? -11.208 5.080 25.747 1.00 92.81 169 LEU A O 1
ATOM 1303 N N . ASP A 1 170 ? -12.724 6.098 24.437 1.00 93.06 170 ASP A N 1
ATOM 1304 C CA . ASP A 1 170 ? -13.340 6.906 25.484 1.00 93.06 170 ASP A CA 1
ATOM 1305 C C . ASP A 1 170 ? -14.045 6.019 26.521 1.00 93.06 170 ASP A C 1
ATOM 1307 O O . ASP A 1 170 ? -13.878 6.237 27.722 1.00 93.06 170 ASP A O 1
ATOM 1311 N N . ARG A 1 171 ? -14.742 4.957 26.085 1.00 91.00 171 ARG A N 1
ATOM 1312 C CA . ARG A 1 171 ? -15.319 3.935 26.978 1.00 91.00 171 ARG A CA 1
ATOM 1313 C C . ARG A 1 171 ? -14.240 3.239 27.805 1.00 91.00 171 ARG A C 1
ATOM 1315 O O . ARG A 1 171 ? -14.399 3.126 29.017 1.00 91.00 171 ARG A O 1
ATOM 1322 N N . LEU A 1 172 ? -13.132 2.817 27.186 1.00 93.50 172 LEU A N 1
ATOM 1323 C CA . LEU A 1 172 ? -12.020 2.181 27.907 1.00 93.50 172 LEU A CA 1
ATOM 1324 C C . LEU A 1 172 ? -11.443 3.097 28.994 1.00 93.50 172 LEU A C 1
ATOM 1326 O O . LEU A 1 172 ? -11.178 2.644 30.106 1.00 93.50 172 LEU A O 1
ATOM 1330 N N . MET A 1 173 ? -11.281 4.388 28.694 1.00 93.75 173 MET A N 1
ATOM 1331 C CA . MET A 1 173 ? -10.803 5.371 29.669 1.00 93.75 173 MET A CA 1
ATOM 1332 C C . MET A 1 173 ? -11.830 5.625 30.786 1.00 93.75 173 MET A C 1
ATOM 1334 O O . MET A 1 173 ? -11.458 5.703 31.960 1.00 93.75 173 MET A O 1
ATOM 1338 N N . ALA A 1 174 ? -13.120 5.697 30.441 1.00 92.00 174 ALA A N 1
ATOM 1339 C CA . ALA A 1 174 ? -14.212 5.927 31.384 1.00 92.00 174 ALA A CA 1
ATOM 1340 C C . ALA A 1 174 ? -14.388 4.780 32.393 1.00 92.00 174 ALA A C 1
ATOM 1342 O O . ALA A 1 174 ? -14.648 5.052 33.563 1.00 92.00 174 ALA A O 1
ATOM 1343 N N . VAL A 1 175 ? -14.188 3.522 31.977 1.00 90.31 175 VAL A N 1
ATOM 1344 C CA . VAL A 1 175 ? -14.250 2.342 32.867 1.00 90.31 175 VAL A CA 1
ATOM 1345 C C . VAL A 1 175 ? -13.244 2.441 34.018 1.00 90.31 175 VAL A C 1
ATOM 1347 O O . VAL A 1 175 ? -13.553 2.054 35.141 1.00 90.31 175 VAL A O 1
ATOM 1350 N N . GLU A 1 176 ? -12.056 2.996 33.771 1.00 90.50 176 GLU A N 1
ATOM 1351 C CA . GLU A 1 176 ? -11.046 3.234 34.812 1.00 90.50 176 GLU A CA 1
ATOM 1352 C C . GLU A 1 176 ? -11.187 4.605 35.503 1.00 90.50 176 GLU A C 1
ATOM 1354 O O . GLU A 1 176 ? -10.369 4.944 36.360 1.00 90.50 176 GLU A O 1
ATOM 1359 N N . GLY A 1 177 ? -12.177 5.425 35.127 1.00 92.69 177 GLY A N 1
ATOM 1360 C CA . GLY A 1 177 ? -12.331 6.796 35.626 1.00 92.69 177 GLY A CA 1
ATOM 1361 C C . GLY A 1 177 ? -11.160 7.722 35.270 1.00 92.69 177 GLY A C 1
ATOM 1362 O O . GLY A 1 177 ? -10.933 8.725 35.947 1.00 92.69 177 GLY A O 1
ATOM 1363 N N . LYS A 1 178 ? -10.388 7.383 34.231 1.00 94.12 178 LYS A N 1
ATOM 1364 C CA . LYS A 1 178 ? -9.181 8.103 33.806 1.00 94.12 178 LYS A CA 1
ATOM 1365 C C . LYS A 1 178 ? -9.443 8.939 32.564 1.00 94.12 178 LYS A C 1
ATOM 1367 O O . LYS A 1 178 ? -10.345 8.667 31.780 1.00 94.12 178 LYS A O 1
ATOM 1372 N N . LYS A 1 179 ? -8.612 9.956 32.354 1.00 94.75 179 LYS A N 1
ATOM 1373 C CA . LYS A 1 179 ? -8.615 10.791 31.147 1.00 94.75 179 LYS A CA 1
ATOM 1374 C C . LYS A 1 179 ? -7.351 10.549 30.324 1.00 94.75 179 LYS A C 1
ATOM 1376 O O . LYS A 1 179 ? -6.370 9.973 30.796 1.00 94.75 179 LYS A O 1
ATOM 1381 N N . ALA A 1 180 ? -7.331 11.069 29.097 1.00 94.19 180 ALA A N 1
ATOM 1382 C CA . ALA A 1 180 ? -6.164 10.987 28.215 1.00 94.19 180 ALA A CA 1
ATOM 1383 C C . ALA A 1 180 ? -4.864 11.496 28.877 1.00 94.19 180 ALA A C 1
ATOM 1385 O O . ALA A 1 180 ? -3.790 10.954 28.628 1.00 94.19 180 ALA A O 1
ATOM 1386 N N . ASP A 1 181 ? -4.947 12.507 29.752 1.00 95.44 181 ASP A N 1
ATOM 1387 C CA . ASP A 1 181 ? -3.794 13.035 30.497 1.00 95.44 181 ASP A CA 1
ATOM 1388 C C . ASP A 1 181 ? -3.162 12.026 31.461 1.00 95.44 181 ASP A C 1
ATOM 1390 O O . ASP A 1 181 ? -1.936 12.027 31.631 1.00 95.44 181 ASP A O 1
ATOM 1394 N N . ASP A 1 182 ? -3.984 11.175 32.074 1.00 96.56 182 ASP A N 1
ATOM 1395 C CA . ASP A 1 182 ? -3.536 10.145 33.008 1.00 96.56 182 ASP A CA 1
ATOM 1396 C C . ASP A 1 182 ? -2.766 9.066 32.249 1.00 96.56 182 ASP A C 1
ATOM 1398 O O . ASP A 1 182 ? -1.641 8.718 32.621 1.00 96.56 182 ASP A O 1
ATOM 1402 N N . TYR A 1 183 ? -3.307 8.636 31.106 1.00 96.50 183 TYR A N 1
ATOM 1403 C CA . TYR A 1 183 ? -2.649 7.680 30.218 1.00 96.50 183 TYR A CA 1
ATOM 1404 C C . TYR A 1 183 ? -1.399 8.250 29.536 1.00 96.50 183 TYR A C 1
ATOM 1406 O O . TYR A 1 183 ? -0.402 7.553 29.357 1.00 96.50 183 TYR A O 1
ATOM 1414 N N . ALA A 1 184 ? -1.382 9.544 29.222 1.00 96.25 184 ALA A N 1
ATOM 1415 C CA . ALA A 1 184 ? -0.225 10.201 28.624 1.00 96.25 184 ALA A CA 1
ATOM 1416 C C . ALA A 1 184 ? 0.928 10.453 29.616 1.00 96.25 184 ALA A C 1
ATOM 1418 O O . ALA A 1 184 ? 2.047 10.773 29.191 1.00 96.25 184 ALA A O 1
ATOM 1419 N N . LYS A 1 185 ? 0.707 10.308 30.932 1.00 95.44 185 LYS A N 1
ATOM 1420 C CA . LYS A 1 185 ? 1.670 10.660 31.994 1.00 95.44 185 LYS A CA 1
ATOM 1421 C C . LYS A 1 185 ? 3.049 10.024 31.805 1.00 95.44 185 LYS A C 1
ATOM 1423 O O . LYS A 1 185 ? 4.063 10.682 32.041 1.00 95.44 185 LYS A O 1
ATOM 1428 N N . ASN A 1 186 ? 3.107 8.762 31.387 1.00 94.88 186 ASN A N 1
ATOM 1429 C CA . ASN A 1 186 ? 4.344 8.027 31.121 1.00 94.88 186 ASN A CA 1
ATOM 1430 C C . ASN A 1 186 ? 4.085 6.849 30.158 1.00 94.88 186 ASN A C 1
ATOM 1432 O O . ASN A 1 186 ? 2.942 6.542 29.839 1.00 94.88 186 ASN A O 1
ATOM 1436 N N . PHE A 1 187 ? 5.148 6.180 29.697 1.00 94.62 187 PHE A N 1
ATOM 1437 C CA . PHE A 1 187 ? 5.032 5.039 28.777 1.00 94.62 187 PHE A CA 1
ATOM 1438 C C . PHE A 1 187 ? 4.313 3.820 29.375 1.00 94.62 187 PHE A C 1
ATOM 1440 O O . PHE A 1 187 ? 3.740 3.044 28.619 1.00 94.62 187 PHE A O 1
ATOM 1447 N N . SER A 1 188 ? 4.337 3.642 30.701 1.00 96.62 188 SER A N 1
ATOM 1448 C CA . SER A 1 188 ? 3.647 2.525 31.358 1.00 96.62 188 SER A CA 1
ATOM 1449 C C . SER A 1 188 ? 2.133 2.700 31.271 1.00 96.62 188 SER A C 1
ATOM 1451 O O . SER A 1 188 ? 1.452 1.803 30.786 1.00 96.62 188 SER A O 1
ATOM 1453 N N . GLU A 1 189 ? 1.610 3.871 31.649 1.00 97.00 189 GLU A N 1
ATOM 1454 C CA . GLU A 1 189 ? 0.179 4.173 31.516 1.00 97.00 189 GLU A CA 1
ATOM 1455 C C . GLU A 1 189 ? -0.255 4.144 30.043 1.00 97.00 189 GLU A C 1
ATOM 1457 O O . GLU A 1 189 ? -1.229 3.480 29.701 1.00 97.00 189 GLU A O 1
ATOM 1462 N N . PHE A 1 190 ? 0.522 4.751 29.143 1.00 97.12 190 PHE A N 1
ATOM 1463 C CA . PHE A 1 190 ? 0.216 4.738 27.711 1.00 97.12 190 PHE A CA 1
ATOM 1464 C C . PHE A 1 190 ? 0.170 3.313 27.141 1.00 97.12 190 PHE A C 1
ATOM 1466 O O . PHE A 1 190 ? -0.744 2.960 26.397 1.00 97.12 190 PHE A O 1
ATOM 1473 N N . GLY A 1 191 ? 1.105 2.460 27.567 1.00 97.75 191 GLY A N 1
ATOM 1474 C CA . GLY A 1 191 ? 1.118 1.043 27.227 1.00 97.75 191 GLY A CA 1
ATOM 1475 C C . GLY A 1 191 ? -0.052 0.253 27.818 1.00 97.75 191 GLY A C 1
ATOM 1476 O O . GLY A 1 191 ? -0.475 -0.726 27.207 1.00 97.75 191 GLY A O 1
ATOM 1477 N N . ARG A 1 192 ? -0.611 0.654 28.970 1.00 97.31 192 ARG A N 1
ATOM 1478 C CA . ARG A 1 192 ? -1.835 0.033 29.508 1.00 97.31 192 ARG A CA 1
ATOM 1479 C C . ARG A 1 192 ? -3.046 0.342 28.638 1.00 97.31 192 ARG A C 1
ATOM 1481 O O . ARG A 1 192 ? -3.769 -0.595 28.312 1.00 97.31 192 ARG A O 1
ATOM 1488 N N . LEU A 1 193 ? -3.216 1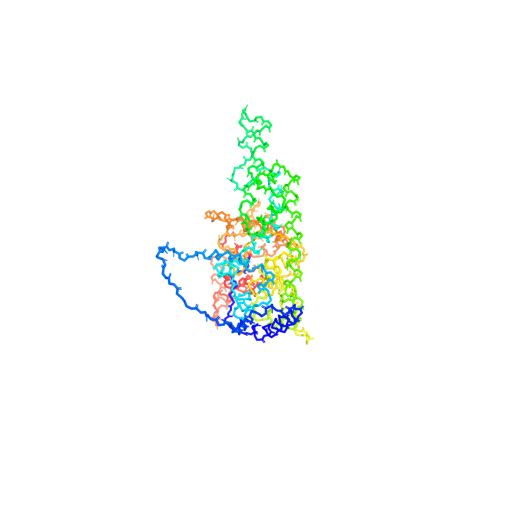.598 28.212 1.00 97.38 193 LEU A N 1
ATOM 1489 C CA . LEU A 1 193 ? -4.291 1.971 27.286 1.00 97.38 193 LEU A CA 1
ATOM 1490 C C . LEU A 1 193 ? -4.166 1.212 25.963 1.00 97.38 193 LEU A C 1
ATOM 1492 O O . LEU A 1 193 ? -5.143 0.648 25.485 1.00 97.38 193 LEU A O 1
ATOM 1496 N N . TYR A 1 194 ? -2.949 1.118 25.418 1.00 97.69 194 TYR A N 1
ATOM 1497 C CA . TYR A 1 194 ? -2.666 0.301 24.237 1.00 97.69 194 TYR A CA 1
ATOM 1498 C C . TYR A 1 194 ? -3.081 -1.161 24.415 1.00 97.69 194 TYR A C 1
ATOM 1500 O O . TYR A 1 194 ? -3.823 -1.687 23.594 1.00 97.69 194 TYR A O 1
ATOM 1508 N N . LYS A 1 195 ? -2.680 -1.809 25.514 1.00 98.00 195 LYS A N 1
ATOM 1509 C CA . LYS A 1 195 ? -3.072 -3.200 25.791 1.00 98.00 195 LYS A CA 1
ATOM 1510 C C . LYS A 1 195 ? -4.586 -3.366 25.939 1.00 98.00 195 LYS A C 1
ATOM 1512 O O . LYS A 1 195 ? -5.117 -4.384 25.511 1.00 98.00 195 LYS A O 1
ATOM 1517 N N . ALA A 1 196 ? -5.273 -2.402 26.553 1.00 96.81 196 ALA A N 1
ATOM 1518 C CA . ALA A 1 196 ? -6.731 -2.417 26.658 1.00 96.81 196 ALA A CA 1
ATOM 1519 C C . ALA A 1 196 ? -7.395 -2.287 25.279 1.00 96.81 196 ALA A C 1
ATOM 1521 O O . ALA A 1 196 ? -8.289 -3.066 24.961 1.00 96.81 196 ALA A O 1
ATOM 1522 N N . ALA A 1 197 ? -6.896 -1.379 24.437 1.00 97.31 197 ALA A N 1
ATOM 1523 C CA . ALA A 1 197 ? -7.355 -1.213 23.064 1.00 97.31 197 ALA A CA 1
ATOM 1524 C C . ALA A 1 197 ? -7.111 -2.467 22.206 1.00 97.31 197 ALA A C 1
ATOM 1526 O O . ALA A 1 197 ? -8.003 -2.859 21.463 1.00 97.31 197 ALA A O 1
ATOM 1527 N N . CYS A 1 198 ? -5.955 -3.135 22.339 1.00 97.69 198 CYS A N 1
ATOM 1528 C CA . CYS A 1 198 ? -5.682 -4.409 21.660 1.00 97.69 198 CYS A CA 1
ATOM 1529 C C . CYS A 1 198 ? -6.703 -5.486 22.037 1.00 97.69 198 CYS A C 1
ATOM 1531 O O . CYS A 1 198 ? -7.293 -6.080 21.145 1.00 97.69 198 CYS A O 1
ATOM 1533 N N . ARG A 1 199 ? -6.963 -5.693 23.338 1.00 96.50 199 ARG A N 1
ATOM 1534 C CA . ARG A 1 199 ? -7.961 -6.680 23.791 1.00 96.50 199 ARG A CA 1
ATOM 1535 C C . ARG A 1 199 ? -9.351 -6.370 23.246 1.00 96.50 199 ARG A C 1
ATOM 1537 O O . ARG A 1 199 ? -10.023 -7.253 22.729 1.00 96.50 199 ARG A O 1
ATOM 1544 N N . ARG A 1 200 ? -9.760 -5.099 23.302 1.00 94.38 200 ARG A N 1
ATOM 1545 C CA . ARG A 1 200 ? -11.053 -4.671 22.761 1.00 94.38 200 ARG A CA 1
ATOM 1546 C C . ARG A 1 200 ? -11.146 -4.903 21.251 1.00 94.38 200 ARG A C 1
ATOM 1548 O O . ARG A 1 200 ? -12.179 -5.345 20.757 1.00 94.38 200 ARG A O 1
ATOM 1555 N N . LEU A 1 201 ? -10.070 -4.623 20.517 1.00 96.31 201 LEU A N 1
ATOM 1556 C CA . LEU A 1 201 ? -10.015 -4.880 19.083 1.00 96.31 201 LEU A CA 1
ATOM 1557 C C . LEU A 1 201 ? -10.087 -6.379 18.773 1.00 96.31 201 LEU A C 1
ATOM 1559 O O . LEU A 1 201 ? -10.804 -6.761 17.856 1.00 96.31 201 LEU A O 1
ATOM 1563 N N . GLU A 1 202 ? -9.390 -7.222 19.536 1.00 96.06 202 GLU A N 1
ATOM 1564 C CA . GLU A 1 202 ? -9.460 -8.683 19.410 1.00 96.06 202 GLU A CA 1
ATOM 1565 C C . GLU A 1 202 ? -10.897 -9.184 19.613 1.00 96.06 202 GLU A C 1
ATOM 1567 O O . GLU A 1 202 ? -11.420 -9.889 18.754 1.00 96.06 202 GLU A O 1
ATOM 1572 N N . GLU A 1 203 ? -11.582 -8.745 20.673 1.00 93.62 203 GLU A N 1
ATOM 1573 C CA . GLU A 1 203 ? -12.988 -9.091 20.937 1.00 93.62 203 GLU A CA 1
ATOM 1574 C C . GLU A 1 203 ? -13.924 -8.710 19.780 1.00 93.62 203 GLU A C 1
ATOM 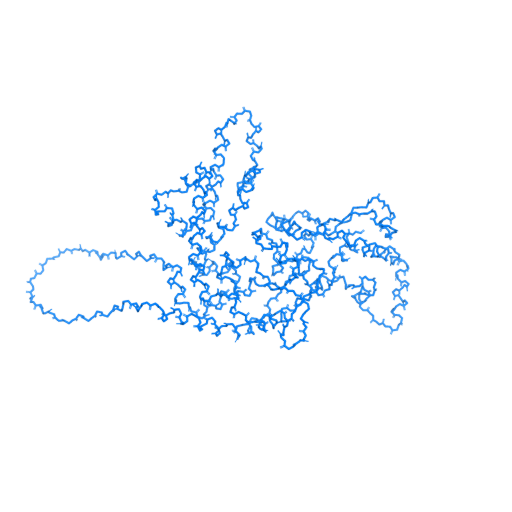1576 O O . GLU A 1 203 ? -14.799 -9.492 19.389 1.00 93.62 203 GLU A O 1
ATOM 1581 N N . LEU A 1 204 ? -13.755 -7.506 19.223 1.00 93.38 204 LEU A N 1
ATOM 1582 C CA . LEU A 1 204 ? -14.525 -7.052 18.067 1.00 93.38 204 LEU A CA 1
ATOM 1583 C C . LEU A 1 204 ? -14.187 -7.874 16.823 1.00 93.38 204 LEU A C 1
ATOM 1585 O O . LEU A 1 204 ? -15.093 -8.328 16.125 1.00 93.38 204 LEU A O 1
ATOM 1589 N N . ASN A 1 205 ? -12.902 -8.110 16.561 1.00 95.50 205 ASN A N 1
ATOM 1590 C CA . ASN A 1 205 ? -12.448 -8.862 15.399 1.00 95.50 205 ASN A CA 1
ATOM 1591 C C . ASN A 1 205 ? -12.934 -10.313 15.440 1.00 95.50 205 ASN A C 1
ATOM 1593 O O . ASN A 1 205 ? -13.325 -10.824 14.397 1.00 95.50 205 ASN A O 1
ATOM 1597 N N . GLU A 1 206 ? -13.023 -10.955 16.606 1.00 93.38 206 GLU A N 1
ATOM 1598 C CA . GLU A 1 206 ? -13.618 -12.294 16.731 1.00 93.38 206 GLU A CA 1
ATOM 1599 C C . GLU A 1 206 ? -15.100 -12.325 16.339 1.00 93.38 206 GLU A C 1
ATOM 1601 O O . GLU A 1 206 ? -15.570 -13.284 15.728 1.00 93.38 206 GLU A O 1
ATOM 1606 N N . LYS A 1 207 ? -15.852 -11.256 16.619 1.00 91.69 207 LYS A N 1
ATOM 1607 C CA . LYS A 1 207 ? -17.252 -11.142 16.184 1.00 91.69 207 LYS A CA 1
ATOM 1608 C C . LYS A 1 207 ? -17.350 -10.828 14.693 1.00 91.69 207 LYS A C 1
ATOM 1610 O O . LYS A 1 207 ? -18.143 -11.452 13.994 1.00 91.69 207 LYS A O 1
ATOM 1615 N N . ILE A 1 208 ? -16.517 -9.917 14.192 1.00 94.19 208 ILE A N 1
ATOM 1616 C CA . ILE A 1 208 ? -16.472 -9.546 12.771 1.00 94.19 208 ILE A CA 1
ATOM 1617 C C . ILE A 1 208 ? -16.067 -10.748 11.909 1.00 94.19 208 ILE A C 1
ATOM 1619 O O . ILE A 1 208 ? -16.682 -10.963 10.868 1.00 94.19 208 ILE A O 1
ATOM 1623 N N . LYS A 1 209 ? -15.099 -11.565 12.351 1.00 94.56 209 LYS A N 1
ATOM 1624 C CA . LYS A 1 209 ? -14.645 -12.788 11.659 1.00 94.56 209 LYS A CA 1
ATOM 1625 C C . LYS A 1 209 ? -15.780 -13.756 11.351 1.00 94.56 209 LYS A C 1
ATOM 1627 O O . LYS A 1 209 ? -15.702 -14.449 10.347 1.00 94.56 209 LYS A O 1
ATOM 1632 N N . LYS A 1 210 ? -16.840 -13.783 12.164 1.00 92.31 210 LYS A N 1
ATOM 1633 C CA . LYS A 1 210 ? -18.007 -14.644 11.918 1.00 92.31 210 LYS A CA 1
ATOM 1634 C C . LYS A 1 210 ? -18.768 -14.279 10.646 1.00 92.31 210 LYS A C 1
ATOM 1636 O O . LYS A 1 210 ? -19.507 -15.115 10.155 1.00 92.31 210 LYS A O 1
ATOM 1641 N N . VAL A 1 211 ? -18.615 -13.052 10.143 1.00 92.25 211 VAL A N 1
ATOM 1642 C CA . VAL A 1 211 ? -19.319 -12.533 8.955 1.00 92.25 211 VAL A CA 1
ATOM 1643 C C . VAL A 1 211 ? -18.334 -12.189 7.837 1.00 92.25 211 VAL A C 1
ATOM 1645 O O . VAL A 1 211 ? -18.545 -12.548 6.682 1.00 92.25 211 VAL A O 1
ATOM 1648 N N . PHE A 1 212 ? -17.234 -11.522 8.183 1.00 94.56 212 PHE A N 1
ATOM 1649 C CA . PHE A 1 212 ? -16.180 -11.109 7.265 1.00 94.56 212 PHE A CA 1
ATOM 1650 C C . PHE A 1 212 ? -14.879 -11.820 7.622 1.00 94.56 212 PHE A C 1
ATOM 1652 O O . PHE A 1 212 ? -14.107 -11.328 8.446 1.00 94.56 212 PHE A O 1
ATOM 1659 N N . ALA A 1 213 ? -14.607 -12.951 6.976 1.00 95.00 213 ALA A N 1
ATOM 1660 C CA . ALA A 1 213 ? -13.323 -13.636 7.057 1.00 95.00 213 ALA A CA 1
ATOM 1661 C C . ALA A 1 213 ? -12.752 -13.888 5.663 1.00 95.00 213 ALA A C 1
ATOM 1663 O O . ALA A 1 213 ? -13.424 -14.406 4.777 1.00 95.00 213 ALA A O 1
ATOM 1664 N N . TYR A 1 214 ? -11.469 -13.574 5.483 1.00 94.44 214 TYR A N 1
ATOM 1665 C CA . TYR A 1 214 ? -10.760 -13.841 4.229 1.00 94.44 214 TYR A CA 1
ATOM 1666 C C . TYR A 1 214 ? -10.805 -15.323 3.819 1.00 94.44 214 TYR A C 1
ATOM 1668 O O . TYR A 1 214 ? -10.854 -15.634 2.630 1.00 94.44 214 TYR A O 1
ATOM 1676 N N . ASP A 1 215 ? -10.849 -16.230 4.795 1.00 94.19 215 ASP A N 1
ATOM 1677 C CA . ASP A 1 215 ? -10.902 -17.675 4.562 1.00 94.19 215 ASP A CA 1
ATOM 1678 C C . ASP A 1 215 ? -12.244 -18.124 3.953 1.00 94.19 215 ASP A C 1
ATOM 1680 O O . ASP A 1 215 ? -12.320 -19.193 3.352 1.00 94.19 215 ASP A O 1
ATOM 1684 N N . TYR A 1 216 ? -13.274 -17.269 3.999 1.00 94.62 216 TYR A N 1
ATOM 1685 C CA . TYR A 1 216 ? -14.532 -17.453 3.270 1.00 94.62 216 TYR A CA 1
ATOM 1686 C C . TYR A 1 216 ? -14.409 -17.157 1.770 1.00 94.62 216 TYR A C 1
ATOM 1688 O O . TYR A 1 216 ? -15.405 -17.230 1.053 1.00 94.62 216 TYR A O 1
ATOM 1696 N N . ILE A 1 217 ? -13.216 -16.809 1.270 1.00 93.94 217 ILE A N 1
ATOM 1697 C CA . ILE A 1 217 ? -12.939 -16.647 -0.160 1.00 93.94 217 ILE A CA 1
ATOM 1698 C C . ILE A 1 217 ? -12.175 -17.885 -0.674 1.00 93.94 217 ILE A C 1
ATOM 1700 O O . ILE A 1 217 ? -10.938 -17.944 -0.596 1.00 93.94 217 ILE A O 1
ATOM 1704 N N . PRO A 1 218 ? -12.887 -18.873 -1.246 1.00 91.44 218 PRO A N 1
ATOM 1705 C CA . PRO A 1 218 ? -12.303 -20.033 -1.903 1.00 91.44 218 PRO A CA 1
ATOM 1706 C C . PRO A 1 218 ? -11.172 -19.705 -2.885 1.00 91.44 218 PRO A C 1
ATOM 1708 O O . PRO A 1 218 ? -11.109 -18.623 -3.476 1.00 91.44 218 PRO A O 1
ATOM 1711 N N . GLY A 1 219 ? -10.249 -20.654 -3.060 1.00 90.88 219 GLY A N 1
ATOM 1712 C CA . GLY A 1 219 ? -9.077 -20.483 -3.928 1.00 90.88 219 GLY A CA 1
ATOM 1713 C C . GLY A 1 219 ? -9.432 -20.198 -5.391 1.00 90.88 219 GLY A C 1
ATOM 1714 O O . GLY A 1 219 ? -8.774 -19.380 -6.029 1.00 90.88 219 GLY A O 1
ATOM 1715 N N . ASP A 1 220 ? -10.505 -20.798 -5.899 1.00 90.94 220 ASP A N 1
ATOM 1716 C CA . ASP A 1 220 ? -11.032 -20.563 -7.244 1.00 90.94 220 ASP A CA 1
ATOM 1717 C C . ASP A 1 220 ? -11.600 -19.149 -7.413 1.00 90.94 220 ASP A C 1
ATOM 1719 O O . ASP A 1 220 ? -11.325 -18.494 -8.422 1.00 90.94 220 ASP A O 1
ATOM 1723 N N . ILE A 1 221 ? -12.303 -18.627 -6.401 1.00 93.12 221 ILE A N 1
ATOM 1724 C CA . ILE A 1 221 ? -12.769 -17.236 -6.388 1.00 93.12 221 ILE A CA 1
ATOM 1725 C C . ILE A 1 221 ? -11.580 -16.274 -6.294 1.00 93.12 221 ILE A C 1
ATOM 1727 O O . ILE A 1 221 ? -11.541 -15.294 -7.038 1.00 93.12 221 ILE A O 1
ATOM 1731 N N . ARG A 1 222 ? -10.575 -16.550 -5.451 1.00 92.94 222 ARG A N 1
ATOM 1732 C CA . ARG A 1 222 ? -9.351 -15.728 -5.376 1.00 92.94 222 ARG A CA 1
ATOM 1733 C C . ARG A 1 222 ? -8.620 -15.688 -6.714 1.00 92.94 222 ARG A C 1
ATOM 1735 O O . ARG A 1 222 ? -8.299 -14.612 -7.208 1.00 92.94 222 ARG A O 1
ATOM 1742 N N . GLY A 1 223 ? -8.422 -16.844 -7.336 1.00 92.44 223 GLY A N 1
ATOM 1743 C CA . GLY A 1 223 ? -7.817 -16.953 -8.658 1.00 92.44 223 GLY A CA 1
ATOM 1744 C C . GLY A 1 223 ? -8.604 -16.239 -9.753 1.00 92.44 223 GLY A C 1
ATOM 1745 O O . GLY A 1 223 ? -8.035 -15.517 -10.572 1.00 92.44 223 GLY A O 1
ATOM 1746 N N . GLY A 1 224 ? -9.929 -16.406 -9.749 1.00 91.88 224 GLY A N 1
ATOM 1747 C CA . GLY A 1 224 ? -10.833 -15.711 -10.661 1.00 91.88 224 GLY A CA 1
ATOM 1748 C C . GLY A 1 224 ? -10.793 -14.196 -10.478 1.00 91.88 224 GLY A C 1
ATOM 1749 O O . GLY A 1 224 ? -10.805 -13.464 -11.468 1.00 91.88 224 GLY A O 1
ATOM 1750 N N . LEU A 1 225 ? -10.674 -13.729 -9.231 1.00 92.31 225 LEU A N 1
ATOM 1751 C CA . LEU A 1 225 ? -10.507 -12.318 -8.923 1.00 92.31 225 LEU A CA 1
ATOM 1752 C C . LEU A 1 225 ? -9.191 -11.797 -9.500 1.00 92.31 225 LEU A C 1
ATOM 1754 O O . LEU A 1 225 ? -9.224 -10.837 -10.259 1.00 92.31 225 LEU A O 1
ATOM 1758 N N . VAL A 1 226 ? -8.061 -12.452 -9.217 1.00 91.75 226 VAL A N 1
ATOM 1759 C CA . VAL A 1 226 ? -6.740 -12.043 -9.730 1.00 91.75 226 VAL A CA 1
ATOM 1760 C C . VAL A 1 226 ? -6.730 -11.967 -11.258 1.00 91.75 226 VAL A C 1
ATOM 1762 O O . VAL A 1 226 ? -6.292 -10.958 -11.803 1.00 91.75 226 VAL A O 1
ATOM 1765 N N . ARG A 1 227 ? -7.291 -12.969 -11.952 1.00 89.81 227 ARG A N 1
ATOM 1766 C CA . ARG A 1 227 ? -7.449 -12.943 -13.420 1.00 89.81 227 ARG A CA 1
ATOM 1767 C C . ARG A 1 227 ? -8.224 -11.722 -13.898 1.00 89.81 227 ARG A C 1
ATOM 1769 O O . ARG A 1 227 ? -7.848 -11.097 -14.879 1.00 89.81 227 ARG A O 1
ATOM 1776 N N . LYS A 1 228 ? -9.311 -11.381 -13.209 1.00 89.81 228 LYS A N 1
ATOM 1777 C CA . LYS A 1 228 ? -10.153 -10.236 -13.565 1.00 89.81 228 LYS A CA 1
ATOM 1778 C C . LYS A 1 228 ? -9.533 -8.891 -13.223 1.00 89.81 228 LYS A C 1
ATOM 1780 O O . LYS A 1 228 ? -9.891 -7.910 -13.862 1.00 89.81 228 LYS A O 1
ATOM 1785 N N . MET A 1 229 ? -8.647 -8.844 -12.230 1.00 87.31 229 MET A N 1
ATOM 1786 C CA . MET A 1 229 ? -7.907 -7.634 -11.891 1.00 87.31 229 MET A CA 1
ATOM 1787 C C . MET A 1 229 ? -6.847 -7.280 -12.940 1.00 87.31 229 MET A C 1
ATOM 1789 O O . MET A 1 229 ? -6.373 -6.159 -12.925 1.00 87.31 229 MET A O 1
ATOM 1793 N N . ASP A 1 230 ? -6.472 -8.188 -13.845 1.00 84.50 230 ASP A N 1
ATOM 1794 C CA . ASP A 1 230 ? -5.548 -7.898 -14.958 1.00 84.50 230 ASP A CA 1
ATOM 1795 C C . ASP A 1 230 ? -4.209 -7.250 -14.525 1.00 84.50 230 ASP A C 1
ATOM 1797 O O . ASP A 1 230 ? -3.579 -6.475 -15.244 1.00 84.50 230 ASP A O 1
ATOM 1801 N N . VAL A 1 231 ? -3.751 -7.570 -13.309 1.00 85.81 231 VAL A N 1
ATOM 1802 C CA . VAL A 1 231 ? -2.443 -7.152 -12.789 1.00 85.81 231 VAL A CA 1
ATOM 1803 C C . VAL A 1 231 ? -1.451 -8.268 -13.085 1.00 85.81 231 VAL A C 1
ATOM 1805 O O . VAL A 1 231 ? -1.359 -9.247 -12.343 1.00 85.81 231 VAL A O 1
ATOM 1808 N N . SER A 1 232 ? -0.727 -8.138 -14.197 1.00 88.75 232 SER A N 1
ATOM 1809 C CA . SER A 1 232 ? 0.189 -9.184 -14.671 1.00 88.75 232 SER A CA 1
ATOM 1810 C C . SER A 1 232 ? 1.542 -9.151 -13.964 1.00 88.75 232 SER A C 1
ATOM 1812 O O . SER A 1 232 ? 2.163 -10.199 -13.782 1.00 88.75 232 SER A O 1
ATOM 1814 N N . VAL A 1 233 ? 1.985 -7.975 -13.516 1.00 92.94 233 VAL A N 1
ATOM 1815 C CA . VAL A 1 233 ? 3.261 -7.776 -12.823 1.00 92.94 233 VAL A CA 1
ATOM 1816 C C . VAL A 1 233 ? 3.021 -7.180 -11.442 1.00 92.94 233 VAL A C 1
ATOM 1818 O O . VAL A 1 233 ? 2.160 -6.324 -11.261 1.00 92.94 233 VAL A O 1
ATOM 1821 N N . CYS A 1 234 ? 3.794 -7.632 -10.451 1.00 95.00 234 CYS A N 1
ATOM 1822 C CA . CYS A 1 234 ? 3.686 -7.168 -9.075 1.00 95.00 234 CYS A CA 1
ATOM 1823 C C . CYS A 1 234 ? 3.755 -5.635 -9.022 1.00 95.00 234 CYS A C 1
ATOM 1825 O O . CYS A 1 234 ? 4.800 -5.068 -9.353 1.00 95.00 234 CYS A O 1
ATOM 1827 N N . PRO A 1 235 ? 2.708 -4.950 -8.537 1.00 92.44 235 PRO A N 1
ATOM 1828 C CA . PRO A 1 235 ? 2.688 -3.495 -8.521 1.00 92.44 235 PRO A CA 1
ATOM 1829 C C . PRO A 1 235 ? 3.674 -2.938 -7.494 1.00 92.44 235 PRO A C 1
ATOM 1831 O O . PRO A 1 235 ? 4.051 -1.774 -7.566 1.00 92.44 235 PRO A O 1
ATOM 1834 N N . TYR A 1 236 ? 4.101 -3.752 -6.523 1.00 94.75 236 TYR A N 1
ATOM 1835 C CA . TYR A 1 236 ? 4.979 -3.292 -5.457 1.00 94.75 236 TYR A CA 1
ATOM 1836 C C . TYR A 1 236 ? 6.423 -3.118 -5.902 1.00 94.75 236 TYR A C 1
ATOM 1838 O O . TYR A 1 236 ? 7.053 -2.111 -5.592 1.00 94.75 236 TYR A O 1
ATOM 1846 N N . CYS A 1 237 ? 6.926 -4.087 -6.658 1.00 95.38 237 CYS A N 1
ATOM 1847 C CA . CYS A 1 237 ? 8.319 -4.117 -7.073 1.00 95.38 237 CYS A CA 1
ATOM 1848 C C . CYS A 1 237 ? 8.513 -4.093 -8.583 1.00 95.38 237 CYS A C 1
ATOM 1850 O O . CYS A 1 237 ? 9.653 -4.039 -8.989 1.00 95.38 237 CYS A O 1
ATOM 1852 N N . ASN A 1 238 ? 7.471 -4.223 -9.410 1.00 95.00 238 ASN A N 1
ATOM 1853 C CA . ASN A 1 238 ? 7.561 -4.320 -10.873 1.00 95.00 238 ASN A CA 1
ATOM 1854 C C . ASN A 1 238 ? 8.596 -5.353 -11.403 1.00 95.00 238 ASN A C 1
ATOM 1856 O O . ASN A 1 238 ? 9.093 -5.231 -12.514 1.00 95.00 238 ASN A O 1
ATOM 1860 N N . ARG A 1 239 ? 8.930 -6.391 -10.617 1.00 95.06 239 ARG A N 1
ATOM 1861 C CA . ARG A 1 239 ? 10.002 -7.369 -10.923 1.00 95.06 239 ARG A CA 1
ATOM 1862 C C . ARG A 1 239 ? 9.533 -8.805 -11.141 1.00 95.06 239 ARG A C 1
ATOM 1864 O O . ARG A 1 239 ? 10.320 -9.636 -11.576 1.00 95.06 239 ARG A O 1
ATOM 1871 N N . GLN A 1 240 ? 8.294 -9.133 -10.784 1.00 95.44 240 GLN A N 1
ATOM 1872 C CA . GLN A 1 240 ? 7.797 -10.511 -10.831 1.00 95.44 240 GLN A CA 1
ATOM 1873 C C . GLN A 1 240 ? 6.391 -10.570 -11.405 1.00 95.44 240 GLN A C 1
ATOM 1875 O O . GLN A 1 240 ? 5.549 -9.742 -11.054 1.00 95.44 240 GLN A O 1
ATOM 1880 N N . TYR A 1 241 ? 6.135 -11.577 -12.237 1.00 94.56 241 TYR A N 1
ATOM 1881 C CA . TYR A 1 241 ? 4.796 -11.875 -12.722 1.00 94.56 241 TYR A CA 1
ATOM 1882 C C . TYR A 1 241 ? 3.902 -12.388 -11.591 1.00 94.56 241 TYR A C 1
ATOM 1884 O O . TYR A 1 241 ? 4.357 -13.146 -10.739 1.00 94.56 241 TYR A O 1
ATOM 1892 N N . ILE A 1 242 ? 2.629 -11.993 -11.620 1.00 92.44 242 ILE A N 1
ATOM 1893 C CA . ILE A 1 242 ? 1.554 -12.555 -10.782 1.00 92.44 242 ILE A CA 1
ATOM 1894 C C . ILE A 1 242 ? 0.813 -13.678 -11.516 1.00 92.44 242 ILE A C 1
ATOM 1896 O O . ILE A 1 242 ? 0.042 -14.409 -10.903 1.00 92.44 242 ILE A O 1
ATOM 1900 N N . GLN A 1 243 ? 1.079 -13.807 -12.822 1.00 86.56 243 GLN A N 1
ATOM 1901 C CA . GLN A 1 243 ? 0.505 -14.721 -13.809 1.00 86.56 243 GLN A CA 1
ATOM 1902 C C . GLN A 1 243 ? -0.368 -15.851 -13.228 1.00 86.56 243 GLN A C 1
ATOM 1904 O O . GLN A 1 243 ? 0.135 -16.786 -12.594 1.00 86.56 243 GLN A O 1
ATOM 1909 N N . PRO A 1 244 ? -1.682 -15.799 -13.484 1.00 86.31 244 PRO A N 1
ATOM 1910 C CA . PRO A 1 244 ? -2.567 -16.946 -13.356 1.00 86.31 244 PRO A CA 1
ATOM 1911 C C . PRO A 1 244 ? -2.149 -18.067 -14.306 1.00 86.31 244 PRO A C 1
ATOM 1913 O O . PRO A 1 244 ? -1.766 -17.800 -15.443 1.00 86.31 244 PRO A O 1
ATOM 1916 N N . PHE A 1 245 ? -2.263 -19.314 -13.865 1.00 83.75 245 PHE A N 1
ATOM 1917 C CA . PHE A 1 245 ? -1.987 -20.482 -14.699 1.00 83.75 245 PHE A CA 1
ATOM 1918 C C . PHE A 1 245 ? -3.122 -21.495 -14.583 1.00 83.75 245 PHE A C 1
ATOM 1920 O O . PHE A 1 245 ? -3.815 -21.552 -13.563 1.00 83.75 245 PHE A O 1
ATOM 1927 N N . ASP A 1 246 ? -3.338 -22.257 -15.654 1.00 80.44 246 ASP A N 1
ATOM 1928 C CA . ASP A 1 246 ? -4.392 -23.260 -15.694 1.00 80.44 246 ASP A CA 1
ATOM 1929 C C . ASP A 1 246 ? -3.856 -24.619 -15.256 1.00 80.44 246 ASP A C 1
ATOM 1931 O O . ASP A 1 246 ? -3.007 -25.234 -15.896 1.00 80.44 246 ASP A O 1
ATOM 1935 N N . ASP A 1 247 ? -4.344 -25.055 -14.110 1.00 82.94 247 ASP A N 1
ATOM 1936 C CA . ASP A 1 247 ? -4.071 -26.352 -13.513 1.00 82.94 247 ASP A CA 1
ATOM 1937 C C . ASP A 1 247 ? -5.362 -26.999 -12.983 1.00 82.94 247 ASP A C 1
ATOM 1939 O O . ASP A 1 247 ? -5.320 -27.856 -12.097 1.00 82.94 247 ASP A O 1
ATOM 1943 N N . GLY A 1 248 ? -6.522 -26.507 -13.438 1.00 79.94 248 GLY A N 1
ATOM 1944 C CA . GLY A 1 248 ? -7.834 -26.872 -12.904 1.00 79.94 248 GLY A CA 1
ATOM 1945 C C . GLY A 1 248 ? -8.132 -26.344 -11.492 1.00 79.94 248 GLY A C 1
ATOM 1946 O O . GLY A 1 248 ? -9.218 -26.590 -10.973 1.00 79.94 248 GLY A O 1
ATOM 1947 N N . ARG A 1 249 ? -7.215 -25.604 -10.847 1.00 80.31 249 ARG A N 1
ATOM 1948 C CA . ARG A 1 249 ? -7.371 -25.064 -9.477 1.00 80.31 249 ARG A CA 1
ATOM 1949 C C . ARG A 1 249 ? -7.323 -23.543 -9.421 1.00 80.31 249 ARG A C 1
ATOM 1951 O O . ARG A 1 249 ? -7.305 -22.970 -8.331 1.00 80.31 249 ARG A O 1
ATOM 1958 N N . SER A 1 250 ? -7.323 -22.878 -10.579 1.00 83.62 250 SER A N 1
ATOM 1959 C CA . SER A 1 250 ? -7.349 -21.417 -10.688 1.00 83.62 250 SER A CA 1
ATOM 1960 C C . SER A 1 250 ? -6.183 -20.716 -9.974 1.00 83.62 250 SER A C 1
ATOM 1962 O O . SER A 1 250 ? -6.338 -19.568 -9.562 1.00 83.62 250 SER A O 1
ATOM 1964 N N . ARG A 1 251 ? -5.024 -21.364 -9.821 1.00 88.88 251 ARG A N 1
ATOM 1965 C CA . ARG A 1 251 ? -3.876 -20.787 -9.105 1.00 88.88 251 ARG A CA 1
ATOM 1966 C C . ARG A 1 251 ? -3.173 -19.680 -9.907 1.00 88.88 251 ARG A C 1
ATOM 196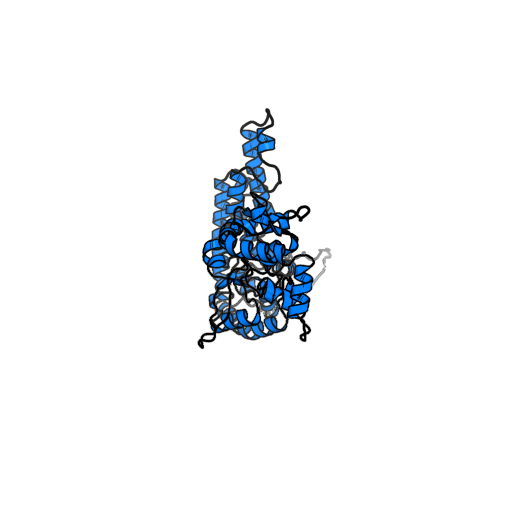8 O O . ARG A 1 251 ? -3.443 -19.451 -11.085 1.00 88.88 251 ARG A O 1
ATOM 1975 N N . TYR A 1 252 ? -2.296 -18.945 -9.226 1.00 92.19 252 TYR A N 1
ATOM 1976 C CA . TYR A 1 252 ? -1.521 -17.839 -9.789 1.00 92.19 252 TYR A CA 1
ATOM 1977 C C . TYR A 1 252 ? -0.176 -17.681 -9.062 1.00 92.19 252 TYR A C 1
ATOM 1979 O O . TYR A 1 252 ? -0.005 -18.159 -7.936 1.00 92.19 252 TYR A O 1
ATOM 1987 N N . LEU A 1 253 ? 0.800 -17.053 -9.719 1.00 91.25 253 LEU A N 1
ATOM 1988 C CA . LEU A 1 253 ? 2.169 -16.881 -9.225 1.00 91.25 253 LEU A CA 1
ATOM 1989 C C . LEU A 1 253 ? 2.290 -15.667 -8.290 1.00 91.25 253 LEU A C 1
ATOM 1991 O O . LEU A 1 253 ? 2.995 -14.704 -8.563 1.00 91.25 253 LEU A O 1
ATOM 1995 N N . GLY A 1 254 ? 1.610 -15.699 -7.148 1.00 93.88 254 GLY A N 1
ATOM 1996 C CA . GLY A 1 254 ? 1.668 -14.603 -6.184 1.00 93.88 254 GLY A CA 1
ATOM 1997 C C . GLY A 1 254 ? 0.771 -14.828 -4.981 1.00 93.88 254 GLY A C 1
ATOM 1998 O O . GLY A 1 254 ? 0.404 -15.961 -4.677 1.00 93.88 254 GLY A O 1
ATOM 1999 N N . ASP A 1 255 ? 0.418 -13.724 -4.334 1.00 94.38 255 ASP A N 1
ATOM 2000 C CA . ASP A 1 255 ? -0.573 -13.640 -3.270 1.00 94.38 255 ASP A CA 1
ATOM 2001 C C . ASP A 1 255 ? -1.590 -12.534 -3.572 1.00 94.38 255 ASP A C 1
ATOM 2003 O O . ASP A 1 255 ? -1.392 -11.685 -4.442 1.00 94.38 255 ASP A O 1
ATOM 2007 N N . LEU A 1 256 ? -2.705 -12.567 -2.849 1.00 93.94 256 LEU A N 1
ATOM 2008 C CA . LEU A 1 256 ? -3.667 -11.474 -2.787 1.00 93.94 256 LEU A CA 1
ATOM 2009 C C . LEU A 1 256 ? -3.485 -10.806 -1.421 1.00 93.94 256 LEU A C 1
ATOM 2011 O O . LEU A 1 256 ? -3.935 -11.332 -0.406 1.00 93.94 256 LEU A O 1
ATOM 2015 N N . ASP A 1 257 ? -2.733 -9.711 -1.408 1.00 94.81 257 ASP A N 1
ATOM 2016 C CA . ASP A 1 257 ? -2.347 -8.974 -0.208 1.00 94.81 257 ASP A CA 1
ATOM 2017 C C . ASP A 1 257 ? -3.485 -8.094 0.318 1.00 94.81 257 ASP A C 1
ATOM 2019 O O . ASP A 1 257 ? -4.319 -7.604 -0.446 1.00 94.81 257 ASP A O 1
ATOM 2023 N N . HIS A 1 258 ? -3.469 -7.864 1.629 1.00 94.56 258 HIS A N 1
ATOM 2024 C CA . HIS A 1 258 ? -4.338 -6.939 2.342 1.00 94.56 258 HIS A CA 1
ATOM 2025 C C . HIS A 1 258 ? -3.621 -5.608 2.589 1.00 94.56 258 HIS A C 1
ATOM 2027 O O . HIS A 1 258 ? -2.727 -5.542 3.435 1.00 94.56 258 HIS A O 1
ATOM 2033 N N . LEU A 1 259 ? -4.029 -4.530 1.916 1.00 92.00 259 LEU A N 1
ATOM 2034 C CA . LEU A 1 259 ? -3.453 -3.183 2.088 1.00 92.00 259 LEU A CA 1
ATOM 2035 C C . LEU A 1 259 ? -3.471 -2.724 3.558 1.00 92.00 259 LEU A C 1
ATOM 2037 O O . LEU A 1 259 ? -2.507 -2.146 4.057 1.00 92.00 259 LEU A O 1
ATOM 2041 N N . TYR A 1 260 ? -4.559 -3.043 4.249 1.00 93.62 260 TYR A N 1
ATOM 2042 C CA . TYR A 1 260 ? -4.765 -2.964 5.684 1.00 93.62 260 TYR A CA 1
ATOM 20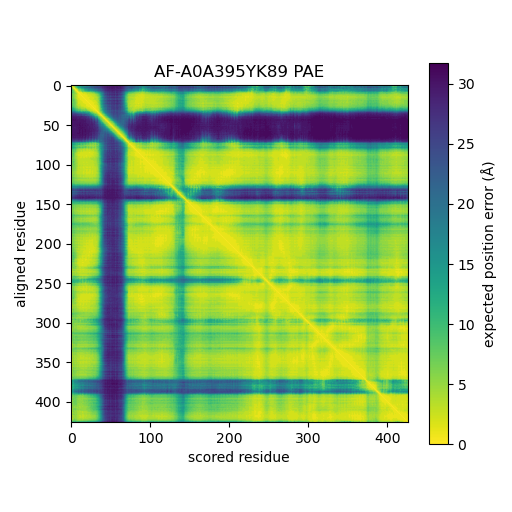43 C C . TYR A 1 260 ? -4.749 -4.381 6.258 1.00 93.62 260 TYR A C 1
ATOM 2045 O O . TYR A 1 260 ? -5.591 -5.201 5.889 1.00 93.62 260 TYR A O 1
ATOM 2053 N N . LEU A 1 261 ? -3.810 -4.666 7.168 1.00 94.56 261 LEU A N 1
ATOM 2054 C CA . LEU A 1 261 ? -3.621 -5.997 7.760 1.00 94.56 261 LEU A CA 1
ATOM 2055 C C . LEU A 1 261 ? -4.937 -6.568 8.291 1.00 94.56 261 LEU A C 1
ATOM 2057 O O . LEU A 1 261 ? -5.564 -5.952 9.152 1.00 94.56 261 LEU A O 1
ATOM 2061 N N . LYS A 1 262 ? -5.327 -7.756 7.819 1.00 93.62 262 LYS A N 1
ATOM 2062 C CA . LYS A 1 262 ? -6.596 -8.392 8.204 1.00 93.62 262 LYS A CA 1
ATOM 2063 C C . LYS A 1 262 ? -6.725 -8.623 9.717 1.00 93.62 262 LYS A C 1
ATOM 2065 O O . LYS A 1 262 ? -7.826 -8.519 10.233 1.00 93.62 262 LYS A O 1
ATOM 2070 N N . ASP A 1 263 ? -5.613 -8.857 10.418 1.00 92.94 263 ASP A N 1
ATOM 2071 C CA . ASP A 1 263 ? -5.614 -9.131 11.864 1.00 92.94 263 ASP A CA 1
ATOM 2072 C C . ASP A 1 263 ? -5.971 -7.891 12.699 1.00 92.94 263 ASP A C 1
ATOM 2074 O O . ASP A 1 263 ? -6.476 -8.014 13.812 1.00 92.94 263 ASP A O 1
ATOM 2078 N N . ILE A 1 264 ? -5.737 -6.696 12.147 1.00 96.44 264 ILE A N 1
ATOM 2079 C CA . ILE A 1 264 ? -6.122 -5.421 12.761 1.00 96.44 264 ILE A CA 1
ATOM 2080 C C . ILE A 1 264 ? -7.461 -4.961 12.178 1.00 96.44 264 ILE A C 1
ATOM 2082 O O . ILE A 1 264 ? -8.396 -4.684 12.918 1.00 96.44 264 ILE A O 1
ATOM 2086 N N . TYR A 1 265 ? -7.566 -4.929 10.850 1.00 96.81 265 TYR A N 1
ATOM 2087 C CA . TYR A 1 265 ? -8.679 -4.366 10.088 1.00 96.81 265 TYR A CA 1
ATOM 2088 C C . TYR A 1 265 ? -9.599 -5.459 9.528 1.00 96.81 265 TYR A C 1
ATOM 2090 O O . TYR A 1 265 ? -9.871 -5.521 8.324 1.00 96.81 265 TYR A O 1
ATOM 2098 N N . GLN A 1 266 ? -10.072 -6.343 10.402 1.00 97.00 266 GLN A N 1
ATOM 2099 C CA . GLN A 1 266 ? -10.856 -7.524 10.046 1.00 97.00 266 GLN A CA 1
ATOM 2100 C C . GLN A 1 266 ? -12.098 -7.204 9.206 1.00 97.00 266 GLN A C 1
ATOM 2102 O O . GLN A 1 266 ? -12.405 -7.946 8.269 1.00 97.00 266 GLN A O 1
ATOM 2107 N N . LEU A 1 267 ? -12.778 -6.084 9.485 1.00 96.31 267 LEU A N 1
ATOM 2108 C CA . LEU A 1 267 ? -13.976 -5.663 8.743 1.00 96.31 267 LEU A CA 1
ATOM 2109 C C . LEU A 1 267 ? -13.706 -5.509 7.241 1.00 96.31 267 LEU A C 1
ATOM 2111 O O . LEU A 1 267 ? -14.566 -5.789 6.411 1.00 96.31 267 LEU A O 1
ATOM 2115 N N . PHE A 1 268 ? -12.485 -5.112 6.882 1.00 96.06 268 PHE A N 1
ATOM 2116 C CA . PHE A 1 268 ? -12.078 -4.892 5.498 1.00 96.06 268 PHE A CA 1
ATOM 2117 C C . PHE A 1 268 ? -11.379 -6.114 4.887 1.00 96.06 268 PHE A C 1
ATOM 2119 O O . PHE A 1 268 ? -10.880 -6.032 3.767 1.00 96.06 268 PHE A O 1
ATOM 2126 N N . SER A 1 269 ? -11.318 -7.257 5.578 1.00 95.94 269 SER A N 1
ATOM 2127 C CA . SER A 1 269 ? -10.561 -8.447 5.143 1.00 95.94 269 SER A CA 1
ATOM 2128 C C . SER A 1 269 ? -11.031 -9.049 3.811 1.00 95.94 269 SER A C 1
ATOM 2130 O O . SER A 1 269 ? -10.240 -9.672 3.102 1.00 95.94 269 SER A O 1
ATOM 2132 N N . MET A 1 270 ? -12.299 -8.839 3.451 1.00 95.69 270 MET A N 1
ATOM 2133 C CA . MET A 1 270 ? -12.895 -9.273 2.180 1.00 95.69 270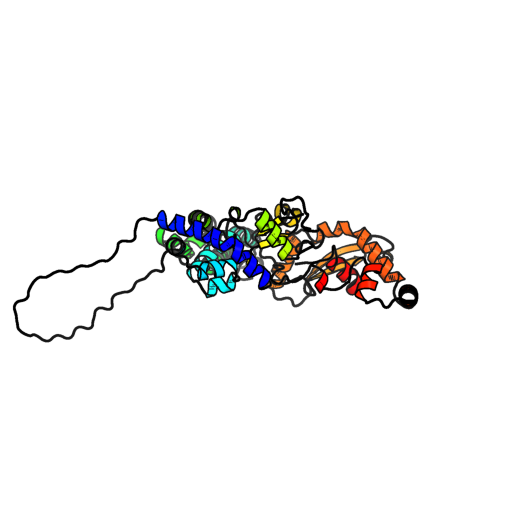 MET A CA 1
ATOM 2134 C C . MET A 1 270 ? -13.182 -8.106 1.227 1.00 95.69 270 MET A C 1
ATOM 2136 O O . MET A 1 270 ? -13.704 -8.321 0.129 1.00 95.69 270 MET A O 1
ATOM 2140 N N . SER A 1 271 ? -12.873 -6.872 1.638 1.00 94.88 271 SER A N 1
ATOM 2141 C CA . SER A 1 271 ? -13.148 -5.685 0.836 1.00 94.88 271 SER A CA 1
ATOM 2142 C C . SER A 1 271 ? -12.306 -5.704 -0.426 1.00 94.88 271 SER A C 1
ATOM 2144 O O . SER A 1 271 ? -11.082 -5.825 -0.364 1.00 94.88 271 SER A O 1
ATOM 2146 N N . LEU A 1 272 ? -12.941 -5.504 -1.582 1.00 92.50 272 LEU A N 1
ATOM 2147 C CA . LEU A 1 272 ? -12.214 -5.401 -2.839 1.00 92.50 272 LEU A CA 1
ATOM 2148 C C . LEU A 1 272 ? -11.236 -4.222 -2.795 1.00 92.50 272 LEU A C 1
ATOM 2150 O O . LEU A 1 272 ? -10.203 -4.294 -3.455 1.00 92.50 272 LEU A O 1
ATOM 2154 N N . TRP A 1 273 ? -11.525 -3.185 -1.991 1.00 90.31 273 TRP A N 1
ATOM 2155 C CA . TRP A 1 273 ? -10.632 -2.050 -1.747 1.00 90.31 273 TRP A CA 1
ATOM 2156 C C . TRP A 1 273 ? -9.374 -2.396 -0.969 1.00 90.31 273 TRP A C 1
ATOM 2158 O O . TRP A 1 273 ? -8.361 -1.727 -1.162 1.00 90.31 273 TRP A O 1
ATOM 2168 N N . ASN A 1 274 ? -9.422 -3.457 -0.171 1.00 94.12 274 ASN A N 1
ATOM 2169 C CA . ASN A 1 274 ? -8.315 -3.907 0.651 1.00 94.12 274 ASN A CA 1
ATOM 2170 C C . ASN A 1 274 ? -7.450 -4.981 -0.028 1.00 94.12 274 ASN A C 1
ATOM 2172 O O . ASN A 1 274 ? -6.363 -5.259 0.455 1.00 94.12 274 ASN A O 1
ATOM 2176 N N . LEU A 1 275 ? -7.907 -5.579 -1.131 1.00 93.31 275 LEU A N 1
ATOM 2177 C CA . LEU A 1 275 ? -7.226 -6.696 -1.792 1.00 93.31 275 LEU A CA 1
ATOM 2178 C C . LEU A 1 275 ? -6.373 -6.225 -2.984 1.00 93.31 275 LEU A C 1
ATOM 2180 O O . LEU A 1 275 ? -6.857 -5.476 -3.841 1.00 93.31 275 LEU A O 1
ATOM 2184 N N . MET A 1 276 ? -5.116 -6.682 -3.044 1.00 92.50 276 MET A N 1
ATOM 2185 C CA . MET A 1 276 ? -4.146 -6.350 -4.096 1.00 92.50 276 MET A CA 1
ATOM 2186 C C . MET A 1 276 ? -3.297 -7.565 -4.512 1.00 92.50 276 MET A C 1
ATOM 2188 O O . MET A 1 276 ? -2.561 -8.099 -3.683 1.00 92.50 276 MET A O 1
ATOM 2192 N N . PRO A 1 277 ? -3.328 -7.996 -5.785 1.00 93.31 277 PRO A N 1
ATOM 2193 C CA . PRO A 1 277 ? -2.420 -9.016 -6.284 1.00 93.31 277 PRO A CA 1
ATOM 2194 C C . PRO A 1 277 ? -0.974 -8.522 -6.214 1.00 93.31 277 PRO A C 1
ATOM 2196 O O . PRO A 1 277 ? -0.653 -7.434 -6.694 1.00 93.31 277 PRO A O 1
ATOM 2199 N N . CYS A 1 278 ? -0.087 -9.310 -5.618 1.00 94.69 278 CYS A N 1
ATOM 2200 C CA . CYS A 1 278 ? 1.334 -8.989 -5.544 1.00 94.69 278 CYS A CA 1
ATOM 2201 C C . CYS A 1 278 ? 2.183 -10.258 -5.407 1.00 94.69 278 CYS A C 1
ATOM 2203 O O . CYS A 1 278 ? 1.668 -11.363 -5.234 1.00 94.69 278 CYS A O 1
ATOM 2205 N N . CYS A 1 279 ? 3.501 -10.131 -5.553 1.00 96.44 279 CYS A N 1
ATOM 2206 C CA . CYS A 1 279 ? 4.380 -11.289 -5.480 1.00 96.44 279 CYS A CA 1
ATOM 2207 C C . CYS A 1 279 ? 4.619 -11.712 -4.027 1.00 96.44 279 CYS A C 1
ATOM 2209 O O . CYS A 1 279 ? 4.605 -10.890 -3.104 1.00 96.44 279 CYS A O 1
ATOM 2211 N N . LYS A 1 280 ? 4.909 -13.003 -3.834 1.00 96.25 280 LYS A N 1
ATOM 2212 C CA . LYS A 1 280 ? 5.131 -13.580 -2.502 1.00 96.25 280 LYS A CA 1
ATOM 2213 C C . LYS A 1 280 ? 6.231 -12.872 -1.704 1.00 96.25 280 LYS A C 1
ATOM 2215 O O . LYS A 1 280 ? 5.977 -12.584 -0.542 1.00 96.25 280 LYS A O 1
ATOM 2220 N N . PRO A 1 281 ? 7.408 -12.514 -2.263 1.00 96.81 281 PRO A N 1
ATOM 2221 C CA . PRO A 1 281 ? 8.421 -11.786 -1.496 1.00 96.81 281 PRO A CA 1
ATOM 2222 C C . PRO A 1 281 ? 7.923 -10.439 -0.966 1.00 96.81 281 PRO A C 1
ATOM 2224 O O . PRO A 1 281 ? 8.140 -10.115 0.201 1.00 96.81 281 PRO A O 1
ATOM 2227 N N . CYS A 1 282 ? 7.205 -9.663 -1.785 1.00 96.88 282 CYS A N 1
ATOM 2228 C CA . CYS A 1 282 ? 6.686 -8.377 -1.333 1.00 96.88 282 CYS A CA 1
ATOM 2229 C C . CYS A 1 282 ? 5.626 -8.530 -0.241 1.00 96.88 282 CYS A C 1
ATOM 2231 O O . CYS A 1 282 ? 5.658 -7.767 0.720 1.00 96.88 282 CYS A O 1
ATOM 2233 N N . ASN A 1 283 ? 4.736 -9.517 -0.350 1.00 96.31 283 ASN A N 1
ATOM 2234 C CA . ASN A 1 283 ? 3.719 -9.769 0.668 1.00 96.31 283 ASN A CA 1
ATOM 2235 C C . ASN A 1 283 ? 4.296 -10.403 1.945 1.00 96.31 283 ASN A C 1
ATOM 2237 O O . ASN A 1 283 ? 4.158 -9.866 3.038 1.00 96.31 283 ASN A O 1
ATOM 2241 N N . GLN A 1 284 ? 4.954 -11.552 1.803 1.00 95.25 284 GLN A N 1
ATOM 2242 C CA . GLN A 1 284 ? 5.273 -12.459 2.906 1.00 95.25 284 GLN A CA 1
ATOM 2243 C C . GLN A 1 284 ? 6.582 -12.115 3.619 1.00 95.25 284 GLN A C 1
ATOM 2245 O O . GLN A 1 284 ? 6.725 -12.452 4.789 1.00 95.25 284 GLN A O 1
ATOM 2250 N N . ILE A 1 285 ? 7.528 -11.463 2.932 1.00 95.81 285 ILE A N 1
ATOM 2251 C CA . ILE A 1 285 ? 8.849 -11.135 3.492 1.00 95.81 285 ILE A CA 1
ATOM 2252 C C . ILE A 1 285 ? 8.925 -9.647 3.832 1.00 95.81 285 ILE A C 1
ATOM 2254 O O . ILE A 1 285 ? 9.247 -9.285 4.959 1.00 95.81 285 ILE A O 1
ATOM 2258 N N . PHE A 1 286 ? 8.637 -8.781 2.859 1.00 96.12 286 PHE A N 1
ATOM 2259 C CA . PHE A 1 286 ? 8.854 -7.341 3.004 1.00 96.12 286 PHE A CA 1
ATOM 2260 C C . PHE A 1 286 ? 7.733 -6.632 3.764 1.00 96.12 286 PHE A C 1
ATOM 2262 O O . PHE A 1 286 ? 7.993 -5.942 4.750 1.00 96.12 286 PHE A O 1
ATOM 2269 N N . LYS A 1 287 ? 6.479 -6.797 3.327 1.00 94.69 287 LYS A N 1
ATOM 2270 C CA . LYS A 1 287 ? 5.334 -6.184 4.003 1.00 94.69 287 LYS A CA 1
ATOM 2271 C C . LYS A 1 287 ? 5.012 -6.907 5.306 1.00 94.69 287 LYS A C 1
ATOM 2273 O O . LYS A 1 287 ? 4.936 -6.250 6.340 1.00 94.69 287 LYS A O 1
ATOM 2278 N N . TRP A 1 288 ? 4.836 -8.228 5.256 1.00 92.00 288 TRP A N 1
ATOM 2279 C CA . TRP A 1 288 ? 4.514 -9.092 6.394 1.00 92.00 288 TRP A CA 1
ATOM 2280 C C . TRP A 1 288 ? 3.427 -8.467 7.293 1.00 92.00 288 TRP A C 1
ATOM 2282 O O . TRP A 1 288 ? 2.311 -8.230 6.829 1.00 92.00 288 TRP A O 1
ATOM 2292 N N . THR A 1 289 ? 3.748 -8.127 8.544 1.00 92.06 289 THR A N 1
ATOM 2293 C CA . THR A 1 289 ? 2.836 -7.474 9.502 1.00 92.06 289 THR A CA 1
ATOM 2294 C C . THR A 1 289 ? 3.088 -5.969 9.665 1.00 92.06 289 THR A C 1
ATOM 2296 O O . THR A 1 289 ? 2.755 -5.383 10.696 1.00 92.06 289 THR A O 1
ATOM 2299 N N . SER A 1 290 ? 3.731 -5.319 8.696 1.00 91.75 290 SER A N 1
ATOM 2300 C CA . SER A 1 290 ? 4.025 -3.887 8.761 1.00 91.75 290 SER A CA 1
ATOM 2301 C C . SER A 1 290 ? 2.759 -3.048 8.608 1.00 91.75 290 SER A C 1
ATOM 2303 O O . SER A 1 290 ? 1.958 -3.251 7.697 1.00 91.75 290 SER A O 1
ATOM 2305 N N . THR A 1 291 ? 2.612 -2.052 9.479 1.00 91.06 291 THR A N 1
ATOM 2306 C CA . THR A 1 291 ? 1.508 -1.081 9.466 1.00 91.06 291 THR A CA 1
ATOM 2307 C C . THR A 1 291 ? 1.909 0.266 8.868 1.00 91.06 291 THR A C 1
ATOM 2309 O O . THR A 1 291 ? 1.132 1.218 8.923 1.00 91.06 291 THR A O 1
ATOM 2312 N N . LYS A 1 292 ? 3.122 0.389 8.308 1.00 90.81 292 LYS A N 1
ATOM 2313 C CA . LYS A 1 292 ? 3.580 1.653 7.715 1.00 90.81 292 LYS A CA 1
ATOM 2314 C C . LYS A 1 292 ? 2.631 2.099 6.606 1.00 90.81 292 LYS A C 1
ATOM 2316 O O . LYS A 1 292 ? 2.215 1.306 5.762 1.00 90.81 292 LYS A O 1
ATOM 2321 N N . LYS A 1 293 ? 2.340 3.398 6.575 1.00 89.06 293 LYS A N 1
ATOM 2322 C CA . LYS A 1 293 ? 1.523 3.992 5.518 1.00 89.06 293 LYS A CA 1
ATOM 2323 C C . LYS A 1 293 ? 2.313 4.020 4.225 1.00 89.06 293 LYS A C 1
ATOM 2325 O O . LYS A 1 293 ? 3.316 4.716 4.130 1.00 89.06 293 LYS A O 1
ATOM 2330 N N . ILE A 1 294 ? 1.834 3.291 3.234 1.00 91.38 294 ILE A N 1
ATOM 2331 C CA . ILE A 1 294 ? 2.426 3.244 1.902 1.00 91.38 294 ILE A CA 1
ATOM 2332 C C . ILE A 1 294 ? 1.526 3.931 0.877 1.00 91.38 294 ILE A C 1
ATOM 2334 O O . ILE A 1 294 ? 0.356 4.230 1.144 1.00 91.38 294 ILE A O 1
ATOM 2338 N N . LEU A 1 295 ? 2.075 4.193 -0.307 1.00 89.31 295 LEU A N 1
ATOM 2339 C CA . LEU A 1 295 ? 1.298 4.600 -1.466 1.00 89.31 295 LEU A CA 1
ATOM 2340 C C . LEU A 1 295 ? 0.678 3.350 -2.093 1.00 89.31 295 LEU A C 1
ATOM 2342 O O . LEU A 1 295 ? 1.386 2.466 -2.588 1.00 89.31 295 LEU A O 1
ATOM 2346 N N . PHE A 1 296 ? -0.649 3.255 -2.049 1.00 83.31 296 PHE A N 1
ATOM 2347 C CA . PHE A 1 296 ? -1.357 2.100 -2.586 1.00 83.31 296 PHE A CA 1
ATOM 2348 C C . PHE A 1 296 ? -1.429 2.160 -4.117 1.00 83.31 296 PHE A C 1
ATOM 2350 O O . PHE A 1 296 ? -1.832 3.193 -4.660 1.00 83.31 296 PHE A O 1
ATOM 2357 N N . PRO A 1 297 ? -1.131 1.055 -4.833 1.00 78.50 297 PRO A N 1
ATOM 2358 C CA . PRO A 1 297 ? -1.272 1.001 -6.290 1.00 78.50 297 PRO A CA 1
ATOM 2359 C C . PRO A 1 297 ? -2.689 1.280 -6.790 1.00 78.50 297 PRO A C 1
ATOM 2361 O O . PRO A 1 297 ? -2.864 1.676 -7.928 1.00 78.50 297 PRO A O 1
ATOM 2364 N N . THR A 1 298 ? -3.710 1.104 -5.954 1.00 70.50 298 THR A N 1
ATOM 2365 C CA . THR A 1 298 ? -5.106 1.416 -6.300 1.00 70.50 298 THR A CA 1
ATOM 2366 C C . THR A 1 298 ? -5.390 2.911 -6.366 1.00 70.50 298 THR A C 1
ATOM 2368 O O . THR A 1 298 ? -6.412 3.308 -6.908 1.00 70.50 298 THR A O 1
ATOM 2371 N N . ILE A 1 299 ? -4.539 3.723 -5.734 1.00 73.38 299 ILE A N 1
ATOM 2372 C CA . ILE A 1 299 ? -4.688 5.176 -5.654 1.00 73.38 299 ILE A CA 1
ATOM 2373 C C . ILE A 1 299 ? -3.712 5.825 -6.629 1.00 73.38 299 ILE A C 1
ATOM 2375 O O . ILE A 1 299 ? -4.112 6.678 -7.417 1.00 73.38 299 ILE A O 1
ATOM 2379 N N . ARG A 1 300 ? -2.425 5.439 -6.568 1.00 79.25 300 ARG A N 1
ATOM 2380 C CA . ARG A 1 300 ? -1.374 6.071 -7.374 1.00 79.25 300 ARG A CA 1
ATOM 2381 C C . ARG A 1 300 ? -0.118 5.202 -7.564 1.00 79.25 300 ARG A C 1
ATOM 2383 O O . ARG A 1 300 ? 0.318 4.464 -6.670 1.00 79.25 300 ARG A O 1
ATOM 2390 N N . GLY A 1 301 ? 0.490 5.324 -8.745 1.00 84.25 301 GLY A N 1
ATOM 2391 C CA . GLY A 1 301 ? 1.857 4.895 -9.069 1.00 84.25 301 GLY A CA 1
ATOM 2392 C C . GLY A 1 301 ? 2.947 5.805 -8.485 1.00 84.25 301 GLY A C 1
ATOM 2393 O O . GLY A 1 301 ? 2.650 6.807 -7.842 1.00 84.25 301 GLY A O 1
ATOM 2394 N N . PHE A 1 302 ? 4.220 5.455 -8.697 1.00 89.62 302 PHE A N 1
ATOM 2395 C CA . PHE A 1 302 ? 5.316 6.403 -8.441 1.00 89.62 302 PHE A CA 1
ATOM 2396 C C . PHE A 1 302 ? 5.318 7.528 -9.479 1.00 89.62 302 PHE A C 1
ATOM 2398 O O . PHE A 1 302 ? 5.437 8.687 -9.090 1.00 89.62 302 PHE A O 1
ATOM 2405 N N . ASN A 1 303 ? 5.099 7.193 -10.757 1.00 85.50 303 ASN A N 1
ATOM 2406 C CA . ASN A 1 303 ? 5.081 8.126 -11.890 1.00 85.50 303 ASN A CA 1
ATOM 2407 C C . ASN A 1 303 ? 6.267 9.112 -11.781 1.00 85.50 303 ASN A C 1
ATOM 2409 O O . ASN A 1 303 ? 7.357 8.702 -11.376 1.00 85.50 303 ASN A O 1
ATOM 2413 N N . ASP A 1 304 ? 6.042 10.399 -12.037 1.00 89.25 304 ASP A N 1
ATOM 2414 C CA . ASP A 1 304 ? 7.057 11.449 -11.881 1.00 89.25 304 ASP A CA 1
ATOM 2415 C C . ASP A 1 304 ? 7.330 11.840 -10.422 1.00 89.25 304 ASP A C 1
ATOM 2417 O O . ASP A 1 304 ? 8.263 12.579 -10.140 1.00 89.25 304 ASP A O 1
ATOM 2421 N N . SER A 1 305 ? 6.541 11.367 -9.452 1.00 92.31 305 SER A N 1
ATOM 2422 C CA . SER A 1 305 ? 6.786 11.679 -8.037 1.00 92.31 305 SER A CA 1
ATOM 2423 C C . SER A 1 305 ? 8.035 10.977 -7.500 1.00 92.31 305 SER A C 1
ATOM 2425 O O . SER A 1 305 ? 8.613 11.432 -6.512 1.00 92.31 305 SER A O 1
ATOM 2427 N N . CYS A 1 306 ? 8.440 9.860 -8.111 1.00 95.19 306 CYS A N 1
ATOM 2428 C CA . CYS A 1 306 ? 9.639 9.125 -7.737 1.00 95.19 306 CYS A CA 1
ATOM 2429 C C . CYS A 1 306 ? 10.251 8.402 -8.939 1.00 95.19 306 CYS A C 1
ATOM 2431 O O . CYS A 1 306 ? 9.582 7.629 -9.627 1.00 95.19 306 CYS A O 1
ATOM 2433 N N . ILE A 1 307 ? 11.538 8.652 -9.161 1.00 96.31 307 ILE A N 1
ATOM 2434 C CA . ILE A 1 307 ? 12.282 8.218 -10.344 1.00 96.31 307 ILE A CA 1
ATOM 2435 C C . ILE A 1 307 ? 13.489 7.404 -9.885 1.00 96.31 307 ILE A C 1
ATOM 2437 O O . ILE A 1 307 ? 14.149 7.767 -8.909 1.00 96.31 307 ILE A O 1
ATOM 2441 N N . LEU A 1 308 ? 13.786 6.310 -10.581 1.00 97.25 308 LEU A N 1
ATOM 2442 C CA . LEU A 1 308 ? 15.042 5.595 -10.418 1.00 97.25 308 LEU A CA 1
ATOM 2443 C C . LEU A 1 308 ? 16.183 6.392 -11.059 1.00 97.25 308 LEU A C 1
ATOM 2445 O O . LEU A 1 308 ? 16.195 6.638 -12.263 1.00 97.25 308 LEU A O 1
ATOM 2449 N N . THR A 1 309 ? 17.154 6.780 -10.245 1.00 97.12 309 THR A N 1
ATOM 2450 C CA . THR A 1 309 ? 18.319 7.559 -10.670 1.00 97.12 309 THR A CA 1
ATOM 2451 C C . THR A 1 309 ? 19.596 6.744 -10.568 1.00 97.12 309 THR A C 1
ATOM 2453 O O . THR A 1 309 ? 19.713 5.862 -9.712 1.00 97.12 309 THR A O 1
ATOM 2456 N N . LEU A 1 310 ? 20.537 7.048 -11.454 1.00 97.44 310 LEU A N 1
ATOM 2457 C CA . LEU A 1 310 ? 21.859 6.454 -11.522 1.00 97.44 310 LEU A CA 1
ATOM 2458 C C . LEU A 1 310 ? 22.898 7.478 -11.075 1.00 97.44 310 LEU A C 1
ATOM 2460 O O . LEU A 1 310 ? 22.943 8.600 -11.575 1.00 97.44 310 LEU A O 1
ATOM 2464 N N . ASP A 1 311 ? 23.748 7.067 -10.143 1.00 96.50 311 ASP A N 1
ATOM 2465 C CA . ASP A 1 311 ? 24.941 7.808 -9.748 1.00 96.50 311 ASP A CA 1
ATOM 2466 C C . ASP A 1 311 ? 26.163 7.158 -10.400 1.00 96.50 311 ASP A C 1
ATOM 2468 O O . ASP A 1 311 ? 26.522 6.031 -10.051 1.00 96.50 311 ASP A O 1
ATOM 2472 N N . TYR A 1 312 ? 26.741 7.822 -11.403 1.00 97.25 312 TYR A N 1
ATOM 2473 C CA . TYR A 1 312 ? 27.830 7.285 -12.219 1.00 97.25 312 TYR A CA 1
ATOM 2474 C C . TYR A 1 312 ? 29.195 7.622 -11.618 1.00 97.25 312 TYR A C 1
ATOM 2476 O O . TYR A 1 312 ? 29.529 8.787 -11.428 1.00 97.25 312 TYR A O 1
ATOM 2484 N N . GLU A 1 313 ? 30.046 6.614 -11.433 1.00 96.88 313 GLU A N 1
ATOM 2485 C CA . GLU A 1 313 ? 31.421 6.827 -10.964 1.00 96.88 313 GLU A CA 1
ATOM 2486 C C . GLU A 1 313 ? 32.358 7.301 -12.094 1.00 96.88 313 GLU A C 1
ATOM 2488 O O . GLU A 1 313 ? 33.456 7.788 -11.832 1.00 96.88 313 GLU A O 1
ATOM 2493 N N . ASN A 1 314 ? 31.975 7.111 -13.365 1.00 95.81 314 ASN A N 1
ATOM 2494 C CA . ASN A 1 314 ? 32.728 7.555 -14.545 1.00 95.81 314 ASN A CA 1
ATOM 2495 C C . ASN A 1 314 ? 31.836 7.671 -15.795 1.00 95.81 314 ASN A C 1
ATOM 2497 O O . ASN A 1 314 ? 30.721 7.160 -15.834 1.00 95.81 314 ASN A O 1
ATOM 2501 N N . THR A 1 315 ? 32.356 8.301 -16.850 1.00 93.75 315 THR A N 1
ATOM 2502 C CA . THR A 1 315 ? 31.647 8.514 -18.125 1.00 93.75 315 THR A CA 1
ATOM 2503 C C . THR A 1 315 ? 31.428 7.234 -18.934 1.00 93.75 315 THR A C 1
ATOM 2505 O O . THR A 1 315 ? 30.455 7.125 -19.670 1.00 93.75 315 THR A O 1
ATOM 2508 N N . GLU A 1 316 ? 32.296 6.233 -18.796 1.00 95.75 316 GLU A N 1
ATOM 2509 C CA . GLU A 1 316 ? 32.120 4.944 -19.479 1.00 95.75 316 GLU A CA 1
ATOM 2510 C C . GLU A 1 316 ? 30.881 4.198 -18.951 1.00 95.75 316 GLU A C 1
ATOM 2512 O O . GLU A 1 316 ? 30.192 3.503 -19.700 1.00 95.75 316 GLU A O 1
ATOM 2517 N N . ALA A 1 317 ? 30.559 4.375 -17.668 1.00 96.19 317 ALA A N 1
ATOM 2518 C CA . ALA A 1 317 ? 29.366 3.824 -17.039 1.00 96.19 317 ALA A CA 1
ATOM 2519 C C . ALA A 1 317 ? 28.077 4.394 -17.656 1.00 96.19 317 ALA A C 1
ATOM 2521 O O . ALA A 1 317 ? 27.162 3.627 -17.954 1.00 96.19 317 ALA A O 1
ATOM 2522 N N . SER A 1 318 ? 28.017 5.704 -17.929 1.00 93.44 318 SER A N 1
ATOM 2523 C CA . SER A 1 318 ? 26.839 6.330 -18.554 1.00 93.44 318 SER A CA 1
ATOM 2524 C C . SER A 1 318 ? 26.647 5.938 -20.021 1.00 93.44 318 SER A C 1
ATOM 2526 O O . SER A 1 318 ? 25.522 5.935 -20.516 1.00 93.44 318 SER A O 1
ATOM 2528 N N . ALA A 1 319 ? 27.714 5.511 -20.700 1.00 93.31 319 ALA A N 1
ATOM 2529 C CA . ALA A 1 319 ? 27.652 4.897 -22.027 1.00 93.31 319 ALA A CA 1
ATOM 2530 C C . ALA A 1 319 ? 27.360 3.378 -21.996 1.00 93.31 319 ALA A C 1
ATOM 2532 O O . ALA A 1 319 ? 27.432 2.715 -23.035 1.00 93.31 319 ALA A O 1
ATOM 2533 N N . GLY A 1 320 ? 27.085 2.799 -20.820 1.00 95.62 320 GLY A N 1
ATOM 2534 C CA . GLY A 1 320 ? 26.814 1.368 -20.656 1.00 95.62 320 GLY A C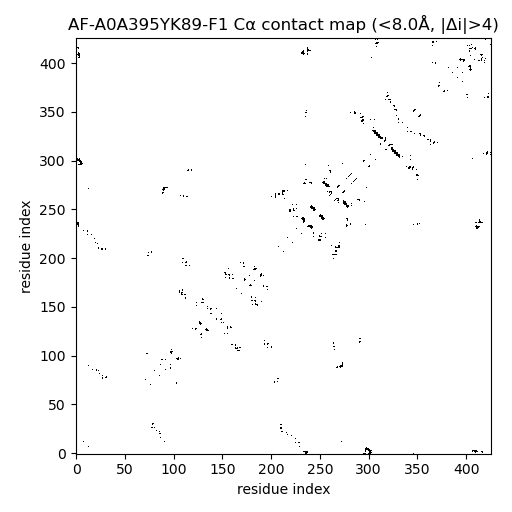A 1
ATOM 2535 C C . GLY A 1 320 ? 28.022 0.463 -20.921 1.00 95.62 320 GLY A C 1
ATOM 2536 O O . GLY A 1 320 ? 27.861 -0.694 -21.301 1.00 95.62 320 GLY A O 1
ATOM 2537 N N . ARG A 1 321 ? 29.255 0.959 -20.759 1.00 96.44 321 ARG A N 1
ATOM 2538 C CA . ARG A 1 321 ? 30.481 0.165 -20.986 1.00 96.44 321 ARG A CA 1
ATOM 2539 C C . ARG A 1 321 ? 30.912 -0.643 -19.763 1.00 96.44 321 ARG A C 1
ATOM 2541 O O . ARG A 1 321 ? 31.640 -1.621 -19.900 1.00 96.44 321 ARG A O 1
ATOM 2548 N N . ASN A 1 322 ? 30.477 -0.255 -18.567 1.00 96.56 322 ASN A N 1
ATOM 2549 C CA . ASN A 1 322 ? 30.743 -0.960 -17.314 1.00 96.56 322 ASN A CA 1
ATOM 2550 C C . ASN A 1 322 ? 29.601 -0.726 -16.299 1.00 96.56 322 ASN A C 1
ATOM 2552 O O . ASN A 1 322 ? 28.673 0.025 -16.580 1.00 96.56 322 ASN A O 1
ATOM 2556 N N . MET A 1 323 ? 29.664 -1.375 -15.129 1.00 96.81 323 MET A N 1
ATOM 2557 C CA . MET A 1 323 ? 28.651 -1.277 -14.059 1.00 96.81 323 MET A CA 1
ATOM 2558 C C . MET A 1 323 ? 29.060 -0.370 -12.883 1.00 96.81 323 MET A C 1
ATOM 2560 O O . MET A 1 323 ? 28.566 -0.544 -11.767 1.00 96.81 323 MET A O 1
ATOM 2564 N N . LYS A 1 324 ? 29.991 0.569 -13.087 1.00 97.56 324 LYS A N 1
ATOM 2565 C CA . LYS A 1 324 ? 30.456 1.495 -12.040 1.00 97.56 324 LYS A CA 1
ATOM 2566 C C . LYS A 1 324 ? 29.465 2.648 -11.849 1.00 97.56 324 LYS A C 1
ATOM 2568 O O . LYS A 1 324 ? 29.753 3.806 -12.146 1.00 97.56 324 LYS A O 1
ATOM 2573 N N . PHE A 1 325 ? 28.260 2.291 -11.433 1.00 97.19 325 PHE A N 1
ATOM 2574 C CA . PHE A 1 325 ? 27.189 3.200 -11.057 1.00 97.19 325 PHE A CA 1
ATOM 2575 C C . PHE A 1 325 ? 26.337 2.567 -9.961 1.00 97.19 325 PHE A C 1
ATOM 2577 O O . PHE A 1 325 ? 26.274 1.340 -9.855 1.00 97.19 325 PHE A O 1
ATOM 2584 N N . ASN A 1 326 ? 25.657 3.382 -9.161 1.00 96.94 326 ASN A N 1
ATOM 2585 C CA . ASN A 1 326 ? 24.703 2.924 -8.150 1.00 96.94 326 ASN A CA 1
ATOM 2586 C C . ASN A 1 326 ? 23.288 3.400 -8.472 1.00 96.94 326 ASN A C 1
ATOM 2588 O O . ASN A 1 326 ? 23.102 4.418 -9.131 1.00 96.94 326 ASN A O 1
ATOM 2592 N N . LEU A 1 327 ? 22.298 2.632 -8.017 1.00 96.56 327 LEU A N 1
ATOM 2593 C CA . LEU A 1 327 ? 20.882 2.899 -8.273 1.00 96.56 327 LEU A CA 1
ATOM 2594 C C . LEU A 1 327 ? 20.196 3.445 -7.023 1.00 96.56 327 LEU A C 1
ATOM 2596 O O . LEU A 1 327 ? 20.388 2.909 -5.933 1.00 96.56 327 LEU A O 1
ATOM 2600 N N . GLU A 1 328 ? 19.349 4.455 -7.179 1.00 97.31 328 GLU A N 1
ATOM 2601 C CA . GLU A 1 328 ? 18.547 4.987 -6.079 1.00 97.31 328 GLU A CA 1
ATOM 2602 C C . GLU A 1 328 ? 17.197 5.508 -6.575 1.00 97.31 328 GLU A C 1
ATOM 2604 O O . GLU A 1 328 ? 17.131 6.338 -7.483 1.00 97.31 328 GLU A O 1
ATOM 2609 N N . TRP A 1 329 ? 16.110 5.060 -5.944 1.00 97.25 329 TRP A N 1
ATOM 2610 C CA . TRP A 1 329 ? 14.790 5.662 -6.105 1.00 97.25 329 TRP A CA 1
ATOM 2611 C C . TRP A 1 329 ? 14.751 7.011 -5.385 1.00 97.25 329 TRP A C 1
ATOM 2613 O O . TRP A 1 329 ? 14.728 7.069 -4.154 1.00 97.25 329 TRP A O 1
ATOM 2623 N N . LYS A 1 330 ? 14.717 8.105 -6.152 1.00 96.88 330 LYS A N 1
ATOM 2624 C CA . LYS A 1 330 ? 14.677 9.474 -5.627 1.00 96.88 330 LYS A CA 1
ATOM 2625 C C . LYS A 1 330 ? 13.281 10.058 -5.735 1.00 96.88 330 LYS A C 1
ATOM 2627 O O . LYS A 1 330 ? 12.652 10.025 -6.793 1.00 96.88 330 LYS A O 1
ATOM 2632 N N . ILE A 1 331 ? 12.796 10.598 -4.622 1.00 96.69 331 ILE A N 1
ATOM 2633 C CA . ILE A 1 331 ? 11.533 11.336 -4.571 1.00 96.69 331 ILE A CA 1
ATOM 2634 C C . ILE A 1 331 ? 11.785 12.724 -5.152 1.00 96.69 331 ILE A C 1
ATOM 2636 O O . ILE A 1 331 ? 12.723 13.405 -4.737 1.00 96.69 331 ILE A O 1
ATOM 2640 N N . GLN A 1 332 ? 10.967 13.136 -6.116 1.00 95.12 332 GLN A N 1
ATOM 2641 C CA . GLN A 1 332 ? 11.112 14.448 -6.737 1.00 95.12 332 GLN A CA 1
ATOM 2642 C C . GLN A 1 332 ? 10.728 15.569 -5.756 1.00 95.12 332 GLN A C 1
ATOM 2644 O O . GLN A 1 332 ? 9.903 15.355 -4.864 1.00 95.12 332 GLN A O 1
ATOM 2649 N N . PRO A 1 333 ? 11.308 16.774 -5.878 1.00 95.00 333 PRO A N 1
ATOM 2650 C CA . PRO A 1 333 ? 10.946 17.899 -5.021 1.00 95.00 333 PRO A CA 1
ATOM 2651 C C . PRO A 1 333 ? 9.480 18.323 -5.220 1.00 95.00 333 PRO A C 1
ATOM 2653 O O . PRO A 1 333 ? 8.851 18.033 -6.236 1.00 95.00 333 PRO A O 1
ATOM 2656 N N . GLY A 1 334 ? 8.921 19.022 -4.228 1.00 92.88 334 GLY A N 1
ATOM 2657 C CA . GLY A 1 334 ? 7.572 19.597 -4.309 1.00 92.88 334 GLY A CA 1
ATOM 2658 C C . GLY A 1 334 ? 6.415 18.615 -4.088 1.00 92.88 334 GLY A C 1
ATOM 2659 O O . GLY A 1 334 ? 5.257 19.013 -4.212 1.00 92.88 334 GLY A O 1
ATOM 2660 N N . GLN A 1 335 ? 6.685 17.352 -3.734 1.00 91.88 335 GLN A N 1
ATOM 2661 C CA . GLN A 1 335 ? 5.613 16.426 -3.362 1.00 91.88 335 GLN A CA 1
ATOM 2662 C C . GLN A 1 335 ? 4.952 16.849 -2.039 1.00 91.88 335 GLN A C 1
ATOM 2664 O O . GLN A 1 335 ? 5.639 17.292 -1.115 1.00 91.88 335 GLN A O 1
ATOM 2669 N N . PRO A 1 336 ? 3.626 16.675 -1.891 1.00 93.25 336 PRO A N 1
ATOM 2670 C CA . PRO A 1 336 ? 2.970 16.842 -0.601 1.00 93.25 336 PRO A CA 1
ATOM 2671 C C . PRO A 1 336 ? 3.589 15.919 0.456 1.00 93.25 336 PRO A C 1
ATOM 2673 O O . PRO A 1 336 ? 3.861 14.752 0.171 1.00 93.25 336 PRO A O 1
ATOM 2676 N N . ARG A 1 337 ? 3.737 16.406 1.695 1.00 90.00 337 ARG A N 1
ATOM 2677 C CA . ARG A 1 337 ? 4.416 15.679 2.787 1.00 90.00 337 ARG A CA 1
ATOM 2678 C C . ARG A 1 337 ? 3.895 14.248 3.000 1.00 90.00 337 ARG A C 1
ATOM 2680 O O . ARG A 1 337 ? 4.697 13.340 3.182 1.00 90.00 337 ARG A O 1
ATOM 2687 N N . ASP A 1 338 ? 2.575 14.035 2.957 1.00 88.00 338 ASP A N 1
ATOM 2688 C CA . ASP A 1 338 ? 1.971 12.694 3.106 1.00 88.00 338 ASP A CA 1
ATOM 2689 C C . ASP A 1 338 ? 2.352 11.756 1.947 1.00 88.00 338 ASP A C 1
ATOM 2691 O O . ASP A 1 338 ? 2.639 10.581 2.162 1.00 88.00 338 ASP A O 1
ATOM 2695 N N . ILE A 1 339 ? 2.419 12.276 0.718 1.00 90.25 339 ILE A N 1
ATOM 2696 C CA . ILE A 1 339 ? 2.825 11.499 -0.460 1.00 90.25 339 ILE A CA 1
ATOM 2697 C C . ILE A 1 339 ? 4.309 11.143 -0.378 1.00 90.25 339 ILE A C 1
ATOM 2699 O O . ILE A 1 339 ? 4.676 9.991 -0.598 1.00 90.25 339 ILE A O 1
ATOM 2703 N N . GLU A 1 340 ? 5.152 12.105 -0.012 1.00 93.12 340 GLU A N 1
ATOM 2704 C CA . GLU A 1 340 ? 6.587 11.897 0.184 1.00 93.12 340 GLU A CA 1
ATOM 2705 C C . GLU A 1 340 ? 6.862 10.826 1.255 1.00 93.12 340 GLU A C 1
ATOM 2707 O O . GLU A 1 340 ? 7.645 9.901 1.032 1.00 93.12 340 GLU A O 1
ATOM 2712 N N . GLU A 1 341 ? 6.178 10.897 2.402 1.00 92.00 341 GLU A N 1
ATOM 2713 C CA . GLU A 1 341 ? 6.285 9.899 3.470 1.00 92.00 341 GLU A CA 1
ATOM 2714 C C . GLU A 1 341 ? 5.870 8.504 2.992 1.00 92.00 341 GLU A C 1
ATOM 2716 O O . GLU A 1 341 ? 6.580 7.525 3.233 1.00 92.00 341 GLU A O 1
ATOM 2721 N N . ARG A 1 342 ? 4.753 8.407 2.268 1.00 93.38 342 ARG A N 1
ATOM 2722 C CA . ARG A 1 342 ? 4.259 7.142 1.716 1.00 93.38 342 ARG A CA 1
ATOM 2723 C C . ARG A 1 342 ? 5.236 6.518 0.731 1.00 93.38 342 ARG A C 1
ATOM 2725 O O . ARG A 1 342 ? 5.516 5.329 0.857 1.00 93.38 342 ARG A O 1
ATOM 2732 N N . ILE A 1 343 ? 5.777 7.303 -0.202 1.00 94.81 343 ILE A N 1
ATOM 2733 C CA . ILE A 1 343 ? 6.778 6.830 -1.169 1.00 94.81 343 ILE A CA 1
ATOM 2734 C C . ILE A 1 343 ? 8.046 6.376 -0.441 1.00 94.81 343 ILE A C 1
ATOM 2736 O O . ILE A 1 343 ? 8.561 5.296 -0.727 1.00 94.81 343 ILE A O 1
ATOM 2740 N N . ARG A 1 344 ? 8.523 7.134 0.551 1.00 95.81 344 ARG A N 1
ATOM 2741 C CA . ARG A 1 344 ? 9.671 6.720 1.372 1.00 95.81 344 ARG A CA 1
ATOM 2742 C C . ARG A 1 344 ? 9.407 5.386 2.067 1.00 95.81 344 ARG A C 1
ATOM 2744 O O . ARG A 1 344 ? 10.245 4.488 2.015 1.00 95.81 344 ARG A O 1
ATOM 2751 N N . ASN A 1 345 ? 8.223 5.230 2.658 1.00 95.19 345 ASN A N 1
ATOM 2752 C CA . ASN A 1 345 ? 7.807 3.979 3.281 1.00 95.19 345 ASN A CA 1
ATOM 2753 C C . ASN A 1 345 ? 7.724 2.834 2.264 1.00 95.19 345 ASN A C 1
ATOM 2755 O O . ASN A 1 345 ? 8.063 1.714 2.625 1.00 95.19 345 ASN A O 1
ATOM 2759 N N . ASN A 1 346 ? 7.319 3.082 1.011 1.00 95.69 346 ASN A N 1
ATOM 2760 C CA . ASN A 1 346 ? 7.382 2.075 -0.052 1.00 95.69 346 ASN A CA 1
ATOM 2761 C C . ASN A 1 346 ? 8.819 1.623 -0.322 1.00 95.69 346 ASN A C 1
ATOM 2763 O O . ASN A 1 346 ? 9.084 0.422 -0.311 1.00 95.69 346 ASN A O 1
ATOM 2767 N N . ILE A 1 347 ? 9.727 2.576 -0.554 1.00 96.81 347 ILE A N 1
ATOM 2768 C CA . ILE A 1 347 ? 11.137 2.301 -0.857 1.00 96.81 347 ILE A CA 1
ATOM 2769 C C . ILE A 1 347 ? 11.768 1.481 0.270 1.00 96.81 347 ILE A C 1
ATOM 2771 O O . ILE A 1 347 ? 12.382 0.450 0.003 1.00 96.81 347 ILE A O 1
ATOM 2775 N N . GLU A 1 348 ? 11.558 1.890 1.525 1.00 96.12 348 GLU A N 1
ATOM 2776 C CA . GLU A 1 348 ? 12.104 1.202 2.697 1.00 96.12 348 GLU A CA 1
ATOM 2777 C C . GLU A 1 348 ? 11.438 -0.163 2.934 1.00 96.12 348 GLU A C 1
ATOM 2779 O O . GLU A 1 348 ? 12.132 -1.153 3.152 1.00 96.12 348 GLU A O 1
ATOM 2784 N N . MET A 1 349 ? 10.100 -0.243 2.884 1.00 95.81 349 MET A N 1
ATOM 2785 C CA . MET A 1 349 ? 9.357 -1.482 3.158 1.00 95.81 349 MET A CA 1
ATOM 2786 C C . MET A 1 349 ? 9.738 -2.579 2.171 1.00 95.81 349 MET A C 1
ATOM 2788 O O . MET A 1 349 ? 10.033 -3.692 2.590 1.00 95.81 349 MET A O 1
ATOM 2792 N N . PHE A 1 350 ? 9.762 -2.263 0.875 1.00 96.50 350 PHE A N 1
ATOM 2793 C CA . PHE A 1 350 ? 10.049 -3.234 -0.181 1.00 96.50 350 PHE A CA 1
ATOM 2794 C C . PHE A 1 350 ? 11.530 -3.296 -0.562 1.00 96.50 350 PHE A C 1
ATOM 2796 O O . PHE A 1 350 ? 11.864 -3.971 -1.534 1.00 96.50 350 PHE A O 1
ATOM 2803 N N . ARG A 1 351 ? 12.403 -2.615 0.199 1.00 96.94 351 ARG A N 1
ATOM 2804 C CA . ARG A 1 351 ? 13.863 -2.603 0.005 1.00 96.94 351 ARG A CA 1
ATOM 2805 C C . ARG A 1 351 ? 14.243 -2.284 -1.443 1.00 96.94 351 ARG A C 1
ATOM 2807 O O . ARG A 1 351 ? 15.089 -2.951 -2.036 1.00 96.94 351 ARG A O 1
ATOM 2814 N N . LEU A 1 352 ? 13.541 -1.317 -2.046 1.00 97.38 352 LEU A N 1
ATOM 2815 C CA . LEU A 1 352 ? 13.619 -1.066 -3.488 1.00 97.38 352 LEU A CA 1
ATOM 2816 C C . LEU A 1 352 ? 15.037 -0.659 -3.902 1.00 97.38 352 LEU A C 1
ATOM 2818 O O . LEU A 1 352 ? 15.533 -1.148 -4.909 1.00 97.38 352 LEU A O 1
ATOM 2822 N N . ASN A 1 353 ? 15.722 0.168 -3.109 1.00 97.56 353 ASN A N 1
ATOM 2823 C CA . ASN A 1 353 ? 17.093 0.580 -3.420 1.00 97.56 353 ASN A CA 1
ATOM 2824 C C . ASN A 1 353 ? 18.066 -0.604 -3.427 1.00 97.56 353 ASN A C 1
ATOM 2826 O O . ASN A 1 353 ? 18.967 -0.640 -4.257 1.00 97.56 353 ASN A O 1
ATOM 2830 N N . GLU A 1 354 ? 17.878 -1.591 -2.553 1.00 97.50 354 GLU A N 1
ATOM 2831 C CA . GLU A 1 354 ? 18.749 -2.761 -2.467 1.00 97.50 354 GLU A CA 1
ATOM 2832 C C . GLU A 1 354 ? 18.429 -3.806 -3.532 1.00 97.50 354 GLU A C 1
ATOM 2834 O O . GLU A 1 354 ? 19.329 -4.260 -4.237 1.00 97.50 354 GLU A O 1
ATOM 2839 N N . ILE A 1 355 ? 17.155 -4.183 -3.693 1.00 97.00 355 ILE A N 1
ATOM 2840 C CA . ILE A 1 355 ? 16.793 -5.249 -4.638 1.00 97.00 355 ILE A CA 1
ATOM 2841 C C . ILE A 1 355 ? 17.009 -4.826 -6.093 1.00 97.00 355 ILE A C 1
ATOM 2843 O O . ILE A 1 355 ? 17.234 -5.688 -6.941 1.00 97.00 355 ILE A O 1
ATOM 2847 N N . TYR A 1 356 ? 16.964 -3.524 -6.394 1.00 97.56 356 TYR A N 1
ATOM 2848 C CA . TYR A 1 356 ? 17.237 -3.036 -7.742 1.00 97.56 356 TYR A CA 1
ATOM 2849 C C . TYR A 1 356 ? 18.728 -3.027 -8.098 1.00 97.56 356 TYR A C 1
ATOM 2851 O O . TYR A 1 356 ? 19.035 -3.092 -9.284 1.00 97.56 356 TYR A O 1
ATOM 2859 N N . GLN A 1 357 ? 19.659 -3.077 -7.129 1.00 97.44 357 GLN A N 1
ATOM 2860 C CA . GLN A 1 357 ? 21.096 -3.231 -7.434 1.00 97.44 357 GLN A CA 1
ATOM 2861 C C . GLN A 1 357 ? 21.404 -4.510 -8.224 1.00 97.44 357 GLN A C 1
ATOM 2863 O O . GLN A 1 357 ? 22.383 -4.550 -8.963 1.00 97.44 357 GLN A O 1
ATOM 2868 N N . TYR A 1 358 ? 20.563 -5.543 -8.117 1.00 96.75 358 TYR A N 1
ATOM 2869 C CA . TYR A 1 358 ? 20.716 -6.777 -8.894 1.00 96.75 358 TYR A CA 1
ATOM 2870 C C . TYR A 1 358 ? 20.503 -6.586 -10.404 1.00 96.75 358 TYR A C 1
ATOM 2872 O O . TYR A 1 358 ? 20.914 -7.445 -11.173 1.00 96.75 358 TYR A O 1
ATOM 2880 N N . HIS A 1 359 ? 19.908 -5.468 -10.833 1.00 96.69 359 HIS A N 1
ATOM 2881 C CA . HIS A 1 359 ? 19.613 -5.171 -12.238 1.00 96.69 359 HIS A CA 1
ATOM 2882 C C . HIS A 1 359 ? 20.677 -4.295 -12.918 1.00 96.69 359 HIS A C 1
ATOM 2884 O O . HIS A 1 359 ? 20.440 -3.765 -14.000 1.00 96.69 359 HIS A O 1
ATOM 2890 N N . LYS A 1 360 ? 21.866 -4.118 -12.319 1.00 97.44 360 LYS A N 1
ATOM 2891 C CA . LYS A 1 360 ? 22.945 -3.319 -12.935 1.00 97.44 360 LYS A CA 1
ATOM 2892 C C . LYS A 1 360 ? 23.368 -3.839 -14.313 1.00 97.44 360 LYS A C 1
ATOM 2894 O O . LYS A 1 360 ? 23.669 -3.028 -15.182 1.00 97.44 360 LYS A O 1
ATOM 2899 N N . GLU A 1 361 ? 23.363 -5.155 -14.526 1.00 97.12 361 GLU A N 1
ATOM 2900 C CA . GLU A 1 361 ? 23.702 -5.744 -15.830 1.00 97.12 361 GLU A CA 1
ATOM 2901 C C . GLU A 1 361 ? 22.635 -5.402 -16.887 1.00 97.12 361 GLU A C 1
ATOM 2903 O O . GLU A 1 361 ? 22.985 -4.901 -17.955 1.00 97.12 361 GLU A O 1
ATOM 2908 N N . ASP A 1 362 ? 21.345 -5.544 -16.547 1.00 96.69 362 ASP A N 1
ATOM 2909 C CA . ASP A 1 362 ? 20.219 -5.162 -17.417 1.00 96.69 362 ASP A CA 1
ATOM 2910 C C . ASP A 1 362 ? 20.282 -3.667 -17.781 1.00 96.69 362 ASP A C 1
ATOM 2912 O O . ASP A 1 362 ? 20.132 -3.263 -18.934 1.00 96.69 362 ASP A O 1
ATOM 2916 N N . ILE A 1 363 ? 20.555 -2.820 -16.785 1.00 97.50 363 ILE A N 1
ATOM 2917 C CA . ILE A 1 363 ? 20.646 -1.367 -16.949 1.00 97.50 363 ILE A CA 1
ATOM 2918 C C . ILE A 1 363 ? 21.851 -0.974 -17.801 1.00 97.50 363 ILE A C 1
ATOM 2920 O O . ILE A 1 363 ? 21.723 -0.102 -18.658 1.00 97.50 363 ILE A O 1
ATOM 2924 N N . LYS A 1 364 ? 23.004 -1.628 -17.623 1.00 97.50 364 LYS A N 1
ATOM 2925 C CA . LYS A 1 364 ? 24.183 -1.413 -18.470 1.00 97.50 364 LYS A CA 1
ATOM 2926 C C . LYS A 1 364 ? 23.846 -1.664 -19.942 1.00 97.50 364 LYS A C 1
ATOM 2928 O O . LYS A 1 364 ? 24.220 -0.855 -20.790 1.00 97.50 364 LYS A O 1
ATOM 2933 N N . GLU A 1 365 ? 23.115 -2.737 -20.247 1.00 96.31 365 GLU A N 1
ATOM 2934 C CA . GLU A 1 365 ? 22.670 -3.024 -21.615 1.00 96.31 365 GLU A CA 1
ATOM 2935 C C . GLU A 1 365 ? 21.727 -1.933 -22.146 1.00 96.31 365 GLU A C 1
ATOM 2937 O O . GLU A 1 365 ? 21.912 -1.450 -23.265 1.00 96.31 365 GLU A O 1
ATOM 2942 N N . ILE A 1 366 ? 20.756 -1.488 -21.341 1.00 96.38 366 ILE A N 1
ATOM 2943 C CA . ILE A 1 366 ? 19.834 -0.401 -21.710 1.00 96.38 366 ILE A CA 1
ATOM 2944 C C . ILE A 1 366 ? 20.602 0.895 -22.014 1.00 96.38 366 ILE A C 1
ATOM 2946 O O . ILE A 1 366 ? 20.347 1.529 -23.040 1.00 96.38 366 ILE A O 1
ATOM 2950 N N . LEU A 1 367 ? 21.566 1.271 -21.168 1.00 95.94 367 LEU A N 1
ATOM 2951 C CA . LEU A 1 367 ? 22.413 2.450 -21.366 1.00 95.94 367 LEU A CA 1
ATOM 2952 C C . LEU A 1 367 ? 23.257 2.336 -22.634 1.00 95.94 367 LEU A C 1
ATOM 2954 O O . LEU A 1 367 ? 23.322 3.284 -23.415 1.00 95.94 367 LEU A O 1
ATOM 2958 N N . TRP A 1 368 ? 23.858 1.169 -22.876 1.00 93.88 368 TRP A N 1
ATOM 2959 C CA . TRP A 1 368 ? 24.648 0.927 -24.079 1.00 93.88 368 TRP A CA 1
ATOM 2960 C C . TRP A 1 368 ? 23.791 1.066 -25.339 1.00 93.88 368 TRP A C 1
ATOM 2962 O O . TRP A 1 368 ? 24.187 1.749 -26.287 1.00 93.88 368 TRP A O 1
ATOM 2972 N N . LYS A 1 369 ? 22.587 0.482 -25.344 1.00 90.75 369 LYS A N 1
ATOM 2973 C CA . LYS A 1 369 ? 21.633 0.634 -26.449 1.00 90.75 369 LYS A CA 1
ATOM 2974 C C . LYS A 1 369 ? 21.254 2.095 -26.639 1.00 90.75 369 LYS A C 1
ATOM 2976 O O . LYS A 1 369 ? 21.390 2.606 -27.742 1.00 90.75 369 LYS A O 1
ATOM 2981 N N . ARG A 1 370 ? 20.864 2.795 -25.573 1.00 89.88 370 ARG A N 1
ATOM 2982 C CA . ARG A 1 370 ? 20.519 4.222 -25.623 1.00 89.88 370 ARG A CA 1
ATOM 2983 C C . ARG A 1 370 ? 21.659 5.069 -26.194 1.00 89.88 370 ARG A C 1
ATOM 2985 O O . ARG A 1 370 ? 21.411 5.909 -27.054 1.00 89.88 370 ARG A O 1
ATOM 2992 N N . PHE A 1 371 ? 22.895 4.831 -25.757 1.00 88.69 371 PHE A N 1
ATOM 2993 C CA . PHE A 1 371 ? 24.072 5.562 -26.222 1.00 88.69 371 PHE A CA 1
ATOM 2994 C C . PHE A 1 371 ? 24.304 5.350 -27.724 1.00 88.69 371 PHE A C 1
ATOM 2996 O O . PHE A 1 371 ? 24.383 6.318 -28.480 1.00 88.69 371 PHE A O 1
ATOM 3003 N N . ASN A 1 372 ? 24.345 4.093 -28.177 1.00 83.38 372 ASN A N 1
ATOM 3004 C CA . ASN A 1 372 ? 24.670 3.765 -29.569 1.00 83.38 372 ASN A CA 1
ATOM 3005 C C . ASN A 1 372 ? 23.513 4.036 -30.539 1.00 83.38 372 ASN A C 1
ATOM 3007 O O . ASN A 1 372 ? 23.750 4.376 -31.691 1.00 83.38 372 ASN A O 1
ATOM 3011 N N . ILE A 1 373 ? 22.266 3.901 -30.087 1.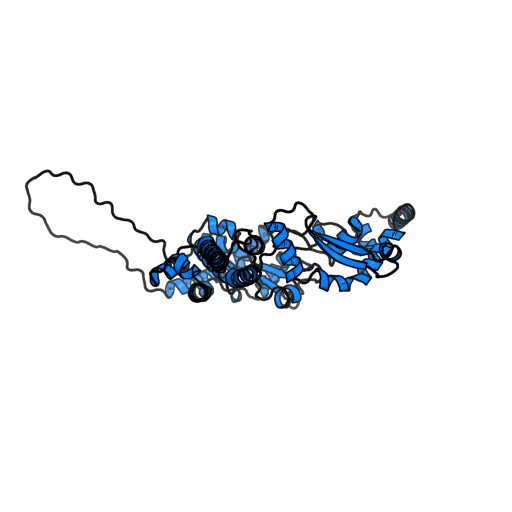00 79.06 373 ILE A N 1
ATOM 3012 C CA . ILE A 1 373 ? 21.053 4.062 -30.906 1.00 79.06 373 ILE A CA 1
ATOM 3013 C C . ILE A 1 373 ? 20.584 5.528 -30.901 1.00 79.06 373 ILE A C 1
ATOM 3015 O O . ILE A 1 373 ? 19.611 5.886 -31.556 1.00 79.06 373 ILE A O 1
ATOM 3019 N N . SER A 1 374 ? 21.303 6.428 -30.232 1.00 72.19 374 SER A N 1
ATOM 3020 C CA . SER A 1 374 ? 21.041 7.861 -30.323 1.00 72.19 374 SER A CA 1
ATOM 3021 C C . SER A 1 374 ? 21.471 8.452 -31.682 1.00 72.19 374 SER A C 1
ATOM 3023 O O . SER A 1 374 ? 22.334 7.937 -32.399 1.00 72.19 374 SER A O 1
ATOM 3025 N N . GLY A 1 375 ? 20.841 9.559 -32.082 1.00 70.62 375 GLY A N 1
ATOM 3026 C CA . GLY A 1 375 ? 21.289 10.360 -33.224 1.00 70.62 375 GLY A CA 1
ATOM 3027 C C . GLY A 1 375 ? 21.107 9.709 -34.604 1.00 70.62 375 GLY A C 1
ATOM 3028 O O . GLY A 1 375 ? 20.044 9.188 -34.944 1.00 70.62 375 GLY A O 1
ATOM 3029 N N . ALA A 1 376 ? 22.118 9.843 -35.468 1.00 66.00 376 ALA A N 1
ATOM 3030 C CA . ALA A 1 376 ? 22.028 9.448 -36.878 1.00 66.00 376 ALA A CA 1
ATOM 3031 C C . ALA A 1 376 ? 21.952 7.926 -37.077 1.00 66.00 376 ALA A C 1
ATOM 3033 O O . ALA A 1 376 ? 21.224 7.470 -37.960 1.00 66.00 376 ALA A O 1
ATOM 3034 N N . TYR A 1 377 ? 22.649 7.155 -36.238 1.00 70.94 377 TYR A N 1
ATOM 3035 C CA . TYR A 1 377 ? 22.621 5.695 -36.285 1.00 70.94 377 TYR A CA 1
ATOM 3036 C C . TYR A 1 377 ? 21.252 5.143 -35.879 1.00 70.94 377 TYR A C 1
ATOM 3038 O O . TYR A 1 377 ? 20.722 4.284 -36.575 1.00 70.94 377 TYR A O 1
ATOM 3046 N N . GLY A 1 378 ? 20.618 5.714 -34.849 1.00 70.00 378 GLY A N 1
ATOM 3047 C CA . GLY A 1 378 ? 19.231 5.397 -34.496 1.00 70.00 378 GLY A CA 1
ATOM 3048 C C . GLY A 1 378 ? 18.264 5.602 -35.651 1.00 70.00 378 GLY A C 1
ATOM 3049 O O . GLY A 1 378 ? 17.516 4.697 -36.002 1.00 70.00 378 GLY A O 1
ATOM 3050 N N . ARG A 1 379 ? 18.339 6.760 -36.322 1.00 71.81 379 ARG A N 1
ATOM 3051 C CA . ARG A 1 379 ? 17.505 7.033 -37.506 1.00 71.81 379 ARG A CA 1
ATOM 3052 C C . ARG A 1 379 ? 17.748 6.033 -38.635 1.00 71.81 379 ARG A C 1
ATOM 3054 O O . ARG A 1 379 ? 16.803 5.665 -39.328 1.00 71.81 379 ARG A O 1
ATOM 3061 N N . TYR A 1 380 ? 18.993 5.610 -38.839 1.00 77.94 380 TYR A N 1
ATOM 3062 C CA . TYR A 1 380 ? 19.327 4.577 -39.818 1.00 77.94 380 TYR A CA 1
ATOM 3063 C C . TYR A 1 380 ? 18.745 3.213 -39.423 1.00 77.94 380 TYR A C 1
ATOM 3065 O O . TYR A 1 380 ? 18.074 2.588 -40.242 1.00 77.94 380 TYR A O 1
ATOM 3073 N N . LEU A 1 381 ? 18.929 2.792 -38.170 1.00 72.38 381 LEU A N 1
ATOM 3074 C CA . LEU A 1 381 ? 18.412 1.530 -37.646 1.00 72.38 381 LEU A CA 1
ATOM 3075 C C . LEU A 1 381 ? 16.880 1.488 -37.715 1.00 72.38 381 LEU A C 1
ATOM 3077 O O . LEU A 1 381 ? 16.325 0.525 -38.233 1.00 72.38 381 LEU A O 1
ATOM 3081 N N . SER A 1 382 ? 16.200 2.561 -37.297 1.00 68.69 382 SER A N 1
ATOM 3082 C CA . SER A 1 382 ? 14.746 2.693 -37.420 1.00 68.69 382 SER A CA 1
ATOM 3083 C C . SER A 1 382 ? 14.304 2.578 -38.876 1.00 68.69 382 SER A C 1
ATOM 3085 O O . SER A 1 382 ? 13.393 1.809 -39.163 1.00 68.69 382 SER A O 1
ATOM 3087 N N . ARG A 1 383 ? 14.961 3.264 -39.826 1.00 74.12 383 ARG A N 1
ATOM 3088 C CA . ARG A 1 383 ? 14.648 3.130 -41.265 1.00 74.12 383 ARG A CA 1
ATOM 3089 C C . ARG A 1 383 ? 14.845 1.710 -41.785 1.00 74.12 383 ARG A C 1
ATOM 3091 O O . ARG A 1 383 ? 14.095 1.286 -42.654 1.00 74.12 383 ARG A O 1
ATOM 3098 N N . LEU A 1 384 ? 15.855 0.998 -41.290 1.00 75.44 384 LEU A N 1
ATOM 3099 C CA . LEU A 1 384 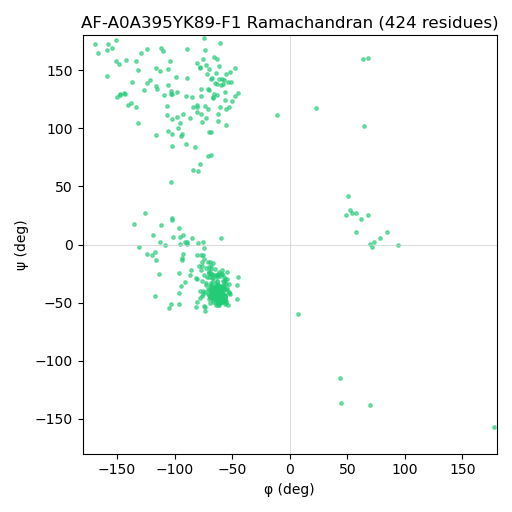? 16.158 -0.368 -41.708 1.00 75.44 384 LEU A CA 1
ATOM 3100 C C . LEU A 1 384 ? 15.138 -1.370 -41.144 1.00 75.44 384 LEU A C 1
ATOM 3102 O O . LEU A 1 384 ? 14.670 -2.225 -41.888 1.00 75.44 384 LEU A O 1
ATOM 3106 N N . LEU A 1 385 ? 14.733 -1.207 -39.879 1.00 68.50 385 LEU A N 1
ATOM 3107 C CA . LEU A 1 385 ? 13.699 -2.016 -39.217 1.00 68.50 385 LEU A CA 1
ATOM 3108 C C . LEU A 1 385 ? 12.292 -1.766 -39.785 1.00 68.50 385 LEU A C 1
ATOM 3110 O O . LEU A 1 385 ? 11.493 -2.689 -39.884 1.00 68.50 385 LEU A O 1
ATOM 3114 N N . THR A 1 386 ? 12.000 -0.527 -40.189 1.00 68.06 386 THR A N 1
ATOM 3115 C CA . THR A 1 386 ? 10.690 -0.110 -40.732 1.00 68.06 386 THR A CA 1
ATOM 3116 C C . THR A 1 386 ? 10.581 -0.234 -42.250 1.00 68.06 386 THR A C 1
ATOM 3118 O O . THR A 1 386 ? 9.555 0.114 -42.841 1.00 68.06 386 THR A O 1
ATOM 3121 N N . LYS A 1 387 ? 11.623 -0.729 -42.931 1.00 69.44 387 LYS A N 1
ATOM 3122 C CA . LYS A 1 387 ? 11.612 -0.853 -44.390 1.00 69.44 387 LYS A CA 1
ATOM 3123 C C . LYS A 1 387 ? 10.608 -1.934 -44.809 1.00 69.44 387 LYS A C 1
ATOM 3125 O O . LYS A 1 387 ? 10.924 -3.116 -44.813 1.00 69.44 387 LYS A O 1
ATOM 3130 N N . GLY A 1 388 ? 9.399 -1.504 -45.171 1.00 66.19 388 GLY A N 1
ATOM 3131 C CA . GLY A 1 388 ? 8.285 -2.377 -45.558 1.00 66.19 388 GLY A CA 1
ATOM 3132 C C . GLY A 1 388 ? 7.323 -2.744 -44.421 1.00 66.19 388 GLY A C 1
ATOM 3133 O O . GLY A 1 388 ? 6.341 -3.431 -44.679 1.00 66.19 388 GLY A O 1
ATOM 3134 N N . LEU A 1 389 ? 7.563 -2.268 -43.193 1.00 68.50 389 LEU A N 1
ATOM 3135 C CA . LEU A 1 389 ? 6.711 -2.499 -42.024 1.00 68.50 389 LEU A CA 1
ATOM 3136 C C . LEU A 1 389 ? 6.493 -1.175 -41.284 1.00 68.50 389 LEU A C 1
ATOM 3138 O O . LEU A 1 389 ? 7.438 -0.559 -40.791 1.00 68.50 389 LEU A O 1
ATOM 3142 N N . VAL A 1 390 ? 5.241 -0.728 -41.199 1.00 72.38 390 VAL A N 1
ATOM 3143 C CA . VAL A 1 390 ? 4.869 0.408 -40.347 1.00 72.38 390 VAL A CA 1
ATOM 3144 C C . VAL A 1 390 ? 4.821 -0.100 -38.907 1.00 72.38 390 VAL A C 1
ATOM 3146 O O . VAL A 1 390 ? 3.968 -0.918 -38.585 1.00 72.38 390 VAL A O 1
ATOM 3149 N N . MET A 1 391 ? 5.746 0.366 -38.065 1.00 76.69 391 MET A N 1
ATOM 3150 C CA . MET A 1 391 ? 5.825 0.009 -36.644 1.00 76.69 391 MET A CA 1
ATOM 3151 C C . MET A 1 391 ? 5.569 1.231 -35.770 1.00 76.69 391 MET A C 1
ATOM 3153 O O . MET A 1 391 ? 6.163 2.292 -35.986 1.00 76.69 391 MET A O 1
ATOM 3157 N N . SER A 1 392 ? 4.736 1.064 -34.751 1.00 85.50 392 SER A N 1
ATOM 3158 C CA . SER A 1 392 ? 4.506 2.062 -33.708 1.00 85.50 392 SER A CA 1
ATOM 3159 C C . SER A 1 392 ? 5.761 2.307 -32.857 1.00 85.50 392 SER A C 1
ATOM 3161 O O . SER A 1 392 ? 6.685 1.489 -32.821 1.00 85.50 392 SER A O 1
ATOM 3163 N N . GLU A 1 393 ? 5.803 3.438 -32.147 1.00 83.38 393 GLU A N 1
ATOM 3164 C CA . GLU A 1 393 ? 6.894 3.742 -31.209 1.00 83.38 393 GLU A CA 1
ATOM 3165 C C . GLU A 1 393 ? 7.001 2.679 -30.102 1.00 83.38 393 GLU A C 1
ATOM 3167 O O . GLU A 1 393 ? 8.105 2.261 -29.756 1.00 83.38 393 GLU A O 1
ATOM 3172 N N . GLU A 1 394 ? 5.870 2.167 -29.601 1.00 88.81 394 GLU A N 1
ATOM 3173 C CA . GLU A 1 394 ? 5.867 1.104 -28.591 1.00 88.81 394 GLU A CA 1
ATOM 3174 C C . GLU A 1 394 ? 6.507 -0.190 -29.106 1.00 88.81 394 GLU A C 1
ATOM 3176 O O . GLU A 1 394 ? 7.290 -0.814 -28.391 1.00 88.81 394 GLU A O 1
ATOM 3181 N N . GLU A 1 395 ? 6.213 -0.603 -30.342 1.00 86.56 395 GLU A N 1
ATOM 3182 C CA . GLU A 1 395 ? 6.813 -1.806 -30.933 1.00 86.56 395 GLU A CA 1
ATOM 3183 C C . GLU A 1 395 ? 8.321 -1.643 -31.143 1.00 86.56 395 GLU A C 1
ATOM 3185 O O . GLU A 1 395 ? 9.090 -2.564 -30.861 1.00 86.56 395 GLU A O 1
ATOM 3190 N N . GLN A 1 396 ? 8.761 -0.457 -31.573 1.00 83.94 396 GLN A N 1
ATOM 3191 C CA . GLN A 1 396 ? 10.186 -0.140 -31.677 1.00 83.94 396 GLN A CA 1
ATOM 3192 C C . GLN A 1 396 ? 10.860 -0.202 -30.302 1.00 83.94 396 GLN A C 1
ATOM 3194 O O . GLN A 1 396 ? 11.900 -0.845 -30.147 1.00 83.94 396 GLN A O 1
ATOM 3199 N N . ASN A 1 397 ? 10.246 0.389 -29.278 1.00 88.81 397 ASN A N 1
ATOM 3200 C CA . ASN A 1 397 ? 10.762 0.353 -27.913 1.00 88.81 397 ASN A CA 1
ATOM 3201 C C . ASN A 1 397 ? 10.838 -1.075 -27.359 1.00 88.81 397 ASN A C 1
ATOM 3203 O O . ASN A 1 397 ? 11.829 -1.413 -26.714 1.00 88.81 397 ASN A O 1
ATOM 3207 N N . ARG A 1 398 ? 9.862 -1.944 -27.662 1.00 90.69 398 ARG A N 1
ATOM 3208 C CA . ARG A 1 398 ? 9.902 -3.363 -27.260 1.00 90.69 398 ARG A CA 1
ATOM 3209 C C . ARG A 1 398 ? 11.092 -4.092 -27.868 1.00 90.69 398 ARG A C 1
ATOM 3211 O O . ARG A 1 398 ? 11.742 -4.859 -27.165 1.00 90.69 398 ARG A O 1
ATOM 3218 N N . ILE A 1 399 ? 11.405 -3.834 -29.137 1.00 85.81 399 ILE A N 1
ATOM 3219 C CA . ILE A 1 399 ? 12.579 -4.421 -29.796 1.00 85.81 399 ILE A CA 1
ATOM 3220 C C . ILE A 1 399 ? 13.869 -3.931 -29.138 1.00 85.81 399 ILE A C 1
ATOM 3222 O O . ILE A 1 399 ? 14.768 -4.721 -28.858 1.00 85.81 399 ILE A O 1
ATOM 3226 N N . LEU A 1 400 ? 13.969 -2.626 -28.894 1.00 86.69 400 LEU A N 1
ATOM 3227 C CA . LEU A 1 400 ? 15.194 -2.022 -28.384 1.00 86.69 400 LEU A CA 1
ATOM 3228 C C . LEU A 1 400 ? 15.413 -2.356 -26.904 1.00 86.69 400 LEU A C 1
ATOM 3230 O O . LEU A 1 400 ? 16.453 -2.885 -26.519 1.00 86.69 400 LEU A O 1
ATOM 3234 N N . TYR A 1 401 ? 14.422 -2.080 -26.068 1.00 91.19 401 TYR A N 1
ATOM 3235 C CA . TYR A 1 401 ? 14.548 -2.059 -24.612 1.00 91.19 401 TYR A CA 1
ATOM 3236 C C . TYR A 1 401 ? 13.762 -3.171 -23.910 1.00 91.19 401 TYR A C 1
ATOM 3238 O O . TYR A 1 401 ? 13.740 -3.214 -22.682 1.00 91.19 401 TYR A O 1
ATOM 3246 N N . GLY A 1 402 ? 13.089 -4.052 -24.655 1.00 91.06 402 GLY A N 1
ATOM 3247 C CA . GLY A 1 402 ? 12.279 -5.139 -24.092 1.00 91.06 402 GLY A CA 1
ATOM 3248 C C . GLY A 1 402 ? 10.955 -4.686 -23.466 1.00 91.06 402 GLY A C 1
ATOM 3249 O O . GLY A 1 402 ? 10.221 -5.510 -22.929 1.00 91.06 402 GLY A O 1
ATOM 3250 N N . THR A 1 403 ? 10.630 -3.391 -23.527 1.00 93.50 403 THR A N 1
ATOM 3251 C CA . THR A 1 403 ? 9.423 -2.792 -22.933 1.00 93.50 403 THR A CA 1
ATOM 3252 C C . THR A 1 403 ? 8.870 -1.713 -23.857 1.00 93.50 403 THR A C 1
ATOM 3254 O O . THR A 1 403 ? 9.596 -1.172 -24.685 1.00 93.50 403 THR A O 1
ATOM 3257 N N . SER A 1 404 ? 7.593 -1.377 -23.722 1.00 93.81 404 SER A N 1
ATOM 3258 C CA . SER A 1 404 ? 6.950 -0.330 -24.533 1.00 93.81 404 SER A CA 1
ATOM 3259 C C . SER A 1 404 ? 7.453 1.085 -24.235 1.00 93.81 404 SER A C 1
ATOM 3261 O O . SER A 1 404 ? 7.254 1.981 -25.055 1.00 93.81 404 SER A O 1
ATOM 3263 N N . LEU A 1 405 ? 8.088 1.293 -23.072 1.00 93.12 405 LEU A N 1
ATOM 3264 C CA . LEU A 1 405 ? 8.332 2.612 -22.471 1.00 93.12 405 LEU A CA 1
ATOM 3265 C C . LEU A 1 405 ? 7.048 3.450 -22.314 1.00 93.12 405 LEU A C 1
ATOM 3267 O O . LEU A 1 405 ? 7.107 4.677 -22.310 1.00 93.12 405 LEU A O 1
ATOM 3271 N N . SER A 1 406 ? 5.899 2.789 -22.180 1.00 91.06 406 SER A N 1
ATOM 3272 C CA . SER A 1 406 ? 4.605 3.427 -21.951 1.00 91.06 406 SER A CA 1
ATOM 3273 C C . SER A 1 406 ? 4.222 3.299 -20.483 1.00 91.06 406 SER A C 1
ATOM 3275 O O . SER A 1 406 ? 4.241 2.197 -19.923 1.00 91.06 406 SER A O 1
ATOM 3277 N N . GLU A 1 407 ? 3.857 4.420 -19.855 1.00 88.00 407 GLU A N 1
ATOM 3278 C CA . GLU A 1 407 ? 3.439 4.426 -18.452 1.00 88.00 407 GLU A CA 1
ATOM 3279 C C . GLU A 1 407 ? 2.253 3.496 -18.217 1.00 88.00 407 GLU A C 1
ATOM 3281 O O . GLU A 1 407 ? 2.245 2.770 -17.231 1.00 88.00 407 GLU A O 1
ATOM 3286 N N . GLU A 1 408 ? 1.299 3.436 -19.149 1.00 86.38 408 GLU A N 1
ATOM 3287 C CA . GLU A 1 408 ? 0.100 2.593 -19.058 1.00 86.38 408 GLU A CA 1
ATOM 3288 C C . GLU A 1 408 ? 0.428 1.097 -18.924 1.00 86.38 408 GLU A C 1
ATOM 3290 O O . GLU A 1 408 ? -0.335 0.326 -18.333 1.00 86.38 408 GLU A O 1
ATOM 3295 N N . ASN A 1 409 ? 1.598 0.687 -19.417 1.00 88.50 409 ASN A N 1
ATOM 3296 C CA . ASN A 1 409 ? 2.035 -0.700 -19.432 1.00 88.50 409 ASN A CA 1
ATOM 3297 C C . ASN A 1 409 ? 2.919 -1.085 -18.240 1.00 88.50 409 ASN A C 1
ATOM 3299 O O . ASN A 1 409 ? 3.280 -2.259 -18.120 1.00 88.50 409 ASN A O 1
ATOM 3303 N N . PHE A 1 410 ? 3.225 -0.183 -17.296 1.00 88.44 410 PHE A N 1
ATOM 3304 C CA . PHE A 1 410 ? 4.078 -0.572 -16.165 1.00 88.44 410 PHE A CA 1
ATOM 3305 C C . PHE A 1 410 ? 3.461 -1.671 -15.283 1.00 88.44 410 PHE A C 1
ATOM 3307 O O . PHE A 1 410 ? 4.184 -2.428 -14.647 1.00 88.44 410 PHE A O 1
ATOM 3314 N N . GLY A 1 411 ? 2.131 -1.793 -15.228 1.00 84.81 411 GLY A N 1
ATOM 3315 C CA . GLY A 1 411 ? 1.458 -2.896 -14.521 1.00 84.81 411 GLY A CA 1
ATOM 3316 C C . GLY A 1 411 ? 1.467 -4.235 -15.278 1.00 84.81 411 GLY A C 1
ATOM 3317 O O . GLY A 1 411 ? 1.073 -5.265 -14.722 1.00 84.81 411 GLY A O 1
ATOM 3318 N N . LYS A 1 412 ? 1.897 -4.225 -16.545 1.00 88.19 412 LYS A N 1
ATOM 3319 C CA . LYS A 1 412 ? 1.812 -5.353 -17.484 1.00 88.19 412 LYS A CA 1
ATOM 3320 C C . LYS A 1 412 ? 3.178 -5.912 -17.876 1.00 88.19 412 LYS A C 1
ATOM 3322 O O . LYS A 1 412 ? 3.279 -7.090 -18.199 1.00 88.19 412 LYS A O 1
ATOM 3327 N N . GLU A 1 413 ? 4.222 -5.093 -17.803 1.00 92.19 413 GLU A N 1
ATOM 3328 C CA . GLU A 1 413 ? 5.570 -5.419 -18.266 1.00 92.19 413 GLU A CA 1
ATOM 3329 C C . GLU A 1 413 ? 6.578 -5.443 -17.114 1.00 92.19 413 GLU A C 1
ATOM 3331 O O . GLU A 1 413 ? 6.578 -4.569 -16.239 1.00 92.19 413 GLU A O 1
ATOM 3336 N N . LEU A 1 414 ? 7.444 -6.462 -17.102 1.00 94.50 414 LEU A N 1
ATOM 3337 C CA . LEU A 1 414 ? 8.522 -6.555 -16.122 1.00 94.50 414 LEU A CA 1
ATOM 3338 C C . LEU A 1 414 ? 9.493 -5.395 -16.296 1.00 94.50 414 LEU A C 1
ATOM 3340 O O . LEU A 1 414 ? 9.869 -5.056 -17.413 1.00 94.50 414 LEU A O 1
ATOM 3344 N N . LEU A 1 415 ? 9.927 -4.831 -15.171 1.00 95.38 415 LEU A N 1
ATOM 3345 C CA . LEU A 1 415 ? 10.935 -3.777 -15.090 1.00 95.38 415 LEU A CA 1
ATOM 3346 C C . LEU A 1 415 ? 10.595 -2.511 -15.890 1.00 95.38 415 LEU A C 1
ATOM 3348 O O . LEU A 1 415 ? 11.439 -1.631 -16.016 1.00 95.38 415 LEU A O 1
ATOM 3352 N N . ALA A 1 416 ? 9.372 -2.364 -16.393 1.00 94.69 416 ALA A N 1
ATOM 3353 C CA . ALA A 1 416 ? 9.013 -1.291 -17.303 1.00 94.69 416 ALA A CA 1
ATOM 3354 C C . ALA A 1 416 ? 9.227 0.111 -16.721 1.00 94.69 416 ALA A C 1
ATOM 3356 O O . ALA A 1 416 ? 9.745 0.966 -17.432 1.00 94.69 416 ALA A O 1
ATOM 3357 N N . LYS A 1 417 ? 8.949 0.347 -15.428 1.00 94.81 417 LYS A N 1
ATOM 3358 C CA . LYS A 1 417 ? 9.269 1.651 -14.807 1.00 94.81 417 LYS A CA 1
ATOM 3359 C C . LYS A 1 417 ? 10.776 1.880 -14.696 1.00 94.81 417 LYS A C 1
ATOM 3361 O O . LYS A 1 417 ? 11.237 2.992 -14.911 1.00 94.81 417 LYS A O 1
ATOM 3366 N N . MET A 1 418 ? 11.542 0.841 -14.360 1.00 96.38 418 MET A N 1
ATOM 3367 C CA . MET A 1 418 ? 13.005 0.920 -14.273 1.00 96.38 418 MET A CA 1
ATOM 3368 C C . MET A 1 418 ? 13.601 1.258 -15.636 1.00 96.38 418 MET A C 1
ATOM 3370 O O . MET A 1 418 ? 14.378 2.198 -15.749 1.00 96.38 418 MET A O 1
ATOM 3374 N N . THR A 1 419 ? 13.198 0.525 -16.672 1.00 96.81 419 THR A N 1
ATOM 3375 C CA . THR A 1 419 ? 13.644 0.746 -18.047 1.00 96.81 419 THR A CA 1
ATOM 3376 C C . THR A 1 419 ? 13.226 2.129 -18.547 1.00 96.81 419 THR A C 1
ATOM 3378 O O . THR A 1 419 ? 14.046 2.834 -19.129 1.00 96.81 419 THR A O 1
ATOM 3381 N N . TYR A 1 420 ? 11.994 2.559 -18.257 1.00 95.94 420 TYR A N 1
ATOM 3382 C CA . TYR A 1 420 ? 11.521 3.912 -18.553 1.00 95.94 420 TYR A CA 1
ATOM 3383 C C . TYR A 1 420 ? 12.403 4.984 -17.917 1.00 95.94 420 TYR A C 1
ATOM 3385 O O . TYR A 1 420 ? 12.898 5.862 -18.622 1.00 95.94 420 TYR A O 1
ATOM 3393 N N . ASP A 1 421 ? 12.671 4.872 -16.616 1.00 96.81 421 ASP A N 1
ATOM 3394 C CA . ASP A 1 421 ? 13.472 5.858 -15.895 1.00 96.81 421 ASP A CA 1
ATOM 3395 C C . ASP A 1 421 ? 14.914 5.913 -16.396 1.00 96.81 421 ASP A C 1
ATOM 3397 O O . ASP A 1 421 ? 15.472 6.995 -16.577 1.00 96.81 421 ASP A O 1
ATOM 3401 N N . VAL A 1 422 ? 15.514 4.759 -16.690 1.00 96.00 422 VAL A N 1
ATOM 3402 C CA . VAL A 1 422 ? 16.866 4.689 -17.258 1.00 96.00 422 VAL A CA 1
ATOM 3403 C C . VAL A 1 422 ? 16.920 5.334 -18.641 1.00 96.00 422 VAL A C 1
ATOM 3405 O O . VAL A 1 422 ? 17.885 6.022 -18.944 1.00 96.00 422 VAL A O 1
ATOM 3408 N N . VAL A 1 423 ? 15.904 5.142 -19.488 1.00 94.31 423 VAL A N 1
ATOM 3409 C CA . VAL A 1 423 ? 15.916 5.688 -20.854 1.00 94.31 423 VAL A CA 1
ATOM 3410 C C . VAL A 1 423 ? 15.594 7.185 -20.889 1.00 94.31 423 VAL A C 1
ATOM 3412 O O . VAL A 1 423 ? 16.180 7.921 -21.690 1.00 94.31 423 VAL A O 1
ATOM 3415 N N . LYS A 1 424 ? 14.638 7.634 -20.065 1.00 92.81 424 LYS A N 1
ATOM 3416 C CA . LYS A 1 424 ? 14.068 8.989 -20.125 1.00 92.81 424 LYS A CA 1
ATOM 3417 C C . LYS A 1 424 ? 14.712 9.977 -19.146 1.00 92.81 424 LYS A C 1
ATOM 3419 O O . LYS A 1 424 ? 14.668 11.175 -19.421 1.00 92.81 424 LYS A O 1
ATOM 3424 N N . HIS A 1 425 ? 15.306 9.513 -18.042 1.00 92.44 425 HIS A N 1
ATOM 3425 C CA . HIS A 1 425 ? 15.783 10.385 -16.955 1.00 92.44 425 HIS A CA 1
ATOM 3426 C C . HIS A 1 425 ? 17.267 10.234 -16.589 1.00 92.44 425 HIS A C 1
ATOM 3428 O O . HIS A 1 425 ? 17.772 11.044 -15.812 1.00 92.44 425 HIS A O 1
ATOM 3434 N N . ASN A 1 426 ? 17.967 9.242 -17.140 1.00 89.31 426 ASN A N 1
ATOM 3435 C CA . ASN A 1 426 ? 19.405 9.002 -16.953 1.00 89.31 426 ASN A CA 1
ATOM 3436 C C . ASN A 1 426 ? 20.082 8.962 -18.323 1.00 89.31 426 ASN A C 1
ATOM 3438 O O . ASN A 1 426 ? 21.305 9.201 -18.441 1.00 89.31 426 ASN A O 1
#

Mean predicted aligned error: 9.74 Å

Solvent-accessible surface area (backbone atoms only — not comparable to full-atom values): 23913 Å² total; per-residue (Å²): 24,55,11,33,59,54,80,85,51,71,67,52,53,54,54,50,46,74,65,46,51,65,56,36,49,54,32,36,52,55,52,42,71,72,48,80,81,75,86,77,87,75,83,82,85,79,88,84,86,84,86,86,87,84,90,81,94,77,95,73,79,79,80,78,74,78,81,77,72,71,75,73,54,66,69,59,48,64,52,67,67,46,70,69,55,53,48,40,54,31,71,39,49,67,76,57,42,39,72,73,32,66,64,54,32,39,52,47,27,54,34,48,47,60,53,42,43,66,58,48,53,52,39,45,75,73,34,38,51,89,84,72,57,49,46,64,68,50,69,70,40,99,78,54,51,80,64,51,57,53,49,50,56,23,50,44,44,31,51,54,50,60,75,34,58,34,68,68,56,50,49,60,31,52,75,72,75,45,54,62,67,61,31,16,64,43,71,67,42,37,50,49,56,49,53,52,51,46,54,53,49,50,59,50,38,61,57,40,43,60,44,33,38,53,84,78,54,51,61,51,57,50,28,52,46,50,60,67,64,67,55,36,16,10,24,75,72,16,72,43,57,24,50,70,49,92,74,92,56,36,47,52,47,45,42,76,38,53,83,54,54,42,92,66,40,24,78,42,38,65,11,60,71,26,53,42,69,26,30,49,63,54,46,67,67,41,41,56,89,66,66,75,65,54,56,48,31,66,77,36,38,34,64,85,56,36,41,56,41,73,50,63,78,44,74,54,28,67,44,23,74,43,70,51,52,47,61,40,72,43,71,46,85,90,59,56,70,70,57,48,49,10,49,50,40,40,40,62,46,60,37,43,49,64,66,52,55,77,44,44,66,63,48,22,51,49,29,26,47,53,55,64,46,40,70,72,54,23,55,49,52,52,54,64,73,38,66,92,41,94,72,56,71,42,58,51,30,31,72,75,67,72,31,50,70,47,70,90,44,13,25,62,33,71,42,28,48,57,53,34,24,50,73,77,74,102